Protein AF-A0A117N1T4-F1 (afdb_monomer)

Secondary structure (DSSP, 8-state):
--EEEEETTTEEEEPPTT--HHHHHHHTT-----TTTTSSS-STTEEEEEE-GGGSPPPPHHHHHHHHHHT--TTEEETTT---SS-EEEEE---SHHHHHHHHHTSTTS-----EEEEEEEEEEEEETHHHHHHHS-HHHHHHHHHHHHHHHHHHHHHTT-EEEEEETTEEEEEE-TT--TTHHHHHHHHHHHHHHHHHHHHHHHHHHH----EEEEEEEEEEEEEEEESSTT--EEEEESHHHHHHHHHHHHHHHHT-SEEEEHHHHHHHTTTEEEEEEEEEE-TT-SSEEEEEEEEEE-HHHHHHHH------EEEETTEEEEEEEEGGGS-TT-EEEEEETTEEEEEEEETTEEEEEESS-TTT---SS--TT--S-----------S--PEEEEE-SSEEEEEE--

Radius of gyration: 28.41 Å; Cα contacts (8 Å, |Δi|>4): 791; chains: 1; bounding box: 65×54×87 Å

InterPro domains:
  IPR001041 2Fe-2S ferredoxin-type iron-sulfur binding domain [PF00111] (17-84)
  IPR001041 2Fe-2S ferredoxin-type iron-sulfur binding domain [PS51085] (1-96)
  IPR001041 2Fe-2S ferredoxin-type iron-sulfur binding domain [cd00207] (18-91)
  IPR001054 Adenylyl cyclase class-3/4/guanylyl cyclase [PF00211] (116-296)
  IPR001054 Adenylyl cyclase class-3/4/guanylyl cyclase [PS50125] (121-252)
  IPR001054 Adenylyl cyclase class-3/4/guanylyl cyclase [SM00044] (70-288)
  IPR001054 Adenylyl cyclase class-3/4/guanylyl cyclase [cd07302] (120-298)
  IPR012675 Beta-grasp domain superfamily [G3DSA:3.10.20.30] (4-97)
  IPR017941 Rieske [2Fe-2S] iron-sulphur domain [PF00355] (325-374)
  IPR029787 Nucleotide cyclase [G3DSA:3.30.70.1230] (109-312)
  IPR029787 Nucleotide cyclase [SSF55073] (114-299)
  IPR036010 2Fe-2S ferredoxin-like superfamily [SSF54292] (3-97)
  IPR036922 Rieske [2Fe-2S] iron-sulphur domain superfamily [G3DSA:2.102.10.10] (321-385)
  IPR036922 Rieske [2Fe-2S] iron-sulphur domain superfamily [SSF50022] (322-376)
  IPR050697 Adenylyl/Guanylyl Cyclase Class-3/4 [PTHR43081] (112-321)

Nearest PDB structures (foldseek):
  1wc1-assembly2_B  TM=8.988E-01  e=6.268E-16  Limnospira platensis
  8qfi-assembly1_A  TM=6.606E-01  e=1.288E-14  Oscillatoria acuminata PCC 6304
  4yut-assembly1_B  TM=6.236E-01  e=1.098E-13  Oscillatoria acuminata PCC 6304
  3uvj-assembly2_C  TM=7.834E-01  e=2.689E-10  Homo sapiens
  7r65-assembly1_A  TM=8.099E-01  e=1.658E-08  Burkholderia cepacia

Organism: Rhizobium loti (NCBI:txid381)

Solvent-accessible surface area (backbone atoms only — not comparable to full-atom values): 22817 Å² total; per-residue (Å²): 121,28,39,37,39,39,41,91,77,74,45,78,44,77,44,58,92,88,44,24,50,41,56,46,30,55,76,67,74,44,86,66,34,44,57,53,76,52,71,66,78,55,76,57,30,39,30,38,45,79,38,44,59,89,51,42,64,82,75,50,73,59,52,43,59,54,32,68,77,66,71,56,56,90,47,50,44,47,24,52,74,41,50,61,73,40,51,32,31,33,31,62,76,66,85,50,73,64,48,49,51,56,27,58,37,60,36,96,89,41,95,57,63,54,40,49,78,40,68,30,34,29,37,26,38,40,43,54,63,48,72,64,52,61,74,71,44,54,73,67,57,49,48,52,51,48,53,56,51,49,56,57,42,49,52,41,33,46,77,41,65,30,42,77,57,47,75,54,91,82,21,39,36,33,38,18,21,88,88,66,50,89,60,26,66,54,29,50,54,50,26,50,56,52,38,52,56,50,44,64,50,44,26,64,55,41,35,72,76,69,72,39,84,63,48,58,26,30,5,32,20,47,32,60,26,30,44,27,66,52,64,57,94,96,60,59,41,66,42,75,49,49,66,32,56,59,51,8,50,50,40,17,57,47,20,71,83,70,74,48,49,41,28,30,30,49,66,36,41,74,75,33,58,94,39,47,40,68,74,52,71,48,79,45,65,51,91,95,51,95,58,72,44,51,34,35,29,63,68,48,63,34,70,69,49,45,47,68,74,65,57,74,63,82,56,59,67,47,81,58,93,95,39,70,31,34,45,73,51,46,39,88,78,51,51,74,74,36,70,48,50,43,81,54,97,97,36,48,32,33,39,37,26,51,94,90,41,59,44,32,36,57,33,36,39,88,85,76,52,30,23,79,62,61,67,69,88,65,82,84,82,82,90,80,86,44,80,36,67,72,70,80,89,52,48,32,48,42,48,78,51,93,66,31,31,32,38,28,76,52,128

pLDDT: mean 80.66, std 16.35, range [27.03, 98.62]

Structure (mmCIF, N/CA/C/O backbone):
data_AF-A0A117N1T4-F1
#
_entry.id   AF-A0A117N1T4-F1
#
loop_
_atom_site.group_PDB
_atom_site.id
_atom_site.type_symbol
_atom_site.label_atom_id
_atom_site.label_alt_id
_atom_site.label_comp_id
_atom_site.label_asym_id
_atom_site.label_entity_id
_atom_site.label_seq_id
_atom_site.pdbx_PDB_ins_code
_atom_site.Cartn_x
_atom_site.Cartn_y
_atom_site.Cartn_z
_atom_site.occupancy
_atom_site.B_iso_or_equiv
_atom_site.auth_seq_id
_atom_site.auth_comp_id
_atom_site.auth_asym_id
_atom_site.auth_atom_id
_atom_site.pdbx_PDB_model_num
ATOM 1 N N . MET A 1 1 ? 35.570 -6.246 -32.658 1.00 75.81 1 MET A N 1
ATOM 2 C CA . MET A 1 1 ? 34.630 -5.667 -31.676 1.00 75.81 1 MET A CA 1
ATOM 3 C C . MET A 1 1 ? 33.412 -5.249 -32.464 1.00 75.81 1 MET A C 1
ATOM 5 O O . MET A 1 1 ? 33.623 -4.558 -33.455 1.00 75.81 1 MET A O 1
ATOM 9 N N . PRO A 1 2 ? 32.216 -5.724 -32.101 1.00 88.81 2 PRO A N 1
ATOM 10 C CA . PRO A 1 2 ? 31.012 -5.414 -32.850 1.00 88.81 2 PRO A CA 1
ATOM 11 C C . PRO A 1 2 ? 30.695 -3.917 -32.803 1.00 88.81 2 PRO A C 1
ATOM 13 O O . PRO A 1 2 ? 31.080 -3.198 -31.873 1.00 88.81 2 PRO A O 1
ATOM 16 N N . THR A 1 3 ? 29.995 -3.456 -33.824 1.00 92.69 3 THR A N 1
ATOM 17 C CA . THR A 1 3 ? 29.616 -2.064 -34.023 1.00 92.69 3 THR A CA 1
ATOM 18 C C . THR A 1 3 ? 28.097 -1.946 -34.021 1.00 92.69 3 THR A C 1
ATOM 20 O O . THR A 1 3 ? 27.393 -2.762 -34.612 1.00 92.69 3 THR A O 1
ATOM 23 N N . LEU A 1 4 ? 27.584 -0.931 -33.332 1.00 93.75 4 LEU A N 1
ATOM 24 C CA . LEU A 1 4 ? 26.169 -0.593 -33.290 1.00 93.75 4 LEU A CA 1
ATOM 25 C C . LEU A 1 4 ? 25.915 0.633 -34.154 1.00 93.75 4 LEU A C 1
ATOM 27 O O . LEU A 1 4 ? 26.528 1.672 -33.915 1.00 93.75 4 LEU A O 1
ATOM 31 N N . LEU A 1 5 ? 24.969 0.545 -35.081 1.00 93.62 5 LEU A N 1
ATOM 32 C CA . LEU A 1 5 ? 24.425 1.717 -35.761 1.00 93.62 5 LEU A CA 1
ATOM 33 C C . LEU A 1 5 ? 23.055 2.062 -35.163 1.00 93.62 5 LEU A C 1
ATOM 35 O O . LEU A 1 5 ? 22.120 1.263 -35.251 1.00 93.62 5 LEU A O 1
ATOM 39 N N . SER A 1 6 ? 22.943 3.234 -34.533 1.00 90.38 6 SER A N 1
ATOM 40 C CA . SER A 1 6 ? 21.685 3.749 -33.976 1.00 90.38 6 SER A CA 1
ATOM 41 C C . SER A 1 6 ? 20.964 4.626 -34.993 1.00 90.38 6 SER A C 1
ATOM 43 O O . SER A 1 6 ? 21.455 5.694 -35.351 1.00 90.38 6 SER A O 1
ATOM 45 N N . LEU A 1 7 ? 19.761 4.220 -35.397 1.00 86.06 7 LEU A N 1
ATOM 46 C CA . LEU A 1 7 ? 18.867 5.014 -36.238 1.00 86.06 7 LEU A CA 1
ATOM 47 C C . LEU A 1 7 ? 17.685 5.575 -35.421 1.00 86.06 7 LEU A C 1
ATOM 49 O O . LEU A 1 7 ? 17.166 4.894 -34.527 1.00 86.06 7 LEU A O 1
ATOM 53 N N . PRO A 1 8 ? 17.205 6.797 -35.728 1.00 79.38 8 PRO A N 1
ATOM 54 C CA . PRO A 1 8 ? 17.583 7.662 -36.856 1.00 79.38 8 PRO A CA 1
ATOM 55 C C . PRO A 1 8 ? 18.780 8.598 -36.597 1.00 79.38 8 PRO A C 1
ATOM 57 O O . PRO A 1 8 ? 19.053 9.446 -37.435 1.00 79.38 8 PRO A O 1
ATOM 60 N N . ASP A 1 9 ? 19.470 8.485 -35.458 1.00 80.75 9 ASP A N 1
ATOM 61 C CA . ASP A 1 9 ? 20.530 9.438 -35.070 1.00 80.75 9 ASP A CA 1
ATOM 62 C C . ASP 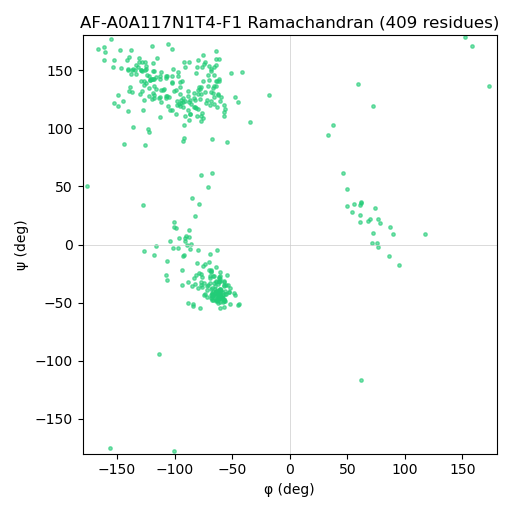A 1 9 ? 21.803 9.348 -35.923 1.00 80.75 9 ASP A C 1
ATOM 64 O O . ASP A 1 9 ? 22.644 10.237 -35.853 1.00 80.75 9 ASP A O 1
ATOM 68 N N . ASP A 1 10 ? 21.950 8.260 -36.680 1.00 87.00 10 ASP A N 1
ATOM 69 C CA . ASP A 1 10 ? 23.131 7.919 -37.481 1.00 87.00 10 ASP A CA 1
ATOM 70 C C . ASP A 1 10 ? 24.427 7.877 -36.648 1.00 87.00 10 ASP A C 1
ATOM 72 O O . ASP A 1 10 ? 25.520 8.240 -37.081 1.00 87.00 10 ASP A O 1
ATOM 76 N N . ILE A 1 11 ? 24.293 7.428 -35.395 1.00 89.00 11 ILE A N 1
ATOM 77 C CA . ILE A 1 11 ? 25.401 7.326 -34.443 1.00 89.00 11 ILE A CA 1
ATOM 78 C C . ILE A 1 11 ? 25.976 5.914 -34.491 1.00 89.00 11 ILE A C 1
ATOM 80 O O . ILE A 1 11 ? 25.288 4.930 -34.201 1.00 89.00 11 ILE A O 1
ATOM 84 N N . LEU A 1 12 ? 27.269 5.834 -34.802 1.00 93.62 12 LEU A N 1
ATOM 85 C CA . LEU A 1 12 ? 28.042 4.599 -34.819 1.00 93.62 12 LEU A CA 1
ATOM 86 C C . LEU A 1 12 ? 28.783 4.403 -33.484 1.00 93.62 12 LEU A C 1
ATOM 88 O O . LEU A 1 12 ? 29.642 5.203 -33.111 1.00 93.62 12 LE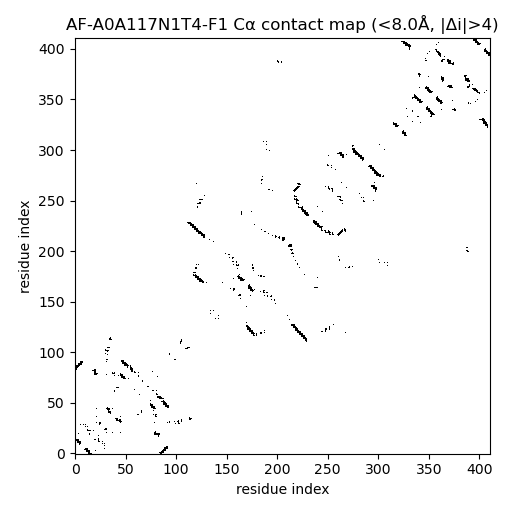U A O 1
ATOM 92 N N . ILE A 1 13 ? 28.484 3.319 -32.770 1.00 93.31 13 ILE A N 1
ATOM 93 C CA . ILE A 1 13 ? 29.021 3.027 -31.435 1.00 93.31 13 ILE A CA 1
ATOM 94 C C . ILE A 1 13 ? 29.834 1.733 -31.477 1.00 93.31 13 ILE A C 1
ATOM 96 O O . ILE A 1 13 ? 29.329 0.679 -31.852 1.00 93.31 13 ILE A O 1
ATOM 100 N N . LYS A 1 14 ? 31.090 1.774 -31.025 1.00 92.69 14 LYS A N 1
ATOM 101 C CA . LYS A 1 14 ? 31.903 0.560 -30.832 1.00 92.69 14 LYS A CA 1
ATOM 102 C C . LYS A 1 14 ? 31.557 -0.090 -29.490 1.00 92.69 14 LYS A C 1
ATOM 104 O O . LYS A 1 14 ? 31.662 0.586 -28.464 1.00 92.69 14 LYS A O 1
ATOM 109 N N . LEU A 1 15 ? 31.178 -1.370 -29.489 1.00 90.81 15 LEU A N 1
ATOM 110 C CA . LEU A 1 15 ? 30.863 -2.137 -28.274 1.00 90.81 15 LEU A CA 1
ATOM 111 C C . LEU A 1 15 ? 32.128 -2.626 -27.569 1.00 90.81 15 LEU A C 1
ATOM 113 O O . LEU A 1 15 ? 32.975 -3.279 -28.184 1.00 90.81 15 LEU A O 1
ATOM 117 N N . ALA A 1 16 ? 32.220 -2.376 -26.264 1.00 88.56 16 ALA A N 1
ATOM 118 C CA . ALA A 1 16 ? 33.188 -3.033 -25.397 1.00 88.56 16 ALA A CA 1
ATOM 119 C C . ALA A 1 16 ? 32.7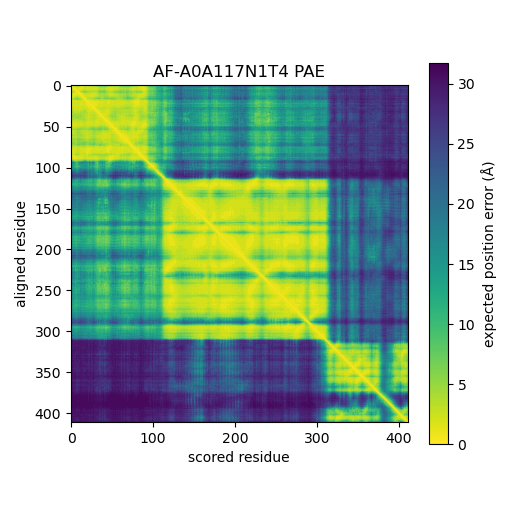91 -4.498 -25.130 1.00 88.56 16 ALA A C 1
ATOM 121 O O . ALA A 1 16 ? 31.632 -4.895 -25.257 1.00 88.56 16 ALA A O 1
ATOM 122 N N . LEU A 1 17 ? 33.769 -5.334 -24.768 1.00 84.12 17 LEU A N 1
ATOM 123 C CA . LEU A 1 17 ? 33.527 -6.752 -24.502 1.00 84.12 17 LEU A CA 1
ATOM 124 C C . LEU A 1 17 ? 32.538 -6.923 -23.336 1.00 84.12 17 LEU A C 1
ATOM 126 O O . LEU A 1 17 ? 32.786 -6.434 -22.237 1.00 84.12 17 LEU A O 1
ATOM 130 N N . GLY A 1 18 ? 31.432 -7.633 -23.573 1.00 83.56 18 GLY A N 1
ATOM 131 C CA . GLY A 1 18 ? 30.404 -7.895 -22.556 1.00 83.56 18 GLY A CA 1
ATOM 132 C C . GLY A 1 18 ? 29.480 -6.711 -22.239 1.00 83.56 18 GLY A C 1
ATOM 133 O O . GLY A 1 18 ? 28.582 -6.858 -21.406 1.00 83.56 18 GLY A O 1
ATOM 134 N N . GLU A 1 19 ? 29.662 -5.572 -22.908 1.00 91.62 19 GLU A N 1
ATOM 135 C CA . GLU A 1 19 ? 28.804 -4.393 -22.792 1.00 91.62 19 GLU A CA 1
ATOM 136 C C . GLU A 1 19 ? 27.441 -4.663 -23.446 1.00 91.62 19 GLU A C 1
ATOM 138 O O . GLU A 1 19 ? 27.341 -5.257 -24.522 1.00 91.62 19 GLU A O 1
ATOM 143 N N . SER A 1 20 ? 26.366 -4.259 -22.775 1.00 94.19 20 SER A N 1
ATOM 144 C CA . SER A 1 20 ? 25.017 -4.308 -23.337 1.00 94.19 20 SER A CA 1
ATOM 145 C C . SER A 1 20 ? 24.760 -3.135 -24.280 1.00 94.19 20 SER A C 1
ATOM 147 O O . SER A 1 20 ? 25.375 -2.073 -24.164 1.00 94.19 20 SER A O 1
ATOM 149 N N . VAL A 1 21 ? 23.780 -3.279 -25.176 1.00 93.38 21 VAL A N 1
ATOM 150 C CA . VAL A 1 21 ? 23.369 -2.179 -26.066 1.00 93.38 21 VAL A CA 1
ATOM 151 C C . VAL A 1 21 ? 22.954 -0.934 -25.274 1.00 93.38 21 VAL A C 1
ATOM 153 O O . VAL A 1 21 ? 23.255 0.179 -25.692 1.00 93.38 21 VAL A O 1
ATOM 156 N N . LEU A 1 22 ? 22.313 -1.091 -24.109 1.00 91.38 22 LEU A N 1
ATOM 157 C CA . LEU A 1 22 ? 21.934 0.043 -23.259 1.00 91.38 22 LEU A CA 1
ATOM 158 C C . LEU A 1 22 ? 23.149 0.782 -22.676 1.00 91.38 22 LEU A C 1
ATOM 160 O O . LEU A 1 22 ? 23.126 2.008 -22.594 1.00 91.38 22 LEU A O 1
ATOM 164 N N . GLU A 1 23 ? 24.182 0.061 -22.241 1.00 91.25 23 GLU A N 1
ATOM 165 C CA . GLU A 1 23 ? 25.411 0.664 -21.702 1.00 91.25 23 GLU A CA 1
ATOM 166 C C . GLU A 1 23 ? 26.177 1.409 -22.799 1.00 91.25 23 GLU A C 1
ATOM 168 O O . GLU A 1 23 ? 26.521 2.577 -22.614 1.00 91.25 23 GLU A O 1
ATOM 173 N N . ALA A 1 24 ? 26.328 0.780 -23.969 1.00 91.94 24 ALA A N 1
ATOM 174 C CA . ALA A 1 24 ? 26.963 1.390 -25.133 1.00 91.94 24 ALA A CA 1
ATOM 175 C C . ALA A 1 24 ? 26.208 2.645 -25.605 1.00 91.94 24 ALA A C 1
ATOM 177 O O . ALA A 1 24 ? 26.825 3.681 -25.851 1.00 91.94 24 ALA A O 1
ATOM 178 N N . ALA A 1 25 ? 24.873 2.581 -25.668 1.00 89.31 25 ALA A N 1
ATOM 179 C CA . ALA A 1 25 ? 24.029 3.719 -26.022 1.00 89.31 25 ALA A CA 1
ATOM 180 C C . ALA A 1 25 ? 24.180 4.879 -25.029 1.00 89.31 25 ALA A C 1
ATOM 182 O O . ALA A 1 25 ? 24.385 6.011 -25.450 1.00 89.31 25 ALA A O 1
ATOM 183 N N . ARG A 1 26 ? 24.165 4.605 -23.717 1.00 88.50 26 ARG A N 1
ATOM 184 C CA . ARG A 1 26 ? 24.381 5.633 -22.682 1.00 88.50 26 ARG A CA 1
ATOM 185 C C . ARG A 1 26 ? 25.748 6.298 -22.798 1.00 88.50 26 ARG A C 1
ATOM 187 O O . ARG A 1 26 ? 25.838 7.507 -22.651 1.00 88.50 26 ARG A O 1
ATOM 194 N N . ARG A 1 27 ? 26.798 5.519 -23.065 1.00 90.38 27 ARG A N 1
ATOM 195 C CA . ARG A 1 27 ? 28.164 6.033 -23.243 1.00 90.38 27 ARG A CA 1
ATOM 196 C C . ARG A 1 27 ? 28.308 6.918 -24.484 1.00 90.38 27 ARG A C 1
ATOM 198 O O . ARG A 1 27 ? 29.194 7.761 -24.515 1.00 90.38 27 ARG A O 1
ATOM 205 N N . ALA A 1 28 ? 27.471 6.701 -25.493 1.00 87.88 28 ALA A N 1
ATOM 206 C CA . ALA A 1 28 ? 27.436 7.484 -26.723 1.00 87.88 28 ALA A CA 1
ATOM 207 C C . ALA A 1 28 ? 26.331 8.558 -26.729 1.00 87.88 28 ALA A C 1
ATOM 209 O O . ALA A 1 28 ? 25.990 9.054 -27.799 1.00 87.88 28 ALA A O 1
ATOM 210 N N . ASP A 1 29 ? 25.736 8.866 -25.569 1.00 83.62 29 ASP A N 1
ATOM 211 C CA . ASP A 1 29 ? 24.627 9.819 -25.417 1.00 83.62 29 ASP A CA 1
ATOM 212 C C . ASP A 1 29 ? 23.409 9.534 -26.319 1.00 83.62 29 ASP A C 1
ATOM 214 O O . ASP A 1 29 ? 22.625 10.421 -26.654 1.00 83.62 29 ASP A O 1
ATOM 218 N N . VAL A 1 30 ? 23.200 8.263 -26.673 1.00 85.00 30 VAL A N 1
ATOM 219 C CA . VAL A 1 30 ? 22.030 7.789 -27.415 1.00 85.00 30 VAL A CA 1
ATOM 220 C C . VAL A 1 30 ? 20.894 7.481 -26.428 1.00 85.00 30 VAL A C 1
ATOM 222 O O . VAL A 1 30 ? 20.984 6.523 -25.648 1.00 85.00 30 VAL A O 1
ATOM 225 N N . PRO A 1 31 ? 19.789 8.251 -26.439 1.00 78.00 31 PRO A N 1
ATOM 226 C CA . PRO A 1 31 ? 18.756 8.142 -25.418 1.00 78.00 31 PRO A CA 1
ATOM 227 C C . PRO A 1 31 ? 17.866 6.915 -25.654 1.00 78.00 31 PRO A C 1
ATOM 229 O O . PRO A 1 31 ? 17.000 6.914 -26.531 1.00 78.00 31 PRO A O 1
ATOM 232 N N . ILE A 1 32 ? 18.037 5.879 -24.827 1.00 82.12 32 ILE A N 1
ATOM 233 C CA . ILE A 1 32 ? 17.149 4.706 -24.755 1.00 82.12 32 ILE A CA 1
ATOM 234 C C . ILE A 1 32 ? 16.408 4.710 -23.413 1.00 82.12 32 ILE A C 1
ATOM 236 O O . ILE A 1 32 ? 17.031 4.674 -22.348 1.00 82.12 32 ILE A O 1
ATOM 240 N N . ALA A 1 33 ? 15.073 4.696 -23.455 1.00 78.88 33 ALA A N 1
ATOM 241 C CA . ALA A 1 33 ? 14.235 4.688 -22.258 1.00 78.88 33 ALA A CA 1
ATOM 242 C C . ALA A 1 33 ? 14.513 3.459 -21.382 1.00 78.88 33 ALA A C 1
ATOM 244 O O . ALA A 1 33 ? 14.410 2.321 -21.828 1.00 78.88 33 ALA A O 1
ATOM 245 N N . CYS A 1 34 ? 14.809 3.640 -20.096 1.00 78.50 34 CYS A N 1
ATOM 246 C CA . CYS A 1 34 ? 15.058 2.513 -19.196 1.00 78.50 34 CYS A CA 1
ATOM 247 C C . CYS A 1 34 ? 14.535 2.765 -17.778 1.00 78.50 34 CYS A C 1
ATOM 249 O O . CYS A 1 34 ? 15.284 3.179 -16.897 1.00 78.50 34 CYS A O 1
ATOM 251 N N . ALA A 1 35 ? 13.255 2.460 -17.546 1.00 75.31 35 ALA A N 1
ATOM 252 C CA . ALA A 1 35 ? 12.581 2.734 -16.277 1.00 75.31 35 ALA A CA 1
ATOM 253 C C . ALA A 1 35 ? 13.143 1.924 -15.095 1.00 75.31 35 ALA A C 1
ATOM 255 O O . ALA A 1 35 ? 13.200 2.414 -13.981 1.00 75.31 35 ALA A O 1
ATOM 256 N N . CYS A 1 36 ? 13.608 0.690 -15.310 1.00 75.06 36 CYS A N 1
ATOM 257 C CA . CYS A 1 36 ? 14.199 -0.119 -14.233 1.00 75.06 36 CYS A CA 1
ATOM 258 C C . CYS A 1 36 ? 15.719 0.069 -14.072 1.00 75.06 36 CYS A C 1
ATOM 260 O O . CYS A 1 36 ? 16.368 -0.718 -13.378 1.00 75.06 36 CYS A O 1
ATOM 262 N N . GLY A 1 37 ? 16.315 1.030 -14.785 1.00 78.06 37 GLY A N 1
ATOM 263 C CA . GLY A 1 37 ? 17.757 1.288 -14.763 1.00 78.06 37 GLY A CA 1
ATOM 264 C C . GLY A 1 37 ? 18.637 0.237 -15.457 1.00 78.06 37 GLY A C 1
ATOM 265 O O . GLY A 1 37 ? 19.851 0.409 -15.478 1.00 78.06 37 GLY A O 1
ATOM 266 N N . GLY A 1 38 ? 18.056 -0.809 -16.055 1.00 83.06 38 GLY A N 1
ATOM 267 C CA . GLY A 1 38 ? 18.767 -1.847 -16.822 1.00 83.06 38 GLY A CA 1
ATOM 268 C C . GLY A 1 38 ? 18.649 -3.256 -16.236 1.00 83.06 38 GLY A C 1
ATOM 269 O O . GLY A 1 38 ? 19.316 -4.175 -16.691 1.00 83.06 38 GLY A O 1
ATOM 270 N N . LYS A 1 39 ? 17.784 -3.446 -15.237 1.00 83.06 39 LYS A N 1
ATOM 271 C CA . LYS A 1 39 ? 17.642 -4.693 -14.466 1.00 83.06 39 LYS A CA 1
ATOM 272 C C . LYS A 1 39 ? 16.670 -5.716 -15.079 1.00 83.06 39 LYS A C 1
ATOM 274 O O . LYS A 1 39 ? 16.237 -6.621 -14.376 1.00 83.06 39 LYS A O 1
ATOM 279 N N . ALA A 1 40 ? 16.253 -5.529 -16.335 1.00 84.81 40 ALA A N 1
ATOM 280 C CA . ALA A 1 40 ? 15.218 -6.329 -17.009 1.00 84.81 40 ALA A CA 1
ATOM 281 C C . ALA A 1 40 ? 13.906 -6.505 -16.215 1.00 84.81 40 ALA A C 1
ATOM 283 O O . ALA A 1 40 ? 13.230 -7.521 -16.328 1.00 84.81 40 ALA A O 1
ATOM 284 N N . LYS A 1 41 ? 13.521 -5.491 -15.428 1.00 81.38 41 LYS A N 1
ATOM 285 C CA . LYS A 1 41 ? 12.224 -5.443 -14.725 1.00 81.38 41 LYS A CA 1
ATOM 286 C C . LYS A 1 41 ? 11.160 -4.622 -15.467 1.00 81.38 41 LYS A C 1
ATOM 288 O O . LYS A 1 41 ? 10.018 -4.550 -15.032 1.00 81.38 41 LYS A O 1
ATOM 293 N N . CYS A 1 42 ? 11.521 -4.006 -16.592 1.00 79.88 42 CYS A N 1
ATOM 294 C CA . CYS A 1 42 ? 10.615 -3.264 -17.468 1.00 79.88 42 CYS A CA 1
ATOM 295 C C . CYS A 1 42 ? 10.946 -3.529 -18.942 1.00 79.88 42 CYS A C 1
ATOM 297 O O . CYS A 1 42 ? 12.077 -3.882 -19.274 1.00 79.88 42 CYS A O 1
ATOM 299 N N . SER A 1 43 ? 10.002 -3.247 -19.838 1.00 85.44 43 SER A N 1
ATOM 300 C CA . SER A 1 43 ? 10.183 -3.337 -21.294 1.00 85.44 43 SER A CA 1
ATOM 301 C C . SER A 1 43 ? 10.434 -1.982 -21.969 1.00 85.44 43 SER A C 1
ATOM 303 O O . SER A 1 43 ? 10.322 -1.867 -23.185 1.00 85.44 43 SER A O 1
ATOM 305 N N . THR A 1 44 ? 10.763 -0.924 -21.225 1.00 84.38 44 THR A N 1
ATOM 306 C CA . THR A 1 44 ? 10.928 0.415 -21.826 1.00 84.38 44 THR A CA 1
ATOM 307 C C . THR A 1 44 ? 12.157 0.508 -22.731 1.00 84.38 44 THR A C 1
ATOM 309 O O . THR A 1 44 ? 12.129 1.245 -23.704 1.00 84.38 44 THR A O 1
ATOM 312 N N . CYS A 1 45 ? 13.205 -0.285 -22.472 1.00 87.06 45 CYS A N 1
ATOM 313 C CA . CYS A 1 45 ? 14.449 -0.276 -23.258 1.00 87.06 45 CYS A CA 1
ATOM 314 C C . CYS A 1 45 ? 14.373 -1.107 -24.544 1.00 87.06 45 CYS A C 1
ATOM 316 O O . CYS A 1 45 ? 15.388 -1.610 -25.026 1.00 87.06 45 CYS A O 1
ATOM 318 N N . ARG A 1 46 ? 13.161 -1.309 -25.069 1.00 91.00 46 ARG A N 1
ATOM 319 C CA . ARG A 1 46 ? 12.951 -2.036 -26.317 1.00 91.00 46 ARG A CA 1
ATOM 320 C C . ARG A 1 46 ? 13.599 -1.280 -27.473 1.00 91.00 46 ARG A C 1
ATOM 322 O O . ARG A 1 46 ? 13.439 -0.069 -27.615 1.00 91.00 46 ARG A O 1
ATOM 329 N N . ILE A 1 47 ? 14.277 -2.041 -28.314 1.00 91.00 47 ILE A N 1
ATOM 330 C CA . ILE A 1 47 ? 14.844 -1.592 -29.579 1.00 91.00 47 ILE A CA 1
ATOM 331 C C . ILE A 1 47 ? 14.401 -2.544 -30.678 1.00 91.00 47 ILE A C 1
ATOM 333 O O . ILE A 1 47 ? 14.177 -3.733 -30.434 1.00 91.00 47 ILE A O 1
ATOM 337 N N . TRP A 1 48 ? 14.274 -2.009 -31.884 1.00 91.19 48 TRP A N 1
ATOM 338 C CA . TRP A 1 48 ? 14.029 -2.797 -33.079 1.00 91.19 48 TRP A CA 1
ATOM 339 C C . TRP A 1 48 ? 15.363 -3.059 -33.772 1.00 91.19 48 TRP A C 1
ATOM 341 O O . TRP A 1 48 ? 16.038 -2.113 -34.159 1.00 91.19 48 TRP A O 1
ATOM 351 N N . ILE A 1 49 ? 15.738 -4.322 -33.949 1.00 93.12 49 ILE A N 1
ATOM 352 C CA . ILE A 1 49 ? 16.903 -4.728 -34.738 1.00 93.12 49 ILE A CA 1
ATOM 353 C C . ILE A 1 49 ? 16.515 -4.717 -36.215 1.00 93.12 49 ILE A C 1
ATOM 355 O O . ILE A 1 49 ? 15.663 -5.494 -36.647 1.00 93.12 49 ILE A O 1
ATOM 359 N N . LEU A 1 50 ? 17.072 -3.764 -36.956 1.00 91.44 50 LEU A N 1
ATOM 360 C CA . LEU A 1 50 ? 16.819 -3.581 -38.383 1.00 91.44 50 LEU A CA 1
ATOM 361 C C . LEU A 1 50 ? 17.721 -4.480 -39.228 1.00 91.44 50 LEU A C 1
ATOM 363 O O . LEU A 1 50 ? 17.275 -4.981 -40.253 1.00 91.44 50 LEU A O 1
ATOM 367 N N . ASP A 1 51 ? 18.958 -4.688 -38.776 1.00 92.75 51 ASP A N 1
ATOM 368 C CA . ASP A 1 51 ? 19.945 -5.544 -39.431 1.00 92.75 51 ASP A CA 1
ATOM 369 C C . ASP A 1 51 ? 20.843 -6.234 -38.391 1.00 92.75 51 ASP A C 1
ATOM 371 O O . ASP A 1 51 ? 21.043 -5.709 -37.290 1.00 92.75 51 ASP A O 1
ATOM 375 N N . GLY A 1 52 ? 21.363 -7.417 -38.731 1.00 89.25 52 GLY A N 1
ATOM 376 C CA . GLY A 1 52 ? 22.194 -8.241 -37.846 1.00 89.25 52 GLY A CA 1
ATOM 377 C C . GLY A 1 52 ? 21.415 -9.041 -36.789 1.00 89.25 52 GLY A C 1
ATOM 378 O O . GLY A 1 52 ? 21.991 -9.486 -35.795 1.00 89.25 52 GLY A O 1
ATOM 379 N N . ALA A 1 53 ? 20.104 -9.240 -36.979 1.00 87.00 53 ALA A N 1
ATOM 380 C CA . ALA A 1 53 ? 19.258 -9.987 -36.040 1.00 87.00 53 ALA A CA 1
ATOM 381 C C . ALA A 1 53 ? 19.712 -11.448 -35.861 1.00 87.00 53 ALA A C 1
ATOM 383 O O . ALA A 1 53 ? 19.742 -11.934 -34.731 1.00 87.00 53 ALA A O 1
ATOM 384 N N . ASP A 1 54 ? 20.140 -12.107 -36.942 1.00 84.62 54 ASP A N 1
ATOM 385 C CA . ASP A 1 54 ? 20.597 -13.506 -36.925 1.00 84.62 54 ASP A CA 1
ATOM 386 C C . ASP A 1 54 ? 21.917 -13.702 -36.158 1.00 84.62 54 ASP A C 1
ATOM 388 O O . ASP A 1 54 ? 22.195 -14.786 -35.653 1.00 84.62 54 ASP A O 1
ATOM 392 N N . GLY A 1 55 ? 22.729 -12.645 -36.037 1.00 83.06 55 GLY A N 1
ATOM 393 C CA . GLY A 1 55 ? 23.977 -12.644 -35.265 1.00 83.06 55 GLY A CA 1
ATOM 394 C C . GLY A 1 55 ? 23.800 -12.256 -33.792 1.00 83.06 55 GLY A C 1
ATOM 395 O O . GLY A 1 55 ? 24.769 -12.216 -33.026 1.00 83.06 55 GLY A O 1
ATOM 396 N N . CYS A 1 56 ? 22.569 -11.957 -33.365 1.00 88.56 56 CYS A N 1
ATOM 397 C CA . CYS A 1 56 ? 22.279 -11.662 -31.969 1.00 88.56 56 CYS A CA 1
ATOM 398 C C . CYS A 1 56 ? 22.285 -12.948 -31.130 1.00 88.56 56 CYS A C 1
ATOM 400 O O . CYS A 1 56 ? 21.730 -13.961 -31.548 1.00 88.56 56 CYS A O 1
ATOM 402 N N . PRO A 1 57 ? 22.816 -12.913 -29.896 1.00 90.81 57 PRO A N 1
ATOM 403 C CA . PRO A 1 57 ? 22.735 -14.061 -29.007 1.00 90.81 57 PRO A CA 1
ATOM 404 C C . PRO A 1 57 ? 21.286 -14.389 -28.634 1.00 90.81 57 PRO A C 1
ATOM 406 O O . PRO A 1 57 ? 20.389 -13.528 -28.652 1.00 90.81 57 PRO A O 1
ATOM 409 N N . GLU A 1 58 ? 21.104 -15.629 -28.189 1.00 91.56 58 GLU A N 1
ATOM 410 C CA . GLU A 1 58 ? 19.865 -16.108 -27.588 1.00 91.56 58 GLU A CA 1
ATOM 411 C C . GLU A 1 58 ? 19.369 -15.190 -26.468 1.00 91.56 58 GLU A C 1
ATOM 413 O O . GLU A 1 58 ? 20.136 -14.555 -25.735 1.00 91.56 58 GLU A O 1
ATOM 418 N N . ARG A 1 59 ? 18.045 -15.115 -26.332 1.00 92.31 59 ARG A N 1
ATOM 419 C CA . ARG A 1 59 ? 17.410 -14.272 -25.316 1.00 92.31 59 ARG A CA 1
ATOM 420 C C . ARG A 1 59 ? 17.712 -14.798 -23.913 1.00 92.31 59 ARG A C 1
ATOM 422 O O . ARG A 1 59 ? 17.542 -15.988 -23.615 1.00 92.31 59 ARG A O 1
ATOM 429 N N . THR A 1 60 ? 18.080 -13.889 -23.010 1.00 92.31 60 THR A N 1
ATOM 430 C CA . THR A 1 60 ? 18.226 -14.222 -21.584 1.00 92.31 60 THR A CA 1
ATOM 431 C C . THR A 1 60 ? 16.884 -14.695 -21.013 1.00 92.31 60 THR A C 1
ATOM 433 O O . THR A 1 60 ? 15.826 -14.412 -21.577 1.00 92.31 60 THR A O 1
ATOM 436 N N . ALA A 1 61 ? 16.895 -15.419 -19.889 1.00 91.50 61 ALA A N 1
ATOM 437 C CA . ALA A 1 61 ? 15.654 -15.876 -19.252 1.00 91.50 61 ALA A CA 1
ATOM 438 C C . ALA A 1 61 ? 14.711 -14.701 -18.921 1.00 91.50 61 ALA A C 1
ATOM 440 O O . ALA A 1 61 ? 13.523 -14.757 -19.225 1.00 91.50 61 ALA A O 1
ATOM 441 N N . LEU A 1 62 ? 15.266 -13.602 -18.393 1.00 88.81 62 LEU A N 1
ATOM 442 C CA . LEU A 1 62 ? 14.514 -12.384 -18.071 1.00 88.81 62 LEU A CA 1
ATOM 443 C C . LEU A 1 62 ? 13.927 -11.713 -19.323 1.00 88.81 62 LEU A C 1
ATOM 445 O O . LEU A 1 62 ? 12.788 -11.247 -19.300 1.00 88.81 62 LEU A O 1
ATOM 449 N N . GLU A 1 63 ? 14.682 -11.677 -20.427 1.00 90.94 63 GLU A N 1
ATOM 450 C CA . GLU A 1 63 ? 14.188 -11.159 -21.706 1.00 90.94 63 GLU A CA 1
ATOM 451 C C . GLU A 1 63 ? 13.059 -12.034 -22.264 1.00 90.94 63 GLU A C 1
ATOM 453 O O . GLU A 1 63 ? 12.033 -11.494 -22.677 1.00 90.94 63 GLU A O 1
ATOM 458 N N . ARG A 1 64 ? 13.200 -13.367 -22.222 1.00 91.12 64 ARG A N 1
ATOM 459 C CA . ARG A 1 64 ? 12.166 -14.308 -22.687 1.00 91.12 64 ARG A CA 1
ATOM 460 C C . ARG A 1 64 ? 10.846 -14.123 -21.953 1.00 91.12 64 ARG A C 1
ATOM 462 O O . ARG A 1 64 ? 9.833 -13.921 -22.615 1.00 91.12 64 ARG A O 1
ATOM 469 N N . THR A 1 65 ? 10.867 -14.065 -20.620 1.00 87.12 65 THR A N 1
ATOM 470 C CA . THR A 1 65 ? 9.652 -13.842 -19.819 1.00 87.12 65 THR A CA 1
ATOM 471 C C . THR A 1 65 ? 8.919 -12.562 -20.231 1.00 87.12 65 THR A C 1
ATOM 473 O O . THR A 1 65 ? 7.693 -12.547 -20.346 1.00 87.12 65 THR A O 1
ATOM 476 N N . LEU A 1 66 ? 9.652 -11.470 -20.469 1.00 85.31 66 LEU A N 1
ATOM 477 C CA . LEU A 1 66 ? 9.048 -10.201 -20.876 1.00 85.31 66 LEU A CA 1
ATOM 478 C C . LEU A 1 66 ? 8.519 -10.232 -22.311 1.00 85.31 66 LEU A C 1
ATOM 480 O O . LEU A 1 66 ? 7.463 -9.656 -22.567 1.00 85.31 66 LEU A O 1
ATOM 484 N N . VAL A 1 67 ? 9.237 -10.875 -23.233 1.00 84.25 67 VAL A N 1
ATOM 485 C CA . VAL A 1 67 ? 8.824 -10.986 -24.636 1.00 84.25 67 VAL A CA 1
ATOM 486 C C . VAL A 1 67 ? 7.573 -11.846 -24.771 1.00 84.25 67 VAL A C 1
ATOM 488 O O . VAL A 1 67 ? 6.627 -11.403 -25.417 1.00 84.25 67 VAL A O 1
ATOM 491 N N . GLU A 1 68 ? 7.536 -13.019 -24.139 1.00 85.38 68 GLU A N 1
ATOM 492 C CA . GLU A 1 68 ? 6.377 -13.920 -24.169 1.00 85.38 68 GLU A CA 1
ATOM 493 C C . GLU A 1 68 ? 5.131 -13.222 -23.620 1.00 85.38 68 GLU A C 1
ATOM 495 O O . GLU A 1 68 ? 4.082 -13.220 -24.261 1.00 85.38 68 GLU A O 1
ATOM 500 N N . ARG A 1 69 ? 5.266 -12.524 -22.485 1.00 82.44 69 ARG A N 1
ATOM 501 C CA . ARG A 1 69 ? 4.159 -11.784 -21.865 1.00 82.44 69 ARG A CA 1
ATOM 502 C C . ARG A 1 69 ? 3.632 -10.632 -22.729 1.00 82.44 69 ARG A C 1
ATOM 504 O O . ARG A 1 69 ? 2.464 -10.279 -22.613 1.00 82.44 69 ARG A O 1
ATOM 511 N N . LEU A 1 70 ? 4.489 -10.005 -23.535 1.00 82.56 70 LEU A N 1
ATOM 512 C CA . LEU A 1 70 ? 4.146 -8.833 -24.351 1.00 82.56 70 LEU A CA 1
ATOM 513 C C . LEU A 1 70 ? 3.890 -9.167 -25.829 1.00 82.56 70 LEU A C 1
ATOM 515 O O . LEU A 1 70 ? 3.571 -8.258 -26.592 1.00 82.56 70 LEU A O 1
ATOM 519 N N . GLY A 1 71 ? 4.060 -10.427 -26.244 1.00 82.50 71 GLY A N 1
ATOM 520 C CA . GLY A 1 71 ? 3.910 -10.851 -27.638 1.00 82.50 71 GLY A CA 1
ATOM 521 C C . GLY A 1 71 ? 4.899 -10.181 -28.600 1.00 82.50 71 GLY A C 1
ATOM 522 O O . GLY A 1 71 ? 4.529 -9.833 -29.718 1.00 82.50 71 GLY A O 1
ATOM 523 N N . LEU A 1 72 ? 6.143 -9.930 -28.172 1.00 82.88 72 LEU A N 1
ATOM 524 C CA . LEU A 1 72 ? 7.120 -9.214 -29.005 1.00 82.88 72 LEU A CA 1
ATOM 525 C C . LEU A 1 72 ? 7.723 -10.129 -30.085 1.00 82.88 72 LEU A C 1
ATOM 527 O O . LEU A 1 72 ? 8.178 -11.235 -29.794 1.00 82.88 72 LEU A O 1
ATOM 531 N N . GLY A 1 73 ? 7.800 -9.630 -31.322 1.00 83.38 73 GLY A N 1
ATOM 532 C CA . GLY A 1 73 ? 8.454 -10.331 -32.431 1.00 83.38 73 GLY A CA 1
ATOM 533 C C . GLY A 1 73 ? 9.960 -10.534 -32.220 1.00 83.38 73 GLY A C 1
ATOM 534 O O . GLY A 1 73 ? 10.575 -9.913 -31.351 1.00 83.38 73 GLY A O 1
ATOM 535 N N . ASN A 1 74 ? 10.580 -11.394 -33.031 1.00 83.56 74 ASN A N 1
ATOM 536 C CA . ASN A 1 74 ? 11.997 -11.774 -32.890 1.00 83.56 74 ASN A CA 1
ATOM 537 C C . ASN A 1 74 ? 12.966 -10.590 -33.049 1.00 83.56 74 ASN A C 1
ATOM 539 O O . ASN A 1 74 ? 13.971 -10.519 -32.343 1.00 83.56 74 ASN A O 1
A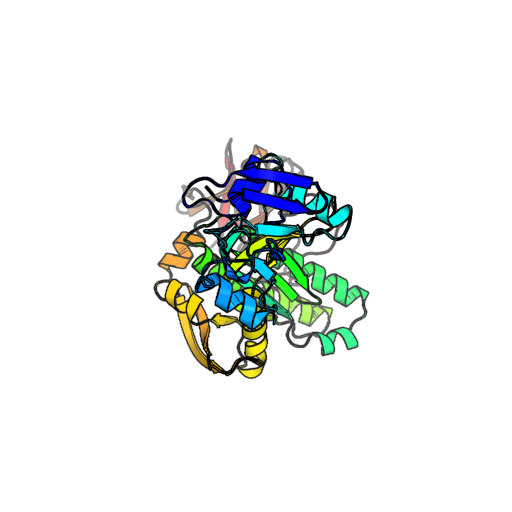TOM 543 N N . ASN A 1 75 ? 12.604 -9.613 -33.883 1.00 88.38 75 ASN A N 1
ATOM 544 C CA . ASN A 1 75 ? 13.423 -8.428 -34.155 1.00 88.38 75 ASN A CA 1
ATOM 545 C C . ASN A 1 75 ? 13.330 -7.358 -33.058 1.00 88.38 75 ASN A C 1
ATOM 547 O O . ASN A 1 75 ? 14.043 -6.361 -33.116 1.00 88.38 75 ASN A O 1
ATOM 551 N N . VAL A 1 76 ? 12.478 -7.535 -32.044 1.00 90.25 76 VAL A N 1
ATOM 552 C CA . VAL A 1 76 ? 12.427 -6.638 -30.885 1.00 90.25 76 VAL A CA 1
ATOM 553 C C . VAL A 1 76 ? 13.226 -7.258 -29.745 1.00 90.25 76 VAL A C 1
ATOM 555 O O . VAL A 1 76 ? 12.962 -8.386 -29.317 1.00 90.25 76 VAL A O 1
ATOM 558 N N . ARG A 1 77 ? 14.208 -6.506 -29.244 1.00 93.06 77 ARG A N 1
ATOM 559 C CA . ARG A 1 77 ? 15.108 -6.923 -28.159 1.00 93.06 77 ARG A CA 1
ATOM 560 C C . ARG A 1 77 ? 15.100 -5.905 -27.024 1.00 93.06 77 ARG A C 1
ATOM 562 O O . ARG A 1 77 ? 14.765 -4.737 -27.225 1.00 93.06 77 ARG A O 1
ATOM 569 N N . LEU A 1 78 ? 15.473 -6.336 -25.822 1.00 92.31 78 LEU A N 1
ATOM 570 C CA . LEU A 1 78 ? 15.712 -5.433 -24.693 1.00 92.31 78 LEU A CA 1
ATOM 571 C C . LEU A 1 78 ? 17.170 -4.968 -24.710 1.00 92.31 78 LEU A C 1
ATOM 573 O O . LEU A 1 78 ? 18.074 -5.771 -24.483 1.00 92.31 78 LEU A O 1
ATOM 577 N N . ALA A 1 79 ? 17.411 -3.668 -24.901 1.00 92.44 79 ALA A N 1
ATOM 578 C CA . ALA A 1 79 ? 18.764 -3.116 -25.003 1.00 92.44 79 ALA A CA 1
ATOM 579 C C . ALA A 1 79 ? 19.634 -3.415 -23.767 1.00 92.44 79 ALA A C 1
ATOM 581 O O . ALA A 1 79 ? 20.840 -3.596 -23.889 1.00 92.44 79 ALA A O 1
ATOM 582 N N . CYS A 1 80 ? 19.035 -3.513 -22.572 1.00 92.00 80 CYS A N 1
ATOM 583 C CA . CYS A 1 80 ? 19.764 -3.861 -21.343 1.00 92.00 80 CYS A CA 1
ATOM 584 C C . CYS A 1 80 ? 20.184 -5.336 -21.244 1.00 92.00 80 CYS A C 1
ATOM 586 O O . CYS A 1 80 ? 20.999 -5.682 -20.392 1.00 92.00 80 CYS A O 1
ATOM 588 N N . GLN A 1 81 ? 19.597 -6.219 -22.055 1.00 94.50 81 GLN A N 1
ATOM 589 C CA . GLN A 1 81 ? 19.885 -7.657 -22.046 1.00 94.50 81 GLN A CA 1
ATOM 590 C C . GLN A 1 81 ? 20.717 -8.083 -23.252 1.00 94.50 81 GLN A C 1
ATOM 592 O O . GLN A 1 81 ? 21.523 -9.006 -23.136 1.00 94.50 81 GLN A O 1
ATOM 597 N N . LEU A 1 82 ? 20.559 -7.394 -24.383 1.00 94.00 82 LEU A N 1
ATOM 598 C CA . LEU A 1 82 ? 21.264 -7.703 -25.616 1.00 94.00 82 LEU A CA 1
ATOM 599 C C . LEU A 1 82 ? 22.749 -7.320 -25.528 1.00 94.00 82 LEU A C 1
ATOM 601 O O . LEU A 1 82 ? 23.086 -6.162 -25.282 1.00 94.00 82 LEU A O 1
ATOM 605 N N . ARG A 1 83 ? 23.618 -8.304 -25.779 1.00 93.44 83 ARG A N 1
ATOM 606 C CA . ARG A 1 83 ? 25.080 -8.174 -25.900 1.00 93.44 83 ARG A CA 1
ATOM 607 C C . ARG A 1 83 ? 25.520 -8.759 -27.247 1.00 93.44 83 ARG A C 1
ATOM 609 O O . ARG A 1 83 ? 25.792 -9.956 -27.309 1.00 93.44 83 ARG A O 1
ATOM 616 N N . PRO A 1 84 ? 25.489 -7.979 -28.337 1.00 90.94 84 PRO A N 1
ATOM 617 C CA . PRO A 1 84 ? 25.744 -8.492 -29.681 1.00 90.94 84 PRO A CA 1
ATOM 618 C C . PRO A 1 84 ? 27.156 -9.064 -29.822 1.00 90.94 84 PRO A C 1
ATOM 620 O O . PRO A 1 84 ? 28.107 -8.510 -29.272 1.00 90.94 84 PRO A O 1
ATOM 623 N N . ALA A 1 85 ? 27.286 -10.160 -30.573 1.00 88.50 85 ALA A N 1
ATOM 624 C CA . ALA A 1 85 ? 28.581 -10.717 -30.969 1.00 88.50 85 ALA A CA 1
ATOM 625 C C . ALA A 1 85 ? 29.036 -10.205 -32.349 1.00 88.50 85 ALA A C 1
ATOM 627 O O . ALA A 1 85 ? 30.232 -10.200 -32.641 1.00 88.50 85 ALA A O 1
ATOM 628 N N . SER A 1 86 ? 28.088 -9.746 -33.170 1.00 90.50 86 SER A N 1
ATOM 629 C CA . SER A 1 86 ? 28.289 -9.161 -34.494 1.00 90.50 86 SER A CA 1
ATOM 630 C C . SER A 1 86 ? 27.765 -7.728 -34.553 1.00 90.50 86 SER A C 1
ATOM 632 O O . SER A 1 86 ? 27.095 -7.257 -33.628 1.00 90.50 86 SER A O 1
ATOM 634 N N . ASP A 1 87 ? 28.065 -7.049 -35.655 1.00 93.44 87 ASP A N 1
ATOM 635 C CA . ASP A 1 87 ? 27.516 -5.729 -35.942 1.00 93.44 87 ASP A CA 1
ATOM 636 C C . ASP A 1 87 ? 25.990 -5.806 -36.049 1.00 93.44 87 ASP A C 1
ATOM 638 O O . ASP A 1 87 ? 25.443 -6.780 -36.577 1.00 93.44 87 ASP A O 1
ATOM 642 N N . ILE A 1 88 ? 25.308 -4.793 -35.515 1.00 94.81 88 ILE A N 1
ATOM 643 C CA . ILE A 1 88 ? 23.853 -4.671 -35.609 1.00 94.81 88 ILE A CA 1
ATOM 644 C C . ILE A 1 88 ? 23.453 -3.230 -35.913 1.00 94.81 88 ILE A C 1
ATOM 646 O O . ILE A 1 88 ? 24.058 -2.271 -35.422 1.00 94.81 88 ILE A O 1
ATOM 650 N N . THR A 1 89 ? 22.363 -3.085 -36.658 1.00 93.94 89 THR A N 1
ATOM 651 C CA . THR A 1 89 ? 21.670 -1.804 -36.821 1.00 93.94 89 THR A CA 1
ATOM 652 C C . THR A 1 89 ? 20.385 -1.855 -36.022 1.00 93.94 89 THR A C 1
ATOM 654 O O . THR A 1 89 ? 19.587 -2.781 -36.182 1.00 93.94 89 THR A O 1
ATOM 657 N N . PHE A 1 90 ? 20.154 -0.865 -35.164 1.00 92.88 90 PHE A N 1
ATOM 658 C CA . PHE A 1 90 ? 18.941 -0.804 -34.360 1.00 92.88 90 PHE A CA 1
ATOM 659 C C . PHE A 1 90 ? 18.248 0.548 -34.466 1.00 92.88 90 PHE A C 1
ATOM 661 O O . PHE A 1 90 ? 18.871 1.593 -34.635 1.00 92.88 90 PHE A O 1
ATOM 668 N N . ARG A 1 91 ? 16.924 0.520 -34.324 1.00 87.88 91 ARG A N 1
ATOM 669 C CA . ARG A 1 91 ? 16.083 1.701 -34.192 1.00 87.88 91 ARG A CA 1
ATOM 670 C C . ARG A 1 91 ? 15.502 1.775 -32.792 1.00 87.88 91 ARG A C 1
ATOM 672 O O . ARG A 1 91 ? 14.967 0.795 -32.263 1.00 87.88 91 ARG A O 1
ATOM 679 N N . ARG A 1 92 ? 15.586 2.961 -32.198 1.00 81.00 92 ARG A N 1
ATOM 680 C CA . ARG A 1 92 ? 14.940 3.263 -30.918 1.00 81.00 92 ARG A CA 1
ATOM 681 C C . ARG A 1 92 ? 13.424 3.320 -31.103 1.00 81.00 92 ARG A C 1
ATOM 683 O O . ARG A 1 92 ? 12.944 3.867 -32.090 1.00 81.00 92 ARG A O 1
ATOM 690 N N . LEU A 1 93 ? 12.668 2.811 -30.132 1.00 68.69 93 LEU A N 1
ATOM 691 C CA . LEU A 1 93 ? 11.207 2.971 -30.085 1.00 68.69 93 LEU A CA 1
ATOM 692 C C . LEU A 1 93 ? 10.800 4.298 -29.423 1.00 68.69 93 LEU A C 1
ATOM 694 O O . LEU A 1 93 ? 9.878 4.326 -28.619 1.00 68.69 93 LEU A O 1
ATOM 698 N N . VAL A 1 94 ? 11.530 5.376 -29.710 1.00 60.84 94 VAL A N 1
ATOM 699 C CA . VAL A 1 94 ? 11.170 6.727 -29.266 1.00 60.84 94 VAL A CA 1
ATOM 700 C C . VAL A 1 94 ? 10.232 7.299 -30.320 1.00 60.84 94 VAL A C 1
ATOM 702 O O . VAL A 1 94 ? 10.645 7.471 -31.468 1.00 60.84 94 VAL A O 1
ATOM 705 N N . LEU A 1 95 ? 8.967 7.498 -29.956 1.00 58.47 95 LEU A N 1
ATOM 706 C CA . LEU A 1 95 ? 7.899 7.816 -30.902 1.00 58.47 95 LEU A CA 1
ATOM 707 C C . LEU A 1 95 ? 7.764 9.324 -31.152 1.00 58.47 95 LEU A C 1
ATOM 709 O O . LEU A 1 95 ? 7.426 9.710 -32.270 1.00 58.47 95 LEU A O 1
ATOM 713 N N . ASP A 1 96 ? 8.049 10.170 -30.157 1.00 58.62 96 ASP A N 1
ATOM 714 C CA . ASP A 1 96 ? 7.854 11.623 -30.241 1.00 58.62 96 ASP A CA 1
ATOM 715 C C . ASP A 1 96 ? 8.746 12.439 -29.267 1.00 58.62 96 ASP A C 1
ATOM 717 O O . ASP A 1 96 ? 9.612 11.912 -28.560 1.00 58.62 96 ASP A O 1
ATOM 721 N N . GLU A 1 97 ? 8.543 13.763 -29.230 1.00 60.56 97 GLU A N 1
ATOM 722 C CA . GLU A 1 97 ? 9.219 14.664 -28.283 1.00 60.56 97 GLU A CA 1
ATOM 723 C C . GLU A 1 97 ? 8.918 14.344 -26.811 1.00 60.56 97 GLU A C 1
ATOM 725 O O . GLU A 1 97 ? 9.736 14.641 -25.936 1.00 60.56 97 GLU A O 1
ATOM 730 N N . THR A 1 98 ? 7.766 13.744 -26.513 1.00 60.81 98 THR A N 1
ATOM 731 C CA . THR A 1 98 ? 7.374 13.368 -25.153 1.00 60.81 98 THR A CA 1
ATOM 732 C C . THR A 1 98 ? 8.202 12.180 -24.684 1.00 60.81 98 THR A C 1
ATOM 734 O O . THR A 1 98 ? 8.768 12.227 -23.591 1.00 60.81 98 THR A O 1
ATOM 737 N N . ASP A 1 99 ? 8.368 11.168 -25.534 1.00 62.84 99 ASP A N 1
ATOM 738 C CA . ASP A 1 99 ? 9.250 10.029 -25.288 1.00 62.84 99 ASP A CA 1
ATOM 739 C C . ASP A 1 99 ? 10.707 10.478 -25.135 1.00 62.84 99 ASP A C 1
ATOM 741 O O . ASP A 1 99 ? 11.411 9.987 -24.248 1.00 62.84 99 ASP A O 1
ATOM 745 N N . LEU A 1 100 ? 11.169 11.449 -25.935 1.00 62.56 100 LEU A N 1
ATOM 746 C CA . LEU A 1 100 ? 12.500 12.050 -25.777 1.00 62.56 100 LEU A CA 1
ATOM 747 C C . LEU A 1 100 ? 12.648 12.751 -24.422 1.00 62.56 100 LEU A C 1
ATOM 749 O O . LEU A 1 100 ? 13.638 12.526 -23.722 1.00 62.56 100 LEU A O 1
ATOM 753 N N . ARG A 1 101 ? 11.659 13.557 -24.011 1.00 62.50 101 ARG A N 1
ATOM 754 C CA . ARG A 1 101 ? 11.661 14.246 -22.709 1.00 62.50 101 ARG A CA 1
ATOM 755 C C . ARG A 1 101 ? 11.632 13.257 -21.547 1.00 62.50 101 ARG A C 1
ATOM 757 O O . ARG A 1 101 ? 12.477 13.371 -20.661 1.00 62.50 101 ARG A O 1
ATOM 764 N N . MET A 1 102 ? 10.751 12.258 -21.573 1.00 60.12 102 MET A N 1
ATOM 765 C CA . MET A 1 102 ? 10.703 11.202 -20.554 1.00 60.12 102 MET A CA 1
ATOM 766 C C . MET A 1 102 ? 12.017 10.414 -20.503 1.00 60.12 102 MET A C 1
ATOM 768 O O . MET A 1 102 ? 12.563 10.180 -19.431 1.00 60.12 102 MET A O 1
ATOM 772 N N . THR A 1 103 ? 12.593 10.067 -21.655 1.00 58.34 103 THR A N 1
ATOM 773 C CA . THR A 1 103 ? 13.886 9.369 -21.720 1.00 58.34 103 THR A CA 1
ATOM 774 C C . THR A 1 103 ? 15.028 10.227 -21.173 1.00 58.34 103 THR A C 1
ATOM 776 O O . THR A 1 103 ? 15.889 9.714 -20.461 1.00 58.34 103 THR A O 1
ATOM 779 N N . SER A 1 104 ? 15.010 11.538 -21.430 1.00 52.12 104 SER A N 1
ATOM 780 C CA . SER A 1 104 ? 15.995 12.482 -20.890 1.00 52.12 104 SER A CA 1
ATOM 781 C C . SER A 1 104 ? 15.871 12.694 -19.373 1.00 52.12 104 SER A C 1
ATOM 783 O O . SER A 1 104 ? 16.866 12.964 -18.707 1.00 52.12 104 SER A O 1
ATOM 785 N N . GLN A 1 105 ? 14.675 12.512 -18.803 1.00 49.84 105 GLN A N 1
ATOM 786 C CA . GLN A 1 105 ? 14.424 12.511 -17.354 1.00 49.84 105 GLN A CA 1
ATOM 787 C C . GLN A 1 105 ? 14.891 11.219 -16.663 1.00 49.84 105 GLN A C 1
ATOM 789 O O . GLN A 1 105 ? 15.094 11.210 -15.453 1.00 49.84 105 GLN A O 1
ATOM 794 N N . LEU A 1 106 ? 15.093 10.136 -17.422 1.00 49.44 106 LEU A N 1
ATOM 795 C CA . LEU A 1 106 ? 15.668 8.873 -16.941 1.00 49.44 106 LEU A CA 1
ATOM 796 C C . LEU A 1 106 ? 17.211 8.861 -17.000 1.00 49.44 106 LEU A C 1
ATOM 798 O O . LEU A 1 106 ? 17.833 7.878 -16.585 1.00 49.44 106 LEU A O 1
ATOM 802 N N . LEU A 1 107 ? 17.837 9.919 -17.536 1.00 44.09 107 LEU A N 1
ATOM 803 C CA . LEU A 1 107 ? 19.290 10.101 -17.518 1.00 44.09 107 LEU A CA 1
ATOM 804 C C . LEU A 1 107 ? 19.764 10.432 -16.090 1.00 44.09 107 LEU A C 1
ATOM 806 O O . LEU A 1 107 ? 19.078 11.148 -15.360 1.00 44.09 107 LEU A O 1
ATOM 810 N N . PRO A 1 108 ? 20.962 9.975 -15.685 1.00 43.47 108 PRO A N 1
ATOM 811 C CA . PRO A 1 108 ? 21.434 10.022 -14.294 1.00 43.47 108 PRO A CA 1
ATOM 812 C C . PRO A 1 108 ? 21.603 11.432 -13.686 1.00 43.47 108 PRO A C 1
ATOM 814 O O . PRO A 1 108 ? 21.903 11.543 -12.500 1.00 43.47 108 PRO A O 1
ATOM 817 N N . HIS A 1 109 ? 21.410 12.510 -14.455 1.00 39.59 109 HIS A N 1
ATOM 818 C CA . HIS A 1 109 ? 21.632 13.899 -14.028 1.00 39.59 109 HIS A CA 1
ATOM 819 C C . HIS A 1 109 ? 20.360 14.707 -13.726 1.00 39.59 109 HIS A C 1
ATOM 821 O O . HIS A 1 109 ? 20.457 15.878 -13.361 1.00 39.59 109 HIS A O 1
ATOM 827 N N . ARG A 1 110 ? 19.167 14.101 -13.804 1.00 38.62 110 ARG A N 1
ATOM 828 C CA . ARG A 1 110 ? 17.942 14.669 -13.222 1.00 38.62 110 ARG A CA 1
ATOM 829 C C . ARG A 1 110 ? 17.284 13.623 -12.335 1.00 38.62 110 ARG A C 1
ATOM 831 O O . ARG A 1 110 ? 16.871 12.568 -12.789 1.00 38.62 110 ARG A O 1
ATOM 838 N N . SER A 1 111 ? 17.223 13.923 -11.044 1.00 37.72 111 SER A N 1
ATOM 839 C CA . SER A 1 111 ? 16.691 13.092 -9.964 1.00 37.72 111 SER A CA 1
ATOM 840 C C . SER A 1 111 ? 15.162 12.951 -10.007 1.00 37.72 111 SER A C 1
ATOM 842 O O . SER A 1 111 ? 14.489 13.152 -9.001 1.00 37.72 111 SER A O 1
ATOM 844 N N . THR A 1 112 ? 14.590 12.619 -11.160 1.00 43.69 112 THR A N 1
ATOM 845 C CA . THR A 1 112 ? 13.245 12.047 -11.239 1.00 43.69 112 THR A CA 1
ATOM 846 C C . THR A 1 112 ? 13.431 10.541 -11.221 1.00 43.69 112 THR A C 1
ATOM 848 O O . THR A 1 112 ? 13.682 9.921 -12.251 1.00 43.69 112 THR A O 1
ATOM 851 N N . SER A 1 113 ? 13.446 9.969 -10.013 1.00 52.75 113 SER A N 1
ATOM 852 C CA . SER A 1 113 ? 13.663 8.537 -9.821 1.00 52.75 113 SER A CA 1
ATOM 853 C C . SER A 1 113 ? 12.600 7.772 -10.614 1.00 52.75 113 SER A C 1
ATOM 855 O O . SER A 1 113 ? 11.399 7.861 -10.356 1.00 52.75 113 SER A O 1
ATOM 857 N N . ALA A 1 114 ? 13.056 7.053 -11.636 1.00 61.19 114 ALA A N 1
ATOM 858 C CA . ALA A 1 114 ? 12.295 5.970 -12.219 1.00 61.19 114 ALA A CA 1
ATOM 859 C C . ALA A 1 114 ? 12.027 5.003 -11.062 1.00 61.19 114 ALA A C 1
ATOM 861 O O . ALA A 1 114 ? 12.988 4.477 -10.504 1.00 61.19 114 ALA A O 1
ATOM 862 N N . GLY A 1 115 ? 10.768 4.904 -10.626 1.00 74.12 115 GLY A N 1
ATOM 863 C CA . GLY A 1 115 ? 10.404 4.386 -9.304 1.00 74.12 115 GLY A CA 1
ATOM 864 C C . GLY A 1 115 ? 11.188 3.155 -8.827 1.00 74.12 115 GLY A C 1
ATOM 865 O O . GLY A 1 115 ? 11.600 2.284 -9.594 1.00 74.12 115 GLY A O 1
ATOM 866 N N . GLU A 1 116 ? 11.375 3.055 -7.518 1.00 82.50 116 GLU A N 1
ATOM 867 C CA . GLU A 1 116 ? 12.154 1.997 -6.887 1.00 82.50 116 GLU A CA 1
ATOM 868 C C . GLU A 1 116 ? 11.276 0.784 -6.581 1.00 82.50 116 GLU A C 1
ATOM 870 O O . GLU A 1 116 ? 10.251 0.905 -5.912 1.00 82.50 116 GLU A O 1
ATOM 875 N N . LEU A 1 117 ? 11.691 -0.407 -7.020 1.00 86.69 117 LEU A N 1
ATOM 876 C CA . LEU A 1 117 ? 11.036 -1.641 -6.592 1.00 86.69 117 LEU A CA 1
ATOM 877 C C . LEU A 1 117 ? 11.328 -1.891 -5.108 1.00 86.69 117 LEU A C 1
ATOM 879 O O . LEU A 1 117 ? 12.491 -2.049 -4.731 1.00 86.69 117 LEU A O 1
ATOM 883 N N . LYS A 1 118 ? 10.277 -1.957 -4.290 1.00 91.00 118 LYS A N 1
ATOM 884 C CA . LYS A 1 118 ? 10.346 -2.181 -2.844 1.00 91.00 118 LYS A CA 1
ATOM 885 C C . LYS A 1 118 ? 9.318 -3.215 -2.408 1.00 91.00 118 LYS A C 1
ATOM 887 O O . LYS A 1 118 ? 8.247 -3.322 -3.000 1.00 91.00 118 LYS A O 1
ATOM 892 N N . SER A 1 119 ? 9.642 -3.940 -1.342 1.00 94.25 119 SER A N 1
ATOM 893 C CA . SER A 1 119 ? 8.652 -4.708 -0.590 1.00 94.25 119 SER A CA 1
ATOM 894 C C . SER A 1 119 ? 7.913 -3.747 0.336 1.00 94.25 119 SER A C 1
ATOM 896 O O . SER A 1 119 ? 8.534 -3.108 1.186 1.00 94.25 119 SER A O 1
ATOM 898 N N . VAL A 1 120 ? 6.611 -3.592 0.122 1.00 97.38 120 VAL A N 1
ATOM 899 C CA . VAL A 1 120 ? 5.766 -2.631 0.841 1.00 97.38 120 VAL A CA 1
ATOM 900 C C . VAL A 1 120 ? 4.485 -3.303 1.303 1.00 97.38 120 VAL A C 1
ATOM 902 O O . VAL A 1 120 ? 4.028 -4.274 0.696 1.00 97.38 120 VAL A O 1
ATOM 905 N N . VAL A 1 121 ? 3.882 -2.765 2.363 1.00 98.50 121 VAL A N 1
ATOM 906 C CA . VAL A 1 121 ? 2.510 -3.136 2.715 1.00 98.50 121 VAL A CA 1
ATOM 907 C C . VAL A 1 121 ? 1.562 -2.160 2.056 1.00 98.50 121 VAL A C 1
ATOM 909 O O . VAL A 1 121 ? 1.643 -0.955 2.299 1.00 98.50 121 VAL A O 1
ATOM 912 N N . ILE A 1 122 ? 0.651 -2.688 1.253 1.00 98.38 122 ILE A N 1
ATOM 913 C CA . ILE A 1 122 ? -0.471 -1.930 0.726 1.00 98.38 122 ILE A CA 1
ATOM 914 C C . ILE A 1 122 ? -1.655 -2.124 1.670 1.00 98.38 122 ILE A C 1
ATOM 916 O O . ILE A 1 122 ? -2.030 -3.254 1.987 1.00 98.38 122 ILE A O 1
ATOM 920 N N . PHE A 1 123 ? -2.211 -1.008 2.118 1.00 98.50 123 PHE A N 1
ATOM 921 C CA . PHE A 1 123 ? -3.388 -0.914 2.966 1.00 98.50 123 PHE A CA 1
ATOM 922 C C . PHE A 1 123 ? -4.545 -0.400 2.119 1.00 98.50 123 PHE A C 1
ATOM 924 O O . PHE A 1 123 ? -4.422 0.658 1.500 1.00 98.50 123 PHE A O 1
ATOM 931 N N . PHE A 1 124 ? -5.665 -1.111 2.137 1.00 97.88 124 PHE A N 1
ATOM 932 C CA . PHE A 1 124 ? -6.934 -0.636 1.603 1.00 97.88 124 PHE A CA 1
ATOM 933 C C . PHE A 1 124 ? -7.990 -0.639 2.696 1.00 97.88 124 PHE A C 1
ATOM 935 O O . PHE A 1 124 ? -8.055 -1.576 3.494 1.00 97.88 124 PHE A O 1
ATOM 942 N N . SER A 1 125 ? -8.842 0.379 2.689 1.00 96.62 125 SER A N 1
ATOM 943 C CA . SER A 1 125 ? -10.109 0.338 3.407 1.00 96.62 125 SER A CA 1
ATOM 944 C C . SER A 1 125 ? -11.260 0.800 2.533 1.00 96.62 125 SER A C 1
ATOM 946 O O . SER A 1 125 ? -11.051 1.623 1.647 1.00 96.62 125 SER A O 1
ATOM 948 N N . ASP A 1 126 ? -12.450 0.297 2.834 1.00 95.12 126 ASP A N 1
ATOM 949 C CA . ASP A 1 126 ? -13.718 0.569 2.147 1.00 95.12 126 ASP A CA 1
ATOM 950 C C . ASP A 1 126 ? -14.841 0.694 3.184 1.00 95.12 126 ASP A C 1
ATOM 952 O O . ASP A 1 126 ? -14.760 0.068 4.253 1.00 95.12 126 ASP A O 1
ATOM 956 N N . VAL A 1 127 ? -15.880 1.489 2.910 1.00 94.31 127 VAL A N 1
ATOM 957 C CA . VAL A 1 127 ? -17.006 1.626 3.837 1.00 94.31 127 VAL A CA 1
ATOM 958 C C . VAL A 1 127 ? -18.041 0.539 3.564 1.00 94.31 127 VAL A C 1
ATOM 960 O O . VAL A 1 127 ? -18.643 0.421 2.496 1.00 94.31 127 VAL A O 1
ATOM 963 N N . ALA A 1 128 ? -18.333 -0.251 4.593 1.00 92.62 128 ALA A N 1
ATOM 964 C CA . ALA A 1 128 ? -19.315 -1.313 4.499 1.00 92.62 128 ALA A CA 1
ATOM 965 C C . ALA A 1 128 ? -20.712 -0.735 4.218 1.00 92.62 128 ALA A C 1
ATOM 967 O O . ALA A 1 128 ? -21.279 -0.002 5.022 1.00 92.62 128 ALA A O 1
ATOM 968 N N . GLY A 1 129 ? -21.285 -1.109 3.072 1.00 86.75 129 GLY A N 1
ATOM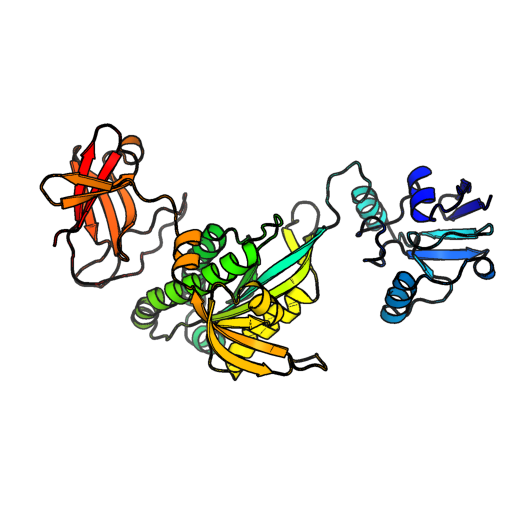 969 C CA . GLY A 1 129 ? -22.642 -0.700 2.710 1.00 86.75 129 GLY A CA 1
ATOM 970 C C . GLY A 1 129 ? -22.757 0.744 2.215 1.00 86.75 129 GLY A C 1
ATOM 971 O O . GLY A 1 129 ? -23.866 1.274 2.235 1.00 86.75 129 GLY A O 1
ATOM 972 N N . PHE A 1 130 ? -21.659 1.352 1.736 1.00 88.19 130 PHE A N 1
ATOM 973 C CA . PHE A 1 130 ? -21.629 2.729 1.225 1.00 88.19 130 PHE A CA 1
ATOM 974 C C . PHE A 1 130 ? -22.798 3.090 0.313 1.00 88.19 130 PHE A C 1
ATOM 976 O O . PHE A 1 130 ? -23.505 4.063 0.566 1.00 88.19 130 PHE A O 1
ATOM 983 N N . THR A 1 131 ? -23.052 2.255 -0.696 1.00 84.31 131 THR A N 1
ATOM 984 C CA . THR A 1 131 ? -24.125 2.465 -1.677 1.00 84.31 131 THR A CA 1
ATOM 985 C C . THR A 1 131 ? -25.485 2.696 -1.019 1.00 84.31 131 THR A C 1
ATOM 987 O O . THR A 1 131 ? -26.224 3.581 -1.431 1.00 84.31 131 THR A O 1
ATOM 990 N N . HIS A 1 132 ? -25.805 1.945 0.038 1.00 83.56 132 HIS A N 1
ATOM 991 C CA . HIS A 1 132 ? -27.114 2.034 0.678 1.00 83.56 132 HIS A CA 1
ATOM 992 C C . HIS A 1 132 ? -27.315 3.377 1.390 1.00 83.56 132 HIS A C 1
ATOM 994 O O . HIS A 1 132 ? -28.371 4.002 1.271 1.00 83.56 132 HIS A O 1
ATOM 1000 N N . PHE A 1 133 ? -26.300 3.864 2.110 1.00 82.81 133 PHE A N 1
ATOM 1001 C CA . PHE A 1 133 ? -26.442 5.144 2.795 1.00 82.81 133 PHE A CA 1
ATOM 1002 C C . PHE A 1 133 ? -26.201 6.342 1.873 1.00 82.81 133 PHE A C 1
ATOM 1004 O O . PHE A 1 133 ? -26.787 7.393 2.118 1.00 82.81 133 PHE A O 1
ATOM 1011 N N . SER A 1 134 ? -25.420 6.213 0.793 1.00 85.44 134 SER A N 1
ATOM 1012 C CA . SER A 1 134 ? -25.266 7.296 -0.188 1.00 85.44 134 SER A CA 1
ATOM 1013 C C . SER A 1 134 ? -26.548 7.561 -0.984 1.00 85.44 134 SER A C 1
ATOM 1015 O O . SER A 1 134 ? -26.721 8.657 -1.502 1.00 85.44 134 SER A O 1
ATOM 1017 N N . GLU A 1 135 ? -27.447 6.575 -1.072 1.00 87.06 135 GLU A N 1
ATOM 1018 C CA . GLU A 1 135 ? -28.802 6.734 -1.624 1.00 87.06 135 GLU A CA 1
ATOM 1019 C C . GLU A 1 135 ? -29.784 7.378 -0.632 1.00 87.06 135 GLU A C 1
ATOM 1021 O O . GLU A 1 135 ? -30.772 7.982 -1.046 1.00 87.06 135 GLU A O 1
ATOM 1026 N N . THR A 1 136 ? -29.523 7.257 0.673 1.00 85.25 136 THR A N 1
ATOM 1027 C CA . THR A 1 136 ? -30.431 7.733 1.733 1.00 85.25 136 THR A CA 1
ATOM 1028 C C . THR A 1 136 ? -30.085 9.148 2.207 1.00 85.25 136 THR A C 1
ATOM 1030 O O . THR A 1 136 ? -30.972 9.926 2.555 1.00 85.25 136 THR A O 1
ATOM 1033 N N . LEU A 1 137 ? -28.796 9.489 2.242 1.00 87.06 137 LEU A N 1
ATOM 1034 C CA . LEU A 1 137 ? -28.294 10.778 2.715 1.00 87.06 137 LEU A CA 1
ATOM 1035 C C . LEU A 1 137 ? -28.159 11.793 1.581 1.00 87.06 137 LEU A C 1
ATOM 1037 O O . LEU A 1 137 ? -27.978 11.444 0.416 1.00 87.06 137 LEU A O 1
ATOM 1041 N N . THR A 1 138 ? -28.182 13.082 1.929 1.00 89.75 138 THR A N 1
ATOM 1042 C CA . THR A 1 138 ? -27.868 14.121 0.946 1.00 89.75 138 THR A CA 1
ATOM 1043 C C . THR A 1 138 ? -26.382 14.060 0.564 1.00 89.75 138 THR A C 1
ATOM 1045 O O . THR A 1 138 ? -25.546 13.706 1.401 1.00 89.75 138 THR A O 1
ATOM 1048 N N . PRO A 1 139 ? -25.993 14.461 -0.662 1.00 87.19 139 PRO A N 1
ATOM 1049 C CA . PRO A 1 139 ? -24.585 14.471 -1.065 1.00 87.19 139 PRO A CA 1
ATOM 1050 C C . PRO A 1 139 ? -23.675 15.277 -0.124 1.00 87.19 139 PRO A C 1
ATOM 1052 O O . PRO A 1 139 ? -22.536 14.881 0.122 1.00 87.19 139 PRO A O 1
ATOM 1055 N N . TYR A 1 140 ? -24.175 16.381 0.444 1.00 87.38 140 TYR A N 1
ATOM 1056 C CA . TYR A 1 140 ? -23.424 17.189 1.409 1.00 87.38 140 TYR A CA 1
ATOM 1057 C C . TYR A 1 140 ? -23.200 16.458 2.737 1.00 87.38 140 TYR A C 1
ATOM 1059 O O . TYR A 1 140 ? -22.107 16.552 3.298 1.00 87.38 140 TYR A O 1
ATOM 1067 N N . ASP A 1 141 ? -24.184 15.691 3.211 1.00 85.94 141 ASP A N 1
ATOM 1068 C CA . ASP A 1 141 ? -24.036 14.868 4.415 1.00 85.94 141 ASP A CA 1
ATOM 1069 C C . ASP A 1 141 ? -23.040 13.727 4.191 1.00 85.94 141 ASP A C 1
ATOM 1071 O O . ASP A 1 141 ? -22.168 13.499 5.032 1.00 85.94 141 ASP A O 1
ATOM 1075 N N . VAL A 1 142 ? -23.101 13.065 3.027 1.00 89.12 142 VAL A N 1
ATOM 1076 C CA . VAL A 1 142 ? -22.122 12.038 2.631 1.00 89.12 142 VAL A CA 1
ATOM 1077 C C . VAL A 1 142 ? -20.711 12.627 2.612 1.00 89.12 142 VAL A C 1
ATOM 1079 O O . VAL A 1 142 ? -19.792 12.051 3.193 1.00 89.12 142 VAL A O 1
ATOM 1082 N N . MET A 1 143 ? -20.529 13.807 2.010 1.00 86.81 143 MET A N 1
ATOM 1083 C CA . MET A 1 143 ? -19.234 14.494 2.000 1.00 86.81 143 MET A CA 1
ATOM 1084 C C . MET A 1 143 ? -18.748 14.850 3.409 1.00 86.81 143 MET A C 1
ATOM 1086 O O . MET A 1 143 ? -17.577 14.635 3.723 1.00 86.81 143 MET A O 1
ATOM 1090 N N . TYR A 1 144 ? -19.616 15.397 4.264 1.00 84.00 144 TYR A N 1
ATOM 1091 C CA . TYR A 1 144 ? -19.260 15.738 5.643 1.00 84.00 144 TYR A CA 1
ATOM 1092 C C . TYR A 1 144 ? -18.798 14.500 6.420 1.00 84.00 144 TYR A C 1
ATOM 1094 O O . TYR A 1 144 ? -17.761 14.524 7.092 1.00 84.00 144 TYR A O 1
ATOM 1102 N N . LEU A 1 145 ? -19.536 13.401 6.275 1.00 87.50 145 LEU A N 1
ATOM 1103 C CA . LEU A 1 145 ? -19.235 12.131 6.910 1.00 87.50 145 LEU A CA 1
ATOM 1104 C C . LEU A 1 145 ? -17.891 11.561 6.448 1.00 87.50 145 LEU A C 1
ATOM 1106 O O . LEU A 1 145 ? -17.049 11.228 7.287 1.00 87.50 145 LEU A O 1
ATOM 1110 N N . LEU A 1 146 ? -17.669 11.485 5.132 1.00 89.12 146 LEU A N 1
ATOM 1111 C CA . LEU A 1 146 ? -16.424 10.967 4.564 1.00 89.12 146 LEU A CA 1
ATOM 1112 C C . LEU A 1 146 ? -15.228 11.817 4.990 1.00 89.12 146 LEU A C 1
ATOM 1114 O O . LEU A 1 146 ? -14.229 11.276 5.451 1.00 89.12 146 LEU A O 1
ATOM 1118 N N . ASN A 1 147 ? -15.341 13.147 4.948 1.00 83.94 147 ASN A N 1
ATOM 1119 C CA . ASN A 1 147 ? -14.270 14.038 5.400 1.00 83.94 147 ASN A CA 1
ATOM 1120 C C . ASN A 1 147 ? -13.935 13.837 6.882 1.00 83.94 147 ASN A C 1
ATOM 1122 O O . ASN A 1 147 ? -12.762 13.871 7.270 1.00 83.94 147 ASN A O 1
ATOM 1126 N N . ARG A 1 148 ? -14.950 13.604 7.723 1.00 82.31 148 ARG A N 1
ATOM 1127 C CA . ARG A 1 148 ? -14.756 13.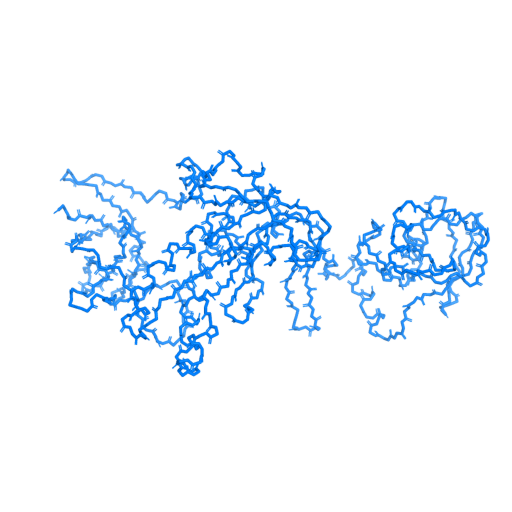295 9.142 1.00 82.31 148 ARG A CA 1
ATOM 1128 C C . ARG A 1 148 ? -14.010 11.977 9.332 1.00 82.31 148 ARG A C 1
ATOM 1130 O O . ARG A 1 148 ? -13.066 11.929 10.122 1.00 82.31 148 ARG A O 1
ATOM 1137 N N . TYR A 1 149 ? -14.441 10.935 8.627 1.00 86.31 149 TYR A N 1
ATOM 1138 C CA . TYR A 1 149 ? -13.813 9.618 8.641 1.00 86.31 149 TYR A CA 1
ATOM 1139 C C . TYR A 1 149 ? -12.356 9.694 8.159 1.00 86.31 149 TYR A C 1
ATOM 1141 O O . TYR A 1 149 ? -11.440 9.351 8.909 1.00 86.31 149 TYR A O 1
ATOM 1149 N N . PHE A 1 150 ? -12.130 10.244 6.964 1.00 85.06 150 PHE A N 1
ATOM 1150 C CA . PHE A 1 150 ? -10.809 10.371 6.357 1.00 85.06 150 PHE A CA 1
ATOM 1151 C C . PHE A 1 150 ? -9.848 11.200 7.201 1.00 85.06 150 PHE A C 1
ATOM 1153 O O . PHE A 1 150 ? -8.697 10.801 7.335 1.00 85.06 150 PHE A O 1
ATOM 1160 N N . THR A 1 151 ? -10.300 12.290 7.836 1.00 79.69 151 THR A N 1
ATOM 1161 C CA . THR A 1 151 ? -9.436 13.081 8.732 1.00 79.69 151 THR A CA 1
ATOM 1162 C C . THR A 1 151 ? -8.846 12.209 9.845 1.00 79.69 151 THR A C 1
ATOM 1164 O O . THR A 1 151 ? -7.647 12.268 10.104 1.00 79.69 151 THR A O 1
ATOM 1167 N N . GLN A 1 152 ? -9.674 11.411 10.528 1.00 81.19 152 GLN A N 1
ATOM 1168 C CA . GLN A 1 152 ? -9.209 10.652 11.693 1.00 81.19 152 GLN A CA 1
ATOM 1169 C C . GLN A 1 152 ? -8.379 9.432 11.298 1.00 81.19 152 GLN A C 1
ATOM 1171 O O . GLN A 1 152 ? -7.412 9.099 11.980 1.00 81.19 152 GLN A O 1
ATOM 1176 N N . VAL A 1 153 ? -8.736 8.766 10.198 1.00 84.38 153 VAL A N 1
ATOM 1177 C CA . VAL A 1 153 ? -7.959 7.624 9.706 1.00 84.38 153 VAL A CA 1
ATOM 1178 C C . VAL A 1 153 ? -6.626 8.073 9.116 1.00 84.38 153 VAL A C 1
ATOM 1180 O O . VAL A 1 153 ? -5.620 7.401 9.335 1.00 84.38 153 VAL A O 1
ATOM 1183 N N . ALA A 1 154 ? -6.585 9.230 8.450 1.00 79.75 154 ALA A N 1
ATOM 1184 C CA . ALA A 1 154 ? -5.340 9.798 7.952 1.00 79.75 154 ALA A CA 1
ATOM 1185 C C . ALA A 1 154 ? -4.322 10.003 9.081 1.00 79.75 154 ALA A C 1
ATOM 1187 O O . ALA A 1 154 ? -3.194 9.526 8.981 1.00 79.75 154 ALA A O 1
ATOM 1188 N N . GLU A 1 155 ? -4.753 10.604 10.196 1.00 80.31 155 GLU A N 1
ATOM 1189 C CA . GLU A 1 155 ? -3.901 10.785 11.374 1.00 80.31 155 GLU A CA 1
ATOM 1190 C C . GLU A 1 155 ? -3.374 9.439 11.904 1.00 80.31 155 GLU A C 1
ATOM 1192 O O . GLU A 1 155 ? -2.186 9.308 12.187 1.00 80.31 155 GLU A O 1
ATOM 1197 N N . VAL A 1 156 ? -4.217 8.403 11.992 1.00 85.06 156 VAL A N 1
ATOM 1198 C CA . VAL A 1 156 ? -3.786 7.062 12.429 1.00 85.06 156 VAL A CA 1
ATOM 1199 C C . VAL A 1 156 ? -2.718 6.473 11.503 1.00 85.06 156 VAL A C 1
ATOM 1201 O O . VAL A 1 156 ? -1.718 5.937 11.987 1.00 85.06 156 VAL A O 1
ATOM 1204 N N . ILE A 1 157 ? -2.913 6.560 10.188 1.00 87.94 157 ILE A N 1
ATOM 1205 C CA . ILE A 1 157 ? -1.985 6.008 9.194 1.00 87.94 157 ILE A CA 1
ATOM 1206 C C . ILE A 1 157 ? -0.634 6.720 9.272 1.00 87.94 157 ILE A C 1
ATOM 1208 O O . ILE A 1 157 ? 0.400 6.059 9.380 1.00 87.94 157 ILE A O 1
ATOM 1212 N N . GLU A 1 158 ? -0.637 8.052 9.293 1.00 82.94 158 GLU A N 1
ATOM 1213 C CA . GLU A 1 158 ? 0.582 8.864 9.356 1.00 82.94 158 GLU A CA 1
ATOM 1214 C C . GLU A 1 158 ? 1.358 8.643 10.661 1.00 82.94 158 GLU A C 1
ATOM 1216 O O . GLU A 1 158 ? 2.582 8.515 10.647 1.00 82.94 158 GLU A O 1
ATOM 1221 N N . LEU A 1 159 ? 0.661 8.516 11.796 1.00 83.44 159 LEU A N 1
ATOM 1222 C CA . LEU A 1 159 ? 1.278 8.222 13.095 1.00 83.44 159 LEU A CA 1
ATOM 1223 C C . LEU A 1 159 ? 1.965 6.853 13.155 1.00 83.44 159 LEU A C 1
ATOM 1225 O O . LEU A 1 159 ? 2.792 6.629 14.039 1.00 83.44 159 LEU A O 1
ATOM 1229 N N . ASN A 1 160 ? 1.611 5.953 12.241 1.00 87.62 160 ASN A N 1
ATOM 1230 C CA . ASN A 1 160 ? 2.230 4.646 12.065 1.00 87.62 160 ASN A CA 1
ATOM 1231 C C . ASN A 1 160 ? 3.225 4.628 10.891 1.00 87.62 160 ASN A C 1
ATOM 1233 O O . ASN A 1 160 ? 3.572 3.555 10.403 1.00 87.62 160 ASN A O 1
ATOM 1237 N N . ASP A 1 161 ? 3.700 5.795 10.447 1.00 86.56 161 ASP A N 1
ATOM 1238 C CA . ASP A 1 161 ? 4.634 5.960 9.327 1.00 86.56 161 ASP A CA 1
ATOM 1239 C C . ASP A 1 161 ? 4.095 5.435 7.978 1.00 86.56 161 ASP A C 1
ATOM 1241 O O . ASP A 1 161 ? 4.864 5.078 7.079 1.00 86.56 161 ASP A O 1
ATOM 1245 N N . GLY A 1 162 ? 2.770 5.394 7.824 1.00 89.44 162 GLY A N 1
ATOM 1246 C CA . GLY A 1 162 ? 2.106 5.115 6.557 1.00 89.44 162 GLY A CA 1
ATOM 1247 C C . GLY A 1 162 ? 2.024 6.356 5.670 1.00 89.44 162 GLY A C 1
ATOM 1248 O O . GLY A 1 162 ? 1.889 7.480 6.148 1.00 89.44 162 GLY A O 1
ATOM 1249 N N . TYR A 1 163 ? 2.089 6.148 4.358 1.00 90.00 163 TYR A N 1
ATOM 1250 C CA . TYR A 1 163 ? 1.886 7.184 3.350 1.00 90.00 163 TYR A CA 1
ATOM 1251 C C . TYR A 1 163 ? 0.517 7.006 2.696 1.00 90.00 163 TYR A C 1
ATOM 1253 O O . TYR A 1 163 ? 0.263 5.967 2.089 1.00 90.00 163 TYR A O 1
ATOM 1261 N N . ILE A 1 164 ? -0.362 8.001 2.801 1.00 90.06 164 ILE A N 1
ATOM 1262 C CA . ILE A 1 164 ? -1.663 7.980 2.124 1.00 90.06 164 ILE A CA 1
ATOM 1263 C C . ILE A 1 164 ? -1.432 8.296 0.648 1.00 90.06 164 ILE A C 1
ATOM 1265 O O . ILE A 1 164 ? -1.038 9.406 0.301 1.00 90.06 164 ILE A O 1
ATOM 1269 N N . ASP A 1 165 ? -1.674 7.312 -0.215 1.00 88.25 165 ASP A N 1
ATOM 1270 C CA . ASP A 1 165 ? -1.512 7.458 -1.662 1.00 88.25 165 ASP A CA 1
ATOM 1271 C C . ASP A 1 165 ? -2.702 8.225 -2.250 1.00 88.25 165 ASP A C 1
ATOM 1273 O O . ASP A 1 165 ? -2.547 9.265 -2.895 1.00 88.25 165 ASP A O 1
ATOM 1277 N N . LYS A 1 166 ? -3.922 7.735 -1.993 1.00 87.12 166 LYS A N 1
ATOM 1278 C CA . LYS A 1 166 ? -5.151 8.388 -2.453 1.00 87.12 166 LYS A CA 1
ATOM 1279 C C . LYS A 1 166 ? -6.391 7.930 -1.688 1.00 87.12 166 LYS A C 1
ATOM 1281 O O . LYS A 1 166 ? -6.430 6.830 -1.141 1.00 87.12 166 LYS A O 1
ATOM 1286 N N . PHE A 1 167 ? -7.425 8.761 -1.738 1.00 87.50 167 PHE A N 1
ATOM 1287 C CA . PHE A 1 167 ? -8.798 8.389 -1.400 1.00 87.50 167 PHE A CA 1
ATOM 1288 C C . PHE A 1 167 ? -9.480 7.843 -2.662 1.00 87.50 167 PHE A C 1
ATOM 1290 O O . PHE A 1 167 ? -9.349 8.444 -3.733 1.00 87.50 167 PHE A O 1
ATOM 1297 N N . VAL A 1 168 ? -10.149 6.693 -2.564 1.00 81.38 168 VAL A N 1
ATOM 1298 C CA . VAL A 1 168 ? -10.791 6.003 -3.696 1.00 81.38 168 VAL A CA 1
ATOM 1299 C C . VAL A 1 168 ? -12.265 5.815 -3.368 1.00 81.38 168 VAL A C 1
ATOM 1301 O O . VAL A 1 168 ? -12.615 4.900 -2.633 1.00 81.38 168 VAL A O 1
ATOM 1304 N N . GLY A 1 169 ? -13.124 6.685 -3.906 1.00 85.00 169 GLY A N 1
ATOM 1305 C CA . GLY A 1 169 ? -14.547 6.679 -3.562 1.00 85.00 169 GLY A CA 1
ATOM 1306 C C . GLY A 1 169 ? -14.747 6.965 -2.073 1.00 85.00 169 GLY A C 1
ATOM 1307 O O . GLY A 1 169 ? -14.394 8.040 -1.591 1.00 85.00 169 GLY A O 1
ATOM 1308 N N . ASP A 1 170 ? -15.295 5.991 -1.362 1.00 88.38 170 ASP A N 1
ATOM 1309 C CA . ASP A 1 170 ? -15.520 5.978 0.082 1.00 88.38 170 ASP A CA 1
ATOM 1310 C C . ASP A 1 170 ? -14.368 5.356 0.886 1.00 88.38 170 ASP A C 1
ATOM 1312 O O . ASP A 1 170 ? -14.310 5.481 2.109 1.00 88.38 170 ASP A O 1
ATOM 1316 N N . GLY A 1 171 ? -13.409 4.751 0.193 1.00 90.94 171 GLY A N 1
ATOM 1317 C CA . GLY A 1 171 ? -12.233 4.124 0.764 1.00 90.94 171 GLY A CA 1
ATOM 1318 C C . GLY A 1 171 ? -10.954 4.956 0.682 1.00 90.94 171 GLY A C 1
ATOM 1319 O O . GLY A 1 171 ? -10.910 6.079 0.167 1.00 90.94 171 GLY A O 1
ATOM 1320 N N . LEU A 1 172 ? -9.856 4.368 1.154 1.00 94.50 172 LEU A N 1
ATOM 1321 C CA . LEU A 1 172 ? -8.514 4.914 0.954 1.00 94.50 172 LEU A CA 1
ATOM 1322 C C . LEU A 1 172 ? -7.485 3.823 0.693 1.00 94.50 172 LEU A C 1
ATOM 1324 O O . LEU A 1 172 ? -7.652 2.667 1.084 1.00 94.50 172 LEU A O 1
ATOM 1328 N N . MET A 1 173 ? -6.387 4.243 0.074 1.00 96.62 173 MET A N 1
ATOM 1329 C CA . MET A 1 173 ? -5.187 3.450 -0.133 1.00 96.62 173 MET A CA 1
ATOM 1330 C C . MET A 1 173 ? -4.003 4.110 0.573 1.00 96.62 173 MET A C 1
ATOM 1332 O O . MET A 1 173 ? -3.725 5.296 0.371 1.00 96.62 173 MET A O 1
ATOM 1336 N N . ALA A 1 174 ? -3.268 3.323 1.353 1.00 96.94 174 ALA A N 1
ATOM 1337 C CA . ALA A 1 174 ? -2.021 3.742 1.979 1.00 96.94 174 ALA A CA 1
ATOM 1338 C C . ALA A 1 174 ? -0.899 2.721 1.758 1.00 96.94 174 ALA A C 1
ATOM 1340 O O . ALA A 1 174 ? -1.134 1.545 1.481 1.00 96.94 174 ALA A O 1
ATOM 1341 N N . ILE A 1 175 ? 0.340 3.194 1.864 1.00 97.25 175 ILE A N 1
ATOM 1342 C CA . ILE A 1 175 ? 1.556 2.431 1.602 1.00 97.25 175 ILE A CA 1
ATOM 1343 C C . ILE A 1 175 ? 2.463 2.544 2.825 1.00 97.25 175 ILE A C 1
ATOM 1345 O O . ILE A 1 175 ? 2.849 3.643 3.222 1.00 97.25 175 ILE A O 1
ATOM 1349 N N . PHE A 1 176 ? 2.856 1.410 3.394 1.00 97.19 176 PHE A N 1
ATOM 1350 C CA . PHE A 1 176 ? 3.854 1.343 4.461 1.00 97.19 176 PHE A CA 1
ATOM 1351 C C . PHE A 1 176 ? 5.158 0.765 3.916 1.00 97.19 176 PHE A C 1
ATOM 1353 O O . PHE A 1 176 ? 5.151 -0.133 3.073 1.00 97.19 176 PHE A O 1
ATOM 1360 N N . GLY A 1 177 ? 6.291 1.273 4.406 1.00 93.62 177 GLY A N 1
ATOM 1361 C CA . GLY A 1 177 ? 7.616 0.841 3.948 1.00 93.62 177 GLY A CA 1
ATOM 1362 C C . GLY A 1 177 ? 8.135 1.598 2.722 1.00 93.62 177 GLY A C 1
ATOM 1363 O O . GLY A 1 177 ? 9.130 1.191 2.130 1.00 93.62 177 GLY A O 1
ATOM 1364 N N . VAL A 1 178 ? 7.537 2.743 2.365 1.00 88.81 178 VAL A N 1
ATOM 1365 C CA . VAL A 1 178 ? 8.032 3.644 1.298 1.00 88.81 178 VAL A CA 1
ATOM 1366 C C . VAL A 1 178 ? 9.515 3.997 1.492 1.00 88.81 178 VAL A C 1
ATOM 1368 O O . VAL A 1 178 ? 10.286 4.064 0.530 1.00 88.81 178 VAL A O 1
ATOM 1371 N N . LYS A 1 179 ? 9.932 4.184 2.751 1.00 83.94 179 LYS A N 1
ATOM 1372 C CA . LYS A 1 179 ? 11.318 4.479 3.149 1.00 83.94 179 LYS A CA 1
ATOM 1373 C C . LYS A 1 179 ? 12.150 3.224 3.464 1.00 83.94 179 LYS A C 1
ATOM 1375 O O . LYS A 1 179 ? 13.285 3.362 3.899 1.00 83.94 179 LYS A O 1
ATOM 1380 N N . GLY A 1 180 ? 11.607 2.023 3.249 1.00 82.31 180 GLY A N 1
ATOM 1381 C CA . GLY A 1 180 ? 12.295 0.750 3.491 1.00 82.31 180 GLY A CA 1
ATOM 1382 C C . GLY A 1 180 ? 12.446 0.374 4.968 1.00 82.31 180 GLY A C 1
ATOM 1383 O O . GLY A 1 180 ? 13.443 -0.239 5.328 1.00 82.31 180 GLY A O 1
ATOM 1384 N N . GLN A 1 181 ? 11.506 0.764 5.835 1.00 87.62 181 GLN A N 1
ATOM 1385 C CA . GLN A 1 181 ? 11.556 0.414 7.261 1.00 87.62 181 GLN A CA 1
ATOM 1386 C C . GLN A 1 181 ? 11.203 -1.066 7.490 1.00 87.62 181 GLN A C 1
ATOM 1388 O O . GLN A 1 181 ? 10.161 -1.531 7.027 1.00 87.62 181 GLN A O 1
ATOM 1393 N N . ASP A 1 182 ? 12.019 -1.788 8.262 1.00 90.12 182 ASP A N 1
ATOM 1394 C CA . ASP A 1 182 ? 11.817 -3.220 8.540 1.00 90.12 182 ASP A CA 1
ATOM 1395 C C . ASP A 1 182 ? 10.567 -3.530 9.375 1.00 90.12 182 ASP A C 1
ATOM 1397 O O . ASP A 1 182 ? 10.004 -4.623 9.255 1.00 90.12 182 ASP A O 1
ATOM 1401 N N . ASP A 1 183 ? 10.132 -2.580 10.208 1.00 92.38 183 ASP A N 1
ATOM 1402 C CA . ASP A 1 183 ? 8.953 -2.684 11.074 1.00 92.38 183 ASP A CA 1
ATOM 1403 C C . ASP A 1 183 ? 7.662 -2.166 10.410 1.00 92.38 183 ASP A C 1
ATOM 1405 O O . ASP A 1 183 ? 6.591 -2.210 11.021 1.00 92.38 183 ASP A O 1
ATOM 1409 N N . ALA A 1 184 ? 7.722 -1.741 9.141 1.00 95.69 184 ALA A N 1
ATOM 1410 C CA . ALA A 1 184 ? 6.550 -1.334 8.367 1.00 95.69 184 ALA A CA 1
ATOM 1411 C C . ALA A 1 184 ? 5.419 -2.390 8.340 1.00 95.69 184 ALA A C 1
ATOM 1413 O O . ALA A 1 184 ? 4.262 -1.996 8.502 1.00 95.69 184 ALA A O 1
ATOM 1414 N N . PRO A 1 185 ? 5.695 -3.710 8.214 1.00 98.19 185 PRO A N 1
ATOM 1415 C CA . PRO A 1 185 ? 4.683 -4.764 8.311 1.00 98.19 185 PRO A CA 1
ATOM 1416 C C . PRO A 1 185 ? 3.810 -4.691 9.562 1.00 98.19 185 PRO A C 1
ATOM 1418 O O . PRO A 1 185 ? 2.583 -4.681 9.467 1.00 98.19 185 PRO A O 1
ATOM 1421 N N . VAL A 1 186 ? 4.428 -4.601 10.739 1.00 97.75 186 VAL A N 1
ATOM 1422 C CA . VAL A 1 186 ? 3.683 -4.589 12.000 1.00 97.75 186 VAL A CA 1
ATOM 1423 C C . VAL A 1 186 ? 3.038 -3.225 12.269 1.00 97.75 186 VAL A C 1
ATOM 1425 O O . VAL A 1 186 ? 1.925 -3.173 12.789 1.00 97.75 186 VAL A O 1
ATOM 1428 N N . ARG A 1 187 ? 3.658 -2.119 11.832 1.00 96.75 187 ARG A N 1
ATOM 1429 C CA . ARG A 1 187 ? 3.042 -0.781 11.881 1.00 96.75 187 ARG A CA 1
ATOM 1430 C C . ARG A 1 187 ? 1.772 -0.688 11.048 1.00 96.75 187 ARG A C 1
ATOM 1432 O O . ARG A 1 187 ? 0.797 -0.107 11.510 1.00 96.75 187 ARG A O 1
ATOM 1439 N N . ALA A 1 188 ? 1.754 -1.296 9.864 1.00 98.44 188 ALA A N 1
ATOM 1440 C CA . ALA A 1 188 ? 0.565 -1.334 9.022 1.00 98.44 188 ALA A CA 1
ATOM 1441 C C . ALA A 1 188 ? -0.591 -2.073 9.719 1.00 98.44 188 ALA A C 1
ATOM 1443 O O . ALA A 1 188 ? -1.724 -1.592 9.731 1.00 98.44 188 ALA A O 1
ATOM 1444 N N . VAL A 1 189 ? -0.298 -3.202 10.378 1.00 98.56 189 VAL A N 1
ATOM 1445 C CA . VAL A 1 189 ? -1.288 -3.941 11.180 1.00 98.56 189 VAL A CA 1
ATOM 1446 C C . VAL A 1 189 ? -1.761 -3.123 12.386 1.00 98.56 189 VAL A C 1
ATOM 1448 O O . VAL A 1 189 ? -2.961 -3.070 12.654 1.00 98.56 189 VAL A O 1
ATOM 1451 N N . ASN A 1 190 ? -0.855 -2.432 13.086 1.00 97.50 190 ASN A N 1
ATOM 1452 C CA . ASN A 1 190 ? -1.214 -1.522 14.178 1.00 97.50 190 ASN A CA 1
ATOM 1453 C C . ASN A 1 190 ? -2.145 -0.400 13.691 1.00 97.50 190 ASN A C 1
ATOM 1455 O O . ASN A 1 190 ? -3.179 -0.145 14.306 1.00 97.50 190 ASN A O 1
ATOM 1459 N N . ALA A 1 191 ? -1.822 0.222 12.553 1.00 96.69 191 ALA A N 1
ATOM 1460 C CA . ALA A 1 191 ? -2.641 1.258 11.933 1.00 96.69 191 ALA A CA 1
ATOM 1461 C C . ALA A 1 191 ? -4.037 0.737 11.572 1.00 96.69 191 ALA A C 1
ATOM 1463 O O . ALA A 1 191 ? -5.023 1.432 11.802 1.00 96.69 191 ALA A O 1
ATOM 1464 N N . ALA A 1 192 ? -4.145 -0.494 11.065 1.00 98.50 192 ALA A N 1
ATOM 1465 C CA . ALA A 1 192 ? -5.426 -1.129 10.764 1.00 98.50 192 ALA A CA 1
ATOM 1466 C C . ALA A 1 192 ? -6.292 -1.326 12.011 1.00 98.50 192 ALA A C 1
ATOM 1468 O O . ALA A 1 192 ? -7.450 -0.912 12.029 1.00 98.50 192 ALA A O 1
ATOM 1469 N N . LEU A 1 193 ? -5.717 -1.877 13.081 1.00 98.12 193 LEU A N 1
ATOM 1470 C CA . LEU A 1 193 ? -6.420 -2.067 14.351 1.00 98.12 193 LEU A CA 1
ATOM 1471 C C . LEU A 1 193 ? -6.854 -0.728 14.967 1.00 98.12 193 LEU A C 1
ATOM 1473 O O . LEU A 1 193 ? -7.995 -0.584 15.405 1.00 98.12 193 LEU A O 1
ATOM 1477 N N . GLN A 1 194 ? -5.978 0.279 14.945 1.00 94.31 194 GLN A N 1
ATOM 1478 C CA . GLN A 1 194 ? -6.302 1.632 15.406 1.00 94.31 194 GLN A CA 1
ATOM 1479 C C . GLN A 1 194 ? -7.374 2.297 14.539 1.00 94.31 194 GLN A C 1
ATOM 1481 O O . GLN A 1 194 ? -8.226 3.009 15.063 1.00 94.31 194 GLN A O 1
ATOM 1486 N N . THR A 1 195 ? -7.373 2.038 13.232 1.00 95.44 195 THR A N 1
ATOM 1487 C CA . THR A 1 195 ? -8.383 2.532 12.289 1.00 95.44 195 THR A CA 1
ATOM 1488 C C . THR A 1 195 ? -9.758 1.947 12.609 1.00 95.44 195 THR A C 1
ATOM 1490 O O . THR A 1 195 ? -10.715 2.709 12.754 1.00 95.44 195 THR A O 1
ATOM 1493 N N . LEU A 1 196 ? -9.856 0.632 12.839 1.00 97.25 196 LEU A N 1
ATOM 1494 C CA . LEU A 1 196 ? -11.099 -0.002 13.297 1.00 97.25 196 LEU A CA 1
ATOM 1495 C C . LEU A 1 196 ? -11.577 0.578 14.635 1.00 97.25 196 LEU A C 1
ATOM 1497 O O . LEU A 1 196 ? -12.744 0.947 14.768 1.00 97.25 196 LEU A O 1
ATOM 1501 N N . ALA A 1 197 ? -10.669 0.744 15.602 1.00 92.44 197 ALA A N 1
ATOM 1502 C CA . ALA A 1 197 ? -10.992 1.339 16.898 1.00 92.44 197 ALA A CA 1
ATOM 1503 C C . ALA A 1 197 ? -11.432 2.811 16.783 1.00 92.44 197 ALA A C 1
ATOM 1505 O O . ALA A 1 197 ? -12.240 3.290 17.577 1.00 92.44 197 ALA A O 1
ATOM 1506 N N . THR A 1 198 ? -10.904 3.567 15.820 1.00 86.06 198 THR A N 1
ATOM 1507 C CA . THR A 1 198 ? -11.356 4.931 15.500 1.00 86.06 198 THR A CA 1
ATOM 1508 C C . THR A 1 198 ? -12.767 4.925 14.922 1.00 86.06 198 THR A C 1
ATOM 1510 O O . THR A 1 198 ? -13.610 5.696 15.377 1.00 86.06 198 THR A O 1
ATOM 1513 N N . VAL A 1 199 ? -13.066 4.016 13.993 1.00 91.44 199 VAL A N 1
ATOM 1514 C CA . VAL A 1 199 ? -14.417 3.867 13.432 1.00 91.44 199 VAL A CA 1
ATOM 1515 C C . VAL A 1 199 ? -15.428 3.443 14.495 1.00 91.44 199 VAL A C 1
ATOM 1517 O O . VAL A 1 199 ? -16.506 4.028 14.574 1.00 91.44 199 VAL A O 1
ATOM 1520 N N . ASP A 1 200 ? -15.069 2.524 15.391 1.00 90.81 200 ASP A N 1
ATOM 1521 C CA . ASP A 1 200 ? -15.956 2.102 16.482 1.00 90.81 200 ASP A CA 1
ATOM 1522 C C . ASP A 1 200 ? -16.313 3.252 17.437 1.00 90.81 200 ASP A C 1
ATOM 1524 O O . ASP A 1 200 ? -17.403 3.282 18.009 1.00 90.81 200 ASP A O 1
ATOM 1528 N N . ARG A 1 201 ? -15.431 4.250 17.566 1.00 84.62 201 ARG A N 1
ATOM 1529 C CA . ARG A 1 201 ? -15.700 5.485 18.318 1.00 84.62 201 ARG A CA 1
ATOM 1530 C C . ARG A 1 201 ? -16.597 6.465 17.560 1.00 84.62 201 ARG A C 1
ATOM 1532 O O . ARG A 1 201 ? -17.279 7.269 18.191 1.00 84.62 201 ARG A O 1
ATOM 1539 N N . LEU A 1 202 ? -16.608 6.405 16.231 1.00 82.19 202 LEU A N 1
ATOM 1540 C CA . LEU A 1 202 ? -17.449 7.236 15.369 1.00 82.19 202 LEU A CA 1
ATOM 1541 C C . LEU A 1 202 ? -18.868 6.682 15.198 1.00 82.19 202 LEU A C 1
ATOM 1543 O O . LEU A 1 202 ? -19.803 7.469 15.043 1.00 82.19 202 LEU A O 1
ATOM 1547 N N . LYS A 1 203 ? -19.047 5.359 15.289 1.00 87.44 203 LYS A N 1
ATOM 1548 C CA . LYS A 1 203 ? -20.345 4.674 15.150 1.00 87.44 203 LYS A CA 1
ATOM 1549 C C . LYS A 1 203 ? -21.496 5.341 15.920 1.00 87.44 203 LYS A C 1
ATOM 1551 O O . LYS A 1 203 ? -22.499 5.665 15.288 1.00 87.44 203 LYS A O 1
ATOM 1556 N N . PRO A 1 204 ? -21.385 5.645 17.233 1.00 83.44 204 PRO A N 1
ATOM 1557 C CA . PRO A 1 204 ? -22.492 6.254 17.975 1.00 83.44 204 PRO A CA 1
ATOM 1558 C C . PRO A 1 204 ? -22.897 7.636 17.452 1.00 83.44 204 PRO A C 1
ATOM 1560 O O . PRO A 1 204 ? -24.075 7.991 17.490 1.00 83.44 204 PRO A O 1
ATOM 1563 N N . PHE A 1 205 ? -21.929 8.420 16.967 1.00 81.12 205 PHE A N 1
ATOM 1564 C CA . PHE A 1 205 ? -22.188 9.736 16.390 1.00 81.12 205 PHE A CA 1
ATOM 1565 C C . PHE A 1 205 ? -22.977 9.606 15.085 1.00 81.12 205 PHE A C 1
ATOM 1567 O O . PHE A 1 205 ? -24.000 10.269 14.929 1.00 81.12 205 PHE A O 1
ATOM 1574 N N . PHE A 1 206 ? -22.553 8.712 14.189 1.00 83.81 206 PHE A N 1
ATOM 1575 C CA . PHE A 1 206 ? -23.243 8.495 12.918 1.00 83.81 206 PHE A CA 1
ATOM 1576 C C . PHE A 1 206 ? -24.635 7.878 13.095 1.00 83.81 206 PHE A C 1
ATOM 1578 O O . PHE A 1 206 ? -25.581 8.325 12.449 1.00 83.81 206 PHE A O 1
ATOM 1585 N N . ALA A 1 207 ? -24.796 6.963 14.051 1.00 85.62 207 ALA A N 1
ATOM 1586 C CA . ALA A 1 207 ? -26.102 6.423 14.411 1.00 85.62 207 ALA A CA 1
ATOM 1587 C C . ALA A 1 207 ? -27.049 7.509 14.951 1.00 85.62 207 ALA A C 1
ATOM 1589 O O . ALA A 1 207 ? -28.214 7.556 14.575 1.00 85.62 207 ALA A O 1
ATOM 1590 N N . THR A 1 208 ? -26.553 8.417 15.800 1.00 79.56 208 THR A N 1
ATOM 1591 C CA . THR A 1 208 ? -27.384 9.473 16.409 1.00 79.56 208 THR A CA 1
ATOM 1592 C C . THR A 1 208 ? -27.759 10.570 15.412 1.00 79.56 208 THR A C 1
ATOM 1594 O O . THR A 1 208 ? -28.895 11.030 15.413 1.00 79.56 208 THR A O 1
ATOM 1597 N N . MET A 1 209 ? -26.809 11.009 14.582 1.00 77.38 209 MET A N 1
ATOM 1598 C CA . MET A 1 209 ? -27.009 12.137 13.665 1.00 77.38 209 MET A CA 1
ATOM 1599 C C . MET A 1 209 ? -27.720 11.742 12.373 1.00 77.38 209 MET A C 1
ATOM 1601 O O . MET A 1 209 ? -28.476 12.542 11.832 1.00 77.38 209 MET A O 1
ATOM 1605 N N . TYR A 1 210 ? -27.467 10.528 11.880 1.00 83.62 210 TYR A N 1
ATOM 1606 C CA . TYR A 1 210 ? -27.884 10.109 10.541 1.00 83.62 210 TYR A CA 1
ATOM 1607 C C . TYR A 1 210 ? -28.682 8.801 10.532 1.00 83.62 210 TYR A C 1
ATOM 1609 O O . TYR A 1 210 ? -29.166 8.403 9.479 1.00 83.62 210 TYR A O 1
ATOM 1617 N N . GLY A 1 211 ? -28.828 8.116 11.673 1.00 83.88 211 GLY A N 1
ATOM 1618 C CA . GLY A 1 211 ? -29.539 6.835 11.738 1.00 83.88 211 GLY A CA 1
ATOM 1619 C C . GLY A 1 211 ? -28.822 5.686 11.023 1.00 83.88 211 GLY A C 1
ATOM 1620 O O . GLY A 1 211 ? -29.471 4.705 10.672 1.00 83.88 211 GLY A O 1
ATOM 1621 N N . ILE A 1 212 ? -27.509 5.797 10.788 1.00 86.12 212 ILE A N 1
ATOM 1622 C CA . ILE A 1 212 ? -26.732 4.805 10.032 1.00 86.12 212 ILE A CA 1
ATOM 1623 C C . ILE A 1 212 ? -25.814 3.974 10.935 1.00 86.12 212 ILE A C 1
ATOM 1625 O O . ILE A 1 212 ? -25.219 4.489 11.886 1.00 86.12 212 ILE A O 1
ATOM 1629 N N . ASP A 1 213 ? -25.639 2.701 10.584 1.00 88.88 213 ASP A N 1
ATOM 1630 C CA . ASP A 1 213 ? -24.601 1.835 11.147 1.00 88.88 213 ASP A CA 1
ATOM 1631 C C . ASP A 1 213 ? -23.346 1.905 10.268 1.00 88.88 213 ASP A C 1
ATOM 1633 O O . ASP A 1 213 ? -23.222 1.217 9.257 1.00 88.88 213 ASP A O 1
ATOM 1637 N N . PHE A 1 214 ? -22.447 2.829 10.605 1.00 90.75 214 PHE A N 1
ATOM 1638 C CA . PHE A 1 214 ? -21.236 3.069 9.827 1.00 90.75 214 PHE A CA 1
ATOM 1639 C C . PHE A 1 214 ? -20.130 2.084 10.216 1.00 90.75 214 PHE A C 1
ATOM 1641 O O . PHE A 1 214 ? -19.627 2.120 11.340 1.00 90.75 214 PHE A O 1
ATOM 1648 N N . ASP A 1 215 ? -19.676 1.258 9.279 1.00 94.94 215 ASP A N 1
ATOM 1649 C CA . ASP A 1 215 ? -18.526 0.380 9.488 1.00 94.94 215 ASP A CA 1
ATOM 1650 C C . ASP A 1 215 ? -17.612 0.346 8.265 1.00 94.94 215 ASP A C 1
ATOM 1652 O O . ASP A 1 215 ? -17.975 0.802 7.186 1.00 94.94 215 ASP A O 1
ATOM 1656 N N . ILE A 1 216 ? -16.416 -0.204 8.434 1.00 96.44 216 ILE A N 1
ATOM 1657 C CA . ILE A 1 216 ? -15.419 -0.325 7.376 1.00 96.44 216 ILE A CA 1
ATOM 1658 C C . ILE A 1 216 ? -14.859 -1.740 7.305 1.00 96.44 216 ILE A C 1
ATOM 1660 O O . ILE A 1 216 ? -14.903 -2.507 8.272 1.00 96.44 216 ILE A O 1
ATOM 1664 N N . ARG A 1 217 ? -14.269 -2.047 6.157 1.00 97.56 217 ARG A N 1
ATOM 1665 C CA . ARG A 1 217 ? -13.446 -3.232 5.929 1.00 97.56 217 ARG A CA 1
ATOM 1666 C C . ARG A 1 217 ? -12.035 -2.792 5.607 1.00 97.56 217 ARG A C 1
ATOM 1668 O O . ARG A 1 217 ? -11.837 -1.759 4.976 1.00 97.56 217 ARG A O 1
ATOM 1675 N N . VAL A 1 218 ? -11.058 -3.560 6.072 1.00 98.44 218 VAL A N 1
ATOM 1676 C CA . VAL A 1 218 ? -9.640 -3.275 5.885 1.00 98.44 218 VAL A CA 1
ATOM 1677 C C . VAL A 1 218 ? -8.936 -4.522 5.364 1.00 98.44 218 VAL A C 1
ATOM 1679 O O . VAL A 1 218 ? -9.064 -5.617 5.921 1.00 98.44 218 VAL A O 1
ATOM 1682 N N . GLY A 1 219 ? -8.176 -4.353 4.288 1.00 98.19 219 GLY A N 1
ATOM 1683 C CA . GLY A 1 219 ? -7.331 -5.385 3.703 1.00 98.19 219 GLY A CA 1
ATOM 1684 C C . GLY A 1 219 ? -5.882 -4.940 3.638 1.00 98.19 219 GLY A C 1
ATOM 1685 O O . GLY A 1 219 ? -5.591 -3.816 3.225 1.00 98.19 219 GLY A O 1
ATOM 1686 N N . LEU A 1 220 ? -4.964 -5.825 4.029 1.00 98.62 220 LEU A N 1
ATOM 1687 C CA . LEU A 1 220 ? -3.532 -5.565 3.916 1.00 98.62 220 LEU A CA 1
ATOM 1688 C C . LEU A 1 220 ? -2.817 -6.680 3.168 1.00 98.62 220 LEU A C 1
ATOM 1690 O O . LEU A 1 220 ? -3.053 -7.870 3.392 1.00 98.62 220 LEU A O 1
ATOM 1694 N N . HIS A 1 221 ? -1.867 -6.279 2.333 1.00 98.12 221 HIS A N 1
ATOM 1695 C CA . HIS A 1 221 ? -1.003 -7.208 1.625 1.00 98.12 221 HIS A CA 1
ATOM 1696 C C . HIS A 1 221 ? 0.441 -6.721 1.600 1.00 98.12 221 HIS A C 1
ATOM 1698 O O . HIS A 1 221 ? 0.700 -5.551 1.325 1.00 98.12 221 HIS A O 1
ATOM 1704 N N . LEU A 1 222 ? 1.374 -7.636 1.868 1.00 97.88 222 LEU A N 1
ATOM 1705 C CA . LEU A 1 222 ? 2.808 -7.421 1.699 1.00 97.88 222 LEU A CA 1
ATOM 1706 C C . LEU A 1 222 ? 3.246 -8.013 0.360 1.00 97.88 222 LEU A C 1
ATOM 1708 O O . LEU A 1 222 ? 3.124 -9.225 0.159 1.00 97.88 222 LEU A O 1
ATOM 1712 N N . GLY A 1 223 ? 3.796 -7.174 -0.515 1.00 95.12 223 GLY A N 1
ATOM 1713 C CA . GLY A 1 223 ? 4.278 -7.591 -1.829 1.00 95.12 223 GLY A CA 1
ATOM 1714 C C . GLY A 1 223 ? 5.253 -6.592 -2.447 1.00 95.12 223 GLY A C 1
ATOM 1715 O O . GLY A 1 223 ? 5.442 -5.482 -1.946 1.00 95.12 223 GLY A O 1
ATOM 1716 N N . GLU A 1 224 ? 5.891 -6.995 -3.546 1.00 93.50 224 GLU A N 1
ATOM 1717 C CA . GLU A 1 224 ? 6.762 -6.101 -4.309 1.00 93.50 224 GLU A CA 1
ATOM 1718 C C . GLU A 1 224 ? 5.935 -5.129 -5.164 1.00 93.50 224 GLU A C 1
ATOM 1720 O O . GLU A 1 224 ? 5.063 -5.535 -5.937 1.00 93.50 224 GLU A O 1
ATOM 1725 N N . ALA A 1 225 ? 6.247 -3.840 -5.061 1.00 92.88 225 ALA A N 1
ATOM 1726 C CA . ALA A 1 225 ? 5.686 -2.794 -5.905 1.00 92.88 225 ALA A CA 1
ATOM 1727 C C . ALA A 1 225 ? 6.759 -1.768 -6.277 1.00 92.88 225 ALA A C 1
ATOM 1729 O O . ALA A 1 225 ? 7.726 -1.544 -5.547 1.00 92.88 225 ALA A O 1
ATOM 1730 N N . VAL A 1 226 ? 6.594 -1.140 -7.435 1.00 89.88 226 VAL A N 1
ATOM 1731 C CA . VAL A 1 226 ? 7.407 -0.002 -7.857 1.00 89.88 226 VAL A CA 1
ATOM 1732 C C . VAL A 1 226 ? 6.850 1.249 -7.191 1.00 89.88 226 VAL A C 1
ATOM 1734 O O . VAL A 1 226 ? 5.705 1.621 -7.436 1.00 89.88 226 VAL A O 1
ATOM 1737 N N . ILE A 1 227 ? 7.661 1.886 -6.353 1.00 89.31 227 ILE A N 1
ATOM 1738 C CA . ILE A 1 227 ? 7.341 3.126 -5.650 1.00 89.31 227 ILE A CA 1
ATOM 1739 C C . ILE A 1 227 ? 7.971 4.290 -6.404 1.00 89.31 227 ILE A C 1
ATOM 1741 O O . ILE A 1 227 ? 9.194 4.412 -6.446 1.00 89.31 227 ILE A O 1
ATOM 1745 N N . GLY A 1 228 ? 7.154 5.153 -7.000 1.00 83.88 228 GLY A N 1
ATOM 1746 C CA . GLY A 1 228 ? 7.651 6.274 -7.795 1.00 83.88 228 GLY A CA 1
ATOM 1747 C C . GLY A 1 228 ? 6.622 7.376 -7.980 1.00 83.88 228 GLY A C 1
ATOM 1748 O O . GLY A 1 228 ? 5.436 7.189 -7.711 1.00 83.88 228 GLY A O 1
ATOM 1749 N N . SER A 1 229 ? 7.101 8.533 -8.428 1.00 81.31 229 SER A N 1
ATOM 1750 C CA . SER A 1 229 ? 6.250 9.661 -8.796 1.00 81.31 229 SER A CA 1
ATOM 1751 C C . SER A 1 229 ? 5.633 9.419 -10.171 1.00 81.31 229 SER A C 1
ATOM 1753 O O . SER A 1 229 ? 6.349 9.160 -11.137 1.00 81.31 229 SER A O 1
ATOM 1755 N N . VAL A 1 230 ? 4.307 9.486 -10.259 1.00 77.88 230 VAL A N 1
ATOM 1756 C CA . VAL A 1 230 ? 3.546 9.275 -11.497 1.00 77.88 230 VAL A CA 1
ATOM 1757 C C . VAL A 1 230 ? 2.594 10.450 -11.694 1.00 77.88 230 VAL A C 1
ATOM 1759 O O . VAL A 1 230 ? 1.894 10.847 -10.763 1.00 77.88 230 VAL A O 1
ATOM 1762 N N . GLY A 1 231 ? 2.568 11.017 -12.899 1.00 70.81 231 GLY A N 1
ATOM 1763 C CA . GLY A 1 231 ? 1.706 12.143 -13.259 1.00 70.81 231 GLY A CA 1
ATOM 1764 C C . GLY A 1 231 ? 2.311 12.997 -14.371 1.00 70.81 231 GLY A C 1
ATOM 1765 O O . GLY A 1 231 ? 3.406 12.719 -14.856 1.00 70.81 231 GLY A O 1
ATOM 1766 N N . SER A 1 232 ? 1.590 14.037 -14.791 1.00 69.19 232 SER A N 1
ATOM 1767 C CA . SER A 1 232 ? 2.146 15.067 -15.673 1.00 69.19 232 SER A CA 1
ATOM 1768 C C . SER A 1 232 ? 3.084 15.991 -14.885 1.00 69.19 232 SER A C 1
ATOM 1770 O O . SER A 1 232 ? 2.850 16.174 -13.687 1.00 69.19 232 SER A O 1
ATOM 1772 N N . PRO A 1 233 ? 4.064 16.656 -15.529 1.00 66.44 233 PRO A N 1
ATOM 1773 C CA . PRO A 1 233 ? 4.922 17.634 -14.860 1.00 66.44 233 PRO A CA 1
ATOM 1774 C C . PRO A 1 233 ? 4.111 18.632 -14.018 1.00 66.44 233 PRO A C 1
ATOM 1776 O O . PRO A 1 233 ? 3.154 19.227 -14.513 1.00 66.44 233 PRO A O 1
ATOM 1779 N N . GLY A 1 234 ? 4.466 18.778 -12.739 1.00 63.72 234 GLY A N 1
ATOM 1780 C CA . GLY A 1 234 ? 3.772 19.658 -11.787 1.00 63.72 234 GLY A CA 1
ATOM 1781 C C . GLY A 1 234 ? 2.555 19.052 -11.071 1.00 63.72 234 GLY A C 1
ATOM 1782 O O . GLY A 1 234 ? 2.093 19.637 -10.099 1.00 63.72 234 GLY A O 1
ATOM 1783 N N . ASN A 1 235 ? 2.073 17.875 -11.487 1.00 72.62 235 ASN A N 1
ATOM 1784 C CA . ASN A 1 235 ? 0.978 17.128 -10.847 1.00 72.62 235 ASN A CA 1
ATOM 1785 C C . ASN A 1 235 ? 1.382 15.673 -10.548 1.00 72.62 235 ASN A C 1
ATOM 1787 O O . ASN A 1 235 ? 0.577 14.746 -10.644 1.00 72.62 235 ASN A O 1
ATOM 1791 N N . GLU A 1 236 ? 2.651 15.462 -10.219 1.00 74.12 236 GLU A N 1
ATOM 1792 C CA . GLU A 1 236 ? 3.198 14.146 -9.903 1.00 74.12 236 GLU A CA 1
ATOM 1793 C C . GLU A 1 236 ? 2.834 13.750 -8.468 1.00 74.12 236 GLU A C 1
ATOM 1795 O O . GLU A 1 236 ? 2.953 14.551 -7.538 1.00 74.12 236 GLU A O 1
ATOM 1800 N N . ARG A 1 237 ? 2.406 12.501 -8.268 1.00 75.44 237 ARG A N 1
ATOM 1801 C CA . ARG A 1 237 ? 2.167 11.938 -6.933 1.00 75.44 237 ARG A CA 1
ATOM 1802 C C . ARG A 1 237 ? 2.960 10.660 -6.754 1.00 75.44 237 ARG A C 1
ATOM 1804 O O . ARG A 1 237 ? 3.045 9.847 -7.673 1.00 75.44 237 ARG A O 1
ATOM 1811 N N . LEU A 1 238 ? 3.533 10.494 -5.567 1.00 83.00 238 LEU A N 1
ATOM 1812 C CA . LEU A 1 238 ? 4.155 9.238 -5.181 1.00 83.00 238 LEU A CA 1
ATOM 1813 C C . LEU A 1 238 ? 3.062 8.174 -5.078 1.00 83.00 238 LEU A C 1
ATOM 1815 O O . LEU A 1 238 ? 2.080 8.381 -4.380 1.00 83.00 238 LEU A O 1
ATOM 1819 N N . THR A 1 239 ? 3.233 7.046 -5.754 1.00 88.12 239 THR A N 1
ATOM 1820 C CA . THR A 1 239 ? 2.257 5.953 -5.729 1.00 88.12 239 THR A CA 1
ATOM 1821 C C . THR A 1 239 ? 2.965 4.606 -5.857 1.00 88.12 239 THR A C 1
ATOM 1823 O O . THR A 1 239 ? 4.160 4.538 -6.164 1.00 88.12 239 THR A O 1
ATOM 1826 N N . ALA A 1 240 ? 2.230 3.526 -5.598 1.00 90.62 240 ALA A N 1
ATOM 1827 C CA . ALA A 1 240 ? 2.692 2.163 -5.818 1.00 90.62 240 ALA A CA 1
ATOM 1828 C C . ALA A 1 240 ? 2.109 1.615 -7.123 1.00 90.62 240 ALA A C 1
ATOM 1830 O O . ALA A 1 240 ? 0.903 1.683 -7.354 1.00 90.62 240 ALA A O 1
ATOM 1831 N N . ILE A 1 241 ? 2.960 1.016 -7.955 1.00 88.88 241 ILE A N 1
ATOM 1832 C CA . ILE A 1 241 ? 2.553 0.287 -9.157 1.00 88.88 241 ILE A CA 1
ATOM 1833 C C . ILE A 1 241 ? 3.017 -1.160 -9.041 1.00 88.88 241 ILE A C 1
ATOM 1835 O O . ILE A 1 241 ? 4.204 -1.439 -8.880 1.00 88.88 241 ILE A O 1
ATOM 1839 N N . GLY A 1 242 ? 2.085 -2.096 -9.178 1.00 87.12 242 GLY A N 1
ATOM 1840 C CA . GLY A 1 242 ? 2.389 -3.521 -9.195 1.00 87.12 242 GLY A CA 1
ATOM 1841 C C . GLY A 1 242 ? 1.178 -4.367 -8.844 1.00 87.12 242 GLY A C 1
ATOM 1842 O O . GLY A 1 242 ? 0.152 -3.855 -8.395 1.00 87.12 242 GLY A O 1
ATOM 1843 N N . ASP A 1 243 ? 1.316 -5.678 -9.024 1.00 88.69 243 ASP A N 1
ATOM 1844 C CA . ASP A 1 243 ? 0.254 -6.634 -8.704 1.00 88.69 243 ASP A CA 1
ATOM 1845 C C . ASP A 1 243 ? -0.118 -6.620 -7.212 1.00 88.69 243 ASP A C 1
ATOM 1847 O O . ASP A 1 243 ? -1.283 -6.796 -6.866 1.00 88.69 243 ASP A O 1
ATOM 1851 N N . ALA A 1 244 ? 0.832 -6.272 -6.334 1.00 93.06 244 ALA A N 1
ATOM 1852 C CA . ALA A 1 244 ? 0.597 -6.120 -4.900 1.00 93.06 244 ALA A CA 1
ATOM 1853 C C . ALA A 1 244 ? -0.572 -5.167 -4.574 1.00 93.06 244 ALA A C 1
ATOM 1855 O O . ALA A 1 244 ? -1.328 -5.424 -3.639 1.00 93.06 244 ALA A O 1
ATOM 1856 N N . VAL A 1 245 ? -0.772 -4.103 -5.365 1.00 94.19 245 VAL A N 1
ATOM 1857 C CA . VAL A 1 245 ? -1.899 -3.170 -5.180 1.00 94.19 245 VAL A CA 1
ATOM 1858 C C . VAL A 1 245 ? -3.232 -3.860 -5.477 1.00 94.19 245 VAL A C 1
ATOM 1860 O O . VAL A 1 245 ? -4.181 -3.747 -4.702 1.00 94.19 245 VAL A O 1
ATOM 1863 N N . ASN A 1 246 ? -3.292 -4.638 -6.558 1.00 92.00 246 ASN A N 1
ATOM 1864 C CA . ASN A 1 246 ? -4.494 -5.376 -6.942 1.00 92.00 246 ASN A CA 1
ATOM 1865 C C . ASN A 1 246 ? -4.820 -6.483 -5.936 1.00 92.00 246 ASN A C 1
ATOM 1867 O O . ASN A 1 246 ? -5.982 -6.672 -5.582 1.00 92.00 246 ASN A O 1
ATOM 1871 N N . VAL A 1 247 ? -3.805 -7.212 -5.462 1.00 93.38 247 VAL A N 1
ATOM 1872 C CA . VAL A 1 247 ? -3.980 -8.245 -4.435 1.00 93.38 247 VAL A CA 1
ATOM 1873 C C . VAL A 1 247 ? -4.511 -7.624 -3.147 1.00 93.38 247 VAL A C 1
ATOM 1875 O O . VAL A 1 247 ? -5.487 -8.131 -2.605 1.00 93.38 247 VAL A O 1
ATOM 1878 N N . ALA A 1 248 ? -3.952 -6.500 -2.694 1.00 95.50 248 ALA A N 1
ATOM 1879 C CA . ALA A 1 248 ? -4.408 -5.813 -1.486 1.00 95.50 248 ALA A CA 1
ATOM 1880 C C . ALA A 1 248 ? -5.880 -5.379 -1.557 1.00 95.50 248 ALA A C 1
ATOM 1882 O O . ALA A 1 248 ? -6.636 -5.631 -0.622 1.00 95.50 248 ALA A O 1
ATOM 1883 N N . SER A 1 249 ? -6.305 -4.801 -2.686 1.00 93.88 249 SER A N 1
ATOM 1884 C CA . SER A 1 249 ? -7.714 -4.449 -2.911 1.00 93.88 249 SER A CA 1
ATOM 1885 C C . SER A 1 249 ? -8.620 -5.685 -2.854 1.00 93.88 249 SER A C 1
ATOM 1887 O O . SER A 1 249 ? -9.678 -5.658 -2.238 1.00 93.88 249 SER A O 1
ATOM 1889 N N . ARG A 1 250 ? -8.183 -6.819 -3.412 1.00 93.44 250 ARG A N 1
ATOM 1890 C CA . ARG A 1 250 ? -8.947 -8.074 -3.344 1.00 93.44 250 ARG A CA 1
ATOM 1891 C C . ARG A 1 250 ? -8.991 -8.673 -1.931 1.00 93.44 250 ARG A C 1
ATOM 1893 O O . ARG A 1 250 ? -9.996 -9.285 -1.580 1.00 93.44 250 ARG A O 1
ATOM 1900 N N . VAL A 1 251 ? -7.932 -8.510 -1.132 1.00 95.69 251 VAL A N 1
ATOM 1901 C CA . VAL A 1 251 ? -7.909 -8.899 0.292 1.00 95.69 251 VAL A CA 1
ATOM 1902 C C . VAL A 1 251 ? -8.926 -8.078 1.083 1.00 95.69 251 VAL A C 1
ATOM 1904 O O . VAL A 1 251 ? -9.653 -8.645 1.892 1.00 95.69 251 VAL A O 1
ATOM 1907 N N . GLU A 1 252 ? -9.008 -6.767 0.832 1.00 96.12 252 GLU A N 1
ATOM 1908 C CA . GLU A 1 252 ? -10.034 -5.904 1.428 1.00 96.12 252 GLU A CA 1
ATOM 1909 C C . GLU A 1 252 ? -11.424 -6.446 1.083 1.00 96.12 252 GLU A C 1
ATOM 1911 O O . GLU A 1 252 ? -12.179 -6.791 1.991 1.00 96.12 252 GLU A O 1
ATOM 1916 N N . THR A 1 253 ? -11.710 -6.653 -0.204 1.00 93.50 253 THR A N 1
ATOM 1917 C CA . THR A 1 253 ? -13.043 -7.067 -0.659 1.00 93.50 253 THR A CA 1
ATOM 1918 C C . THR A 1 253 ? -13.464 -8.429 -0.090 1.00 93.50 253 THR A C 1
ATOM 1920 O O . THR A 1 253 ? -14.647 -8.645 0.186 1.00 93.50 253 THR A O 1
ATOM 1923 N N . ALA A 1 254 ? -12.511 -9.338 0.156 1.00 94.56 254 ALA A N 1
ATOM 1924 C CA . ALA A 1 254 ? -12.773 -10.649 0.756 1.00 94.56 254 ALA A CA 1
ATOM 1925 C C . ALA A 1 254 ? -13.394 -10.563 2.164 1.00 94.56 254 ALA A C 1
ATOM 1927 O O . ALA A 1 254 ? -14.111 -11.480 2.567 1.00 94.56 254 ALA A O 1
ATOM 1928 N N . ASN A 1 255 ? -13.207 -9.449 2.886 1.00 95.50 255 ASN A N 1
ATOM 1929 C CA . ASN A 1 255 ? -13.859 -9.224 4.179 1.00 95.50 255 ASN A CA 1
ATOM 1930 C C . ASN A 1 255 ? -15.387 -9.305 4.075 1.00 95.50 255 ASN A C 1
ATOM 1932 O O . ASN A 1 255 ? -16.046 -9.789 4.992 1.00 95.50 255 ASN A O 1
ATOM 1936 N N . LYS A 1 256 ? -15.963 -8.854 2.950 1.00 92.06 256 LYS A N 1
ATOM 1937 C CA . LYS A 1 256 ? -17.414 -8.877 2.730 1.00 92.06 256 LYS A CA 1
ATOM 1938 C C . LYS A 1 256 ? -17.969 -10.296 2.757 1.00 92.06 256 LYS A C 1
ATOM 1940 O O . LYS A 1 256 ? -19.000 -10.529 3.376 1.00 92.06 256 LYS A O 1
ATOM 1945 N N . GLU A 1 257 ? -17.301 -11.212 2.067 1.00 89.12 257 GLU A N 1
ATOM 1946 C CA . GLU A 1 257 ? -17.720 -12.612 1.962 1.00 89.12 257 GLU A CA 1
ATOM 1947 C C . GLU A 1 257 ? -17.440 -13.379 3.258 1.00 89.12 257 GLU A C 1
ATOM 1949 O O . GLU A 1 257 ? -18.215 -14.251 3.636 1.00 89.12 257 GLU A O 1
ATOM 1954 N N . ALA A 1 258 ? -16.360 -13.021 3.956 1.00 91.19 258 ALA A N 1
ATOM 1955 C CA . ALA A 1 258 ? -15.957 -13.646 5.210 1.00 91.19 258 ALA A CA 1
ATOM 1956 C C . ALA A 1 258 ? -16.725 -13.137 6.442 1.00 91.19 258 ALA A C 1
ATOM 1958 O O . ALA A 1 258 ? -16.664 -13.760 7.497 1.00 91.19 258 ALA A O 1
ATOM 1959 N N . GLY A 1 259 ? -17.423 -12.001 6.335 1.00 93.19 259 GLY A N 1
ATOM 1960 C CA . GLY A 1 259 ? -18.065 -11.352 7.480 1.00 93.19 259 GLY A CA 1
ATOM 1961 C C . GLY A 1 259 ? -17.072 -10.747 8.480 1.00 93.19 259 GLY A C 1
ATOM 1962 O O . GLY A 1 259 ? -17.418 -10.554 9.642 1.00 93.19 259 GLY A O 1
ATOM 1963 N N . THR A 1 260 ? -15.846 -10.452 8.043 1.00 96.38 260 THR A N 1
ATOM 1964 C CA . THR A 1 260 ? -14.765 -9.906 8.876 1.00 96.38 260 THR A CA 1
ATOM 1965 C C . THR A 1 260 ? -14.584 -8.404 8.639 1.00 96.38 260 THR A C 1
ATOM 1967 O O . THR A 1 260 ? -15.131 -7.831 7.695 1.00 96.38 260 THR A O 1
ATOM 1970 N N . ARG A 1 261 ? -13.798 -7.743 9.499 1.00 97.12 261 ARG A N 1
ATOM 1971 C CA . ARG A 1 261 ? -13.431 -6.317 9.341 1.00 97.12 261 ARG A CA 1
ATOM 1972 C C . ARG A 1 261 ? -11.980 -6.101 8.928 1.00 97.12 261 ARG A C 1
ATOM 1974 O O . ARG A 1 261 ? -11.670 -5.062 8.352 1.00 97.12 261 ARG A O 1
ATOM 1981 N N . LEU A 1 262 ? -11.093 -7.038 9.253 1.00 98.44 262 LEU A N 1
ATOM 1982 C CA . LEU A 1 262 ? -9.663 -6.931 8.994 1.00 98.44 262 LEU A CA 1
ATOM 1983 C C . LEU A 1 262 ? -9.103 -8.270 8.536 1.00 98.44 262 LEU A C 1
ATOM 1985 O O . LEU A 1 262 ? -9.015 -9.206 9.327 1.00 98.44 262 LEU A O 1
ATOM 1989 N N . LEU A 1 263 ? -8.645 -8.314 7.289 1.00 98.50 263 LEU A N 1
ATOM 1990 C CA . LEU A 1 263 ? -7.919 -9.448 6.733 1.00 98.50 263 LEU A CA 1
ATOM 1991 C C . LEU A 1 263 ? -6.529 -9.026 6.275 1.00 98.50 263 LEU A C 1
ATOM 1993 O O . LEU A 1 263 ? -6.335 -7.956 5.692 1.00 98.50 263 LEU A O 1
ATOM 1997 N N . ILE A 1 264 ? -5.564 -9.912 6.495 1.00 98.56 264 ILE A N 1
ATOM 1998 C CA . ILE A 1 264 ? -4.222 -9.782 5.936 1.00 98.56 264 ILE A CA 1
ATOM 1999 C C . ILE A 1 264 ? -3.865 -10.998 5.087 1.00 98.56 264 ILE A C 1
ATOM 2001 O O . ILE A 1 264 ? -4.246 -12.125 5.400 1.00 98.56 264 ILE A O 1
ATOM 2005 N N . SER A 1 265 ? -3.107 -10.782 4.014 1.00 97.62 265 SER A N 1
ATOM 2006 C CA . SER A 1 265 ? -2.577 -11.878 3.197 1.00 97.62 265 SER A CA 1
ATOM 2007 C C . SER A 1 265 ? -1.567 -12.738 3.962 1.00 97.62 265 SER A C 1
ATOM 2009 O O . SER A 1 265 ? -0.822 -12.209 4.791 1.00 97.62 265 SER A O 1
ATOM 2011 N N . GLU A 1 266 ? -1.442 -14.012 3.589 1.00 96.69 266 GLU A N 1
ATOM 2012 C CA . GLU A 1 266 ? -0.429 -14.950 4.101 1.00 96.69 266 GLU A CA 1
ATOM 2013 C C . GLU A 1 266 ? 0.998 -14.380 4.112 1.00 96.69 266 GLU A C 1
ATOM 2015 O O . GLU A 1 266 ? 1.691 -14.484 5.121 1.00 96.69 266 GLU A O 1
ATOM 2020 N N . THR A 1 267 ? 1.417 -13.683 3.050 1.00 96.69 267 THR A N 1
ATOM 2021 C CA . THR A 1 267 ? 2.758 -13.074 2.971 1.00 96.69 267 THR A CA 1
ATOM 2022 C C . THR A 1 267 ? 3.013 -12.050 4.078 1.00 96.69 267 THR A C 1
ATOM 2024 O O . THR A 1 267 ? 4.113 -11.985 4.625 1.00 96.69 267 THR A O 1
ATOM 2027 N N . LEU A 1 268 ? 1.997 -11.260 4.437 1.00 98.38 268 LEU A N 1
ATOM 2028 C CA . LEU A 1 268 ? 2.081 -10.312 5.544 1.00 98.38 268 LEU A CA 1
ATOM 2029 C C . LEU A 1 268 ? 2.023 -11.043 6.887 1.00 98.38 268 LEU A C 1
ATOM 2031 O O . LEU A 1 268 ? 2.823 -10.734 7.767 1.00 98.38 268 LEU A O 1
ATOM 2035 N N . TYR A 1 269 ? 1.131 -12.028 7.033 1.00 98.38 269 TYR A N 1
ATOM 2036 C CA . TYR A 1 269 ? 1.007 -12.813 8.261 1.00 98.38 269 TYR A CA 1
ATOM 2037 C C . TYR A 1 269 ? 2.324 -13.487 8.643 1.00 98.38 269 TYR A C 1
ATOM 2039 O O . TYR A 1 269 ? 2.776 -13.336 9.774 1.00 98.38 269 TYR A O 1
ATOM 2047 N N . GLU A 1 270 ? 3.001 -14.135 7.697 1.00 97.69 270 GLU A N 1
ATOM 2048 C CA . GLU A 1 270 ? 4.290 -14.785 7.951 1.00 97.69 270 GLU A CA 1
ATOM 2049 C C . GLU A 1 270 ? 5.350 -13.817 8.493 1.00 97.69 270 GLU A C 1
ATOM 2051 O O . GLU A 1 270 ? 6.176 -14.199 9.326 1.00 97.69 270 GLU A O 1
ATOM 2056 N N . ARG A 1 271 ? 5.289 -12.543 8.086 1.00 97.69 271 ARG A N 1
ATOM 2057 C CA . ARG A 1 271 ? 6.192 -11.493 8.566 1.00 97.69 271 ARG A CA 1
ATOM 2058 C C . ARG A 1 271 ? 5.849 -10.997 9.972 1.00 97.69 271 ARG A C 1
ATOM 2060 O O . ARG A 1 271 ? 6.754 -10.552 10.670 1.00 97.69 271 ARG A O 1
ATOM 2067 N N . VAL A 1 272 ? 4.583 -11.067 10.393 1.00 97.81 272 VAL A N 1
ATOM 2068 C CA . VAL A 1 272 ? 4.103 -10.484 11.664 1.00 97.81 272 VAL A CA 1
ATOM 2069 C C . VAL A 1 272 ? 3.577 -11.506 12.676 1.00 97.81 272 VAL A C 1
ATOM 2071 O O . VAL A 1 272 ? 3.220 -11.116 13.782 1.00 97.81 272 VAL A O 1
ATOM 2074 N N . LYS A 1 273 ? 3.549 -12.811 12.368 1.00 97.19 273 LYS A N 1
ATOM 2075 C CA . LYS A 1 273 ? 2.986 -13.878 13.229 1.00 97.19 273 LYS A CA 1
ATOM 2076 C C . LYS A 1 273 ? 3.560 -13.917 14.651 1.00 97.19 273 LYS A C 1
ATOM 2078 O O . LYS A 1 273 ? 2.899 -14.351 15.594 1.00 97.19 273 LYS A O 1
ATOM 2083 N N . GLY A 1 274 ? 4.793 -13.438 14.824 1.00 96.88 274 GLY A N 1
ATOM 2084 C CA . GLY A 1 274 ? 5.433 -13.284 16.131 1.00 96.88 274 GLY A CA 1
ATOM 2085 C C . GLY A 1 274 ? 4.802 -12.195 17.006 1.00 96.88 274 GLY A C 1
ATOM 2086 O O . GLY A 1 274 ? 4.899 -12.289 18.225 1.00 96.88 274 GLY A O 1
ATOM 2087 N N . GLU A 1 275 ? 4.105 -11.230 16.410 1.00 97.00 275 GLU A N 1
ATOM 2088 C CA . GLU A 1 275 ? 3.659 -9.971 17.021 1.00 97.00 275 GLU A CA 1
ATOM 2089 C C . GLU A 1 275 ? 2.131 -9.801 17.060 1.00 97.00 275 GLU A C 1
ATOM 2091 O O . GLU A 1 275 ? 1.636 -8.884 17.712 1.00 97.00 275 GLU A O 1
ATOM 2096 N N . VAL A 1 276 ? 1.374 -10.682 16.399 1.00 97.44 276 VAL A N 1
ATOM 2097 C CA . VAL A 1 276 ? -0.095 -10.612 16.301 1.00 97.44 276 VAL A CA 1
ATOM 2098 C C . VAL A 1 276 ? -0.773 -11.833 16.922 1.00 97.44 276 VAL A C 1
ATOM 2100 O O . VAL A 1 276 ? -0.190 -12.915 17.003 1.00 97.44 276 VAL A O 1
ATOM 2103 N N . GLU A 1 277 ? -2.030 -11.667 17.327 1.00 97.50 277 GLU A N 1
ATOM 2104 C CA . GLU A 1 277 ? -2.968 -12.755 17.605 1.00 97.50 277 GLU A CA 1
ATOM 2105 C C . GLU A 1 277 ? -4.052 -12.774 16.518 1.00 97.50 277 GLU A C 1
ATOM 2107 O O . GLU A 1 277 ? -4.620 -11.730 16.181 1.00 97.50 277 GLU A O 1
ATOM 2112 N N . ILE A 1 278 ? -4.340 -13.958 15.976 1.00 97.25 278 ILE A N 1
ATOM 2113 C CA . ILE A 1 278 ? -5.374 -14.151 14.951 1.00 97.25 278 ILE A CA 1
ATOM 2114 C C . ILE A 1 278 ? -6.679 -14.633 15.585 1.00 97.25 278 ILE A C 1
ATOM 2116 O O . ILE A 1 278 ? -6.650 -15.335 16.598 1.00 97.25 278 ILE A O 1
ATOM 2120 N N . SER A 1 279 ? -7.809 -14.249 14.997 1.00 95.44 279 SER A N 1
ATOM 2121 C CA . SER A 1 279 ? -9.121 -14.814 15.334 1.00 95.44 279 SER A CA 1
ATOM 2122 C C . SER A 1 279 ? -9.355 -16.112 14.569 1.00 95.44 279 SER A C 1
ATOM 2124 O O . SER A 1 279 ? -9.631 -17.140 15.180 1.00 95.44 279 SER A O 1
ATOM 2126 N N . ASP A 1 280 ? -9.203 -16.054 13.247 1.00 95.44 280 ASP A N 1
ATOM 2127 C CA . ASP A 1 280 ? -9.422 -17.171 12.333 1.00 95.44 280 ASP A CA 1
ATOM 2128 C C . ASP A 1 280 ? -8.605 -16.973 11.041 1.00 95.44 280 ASP A C 1
ATOM 2130 O O . ASP A 1 280 ? -7.924 -15.955 10.857 1.00 95.44 280 ASP A O 1
ATOM 2134 N N . PHE A 1 281 ? -8.661 -17.944 10.134 1.00 94.81 281 PHE A N 1
ATOM 2135 C CA . PHE A 1 281 ? -8.134 -17.833 8.781 1.00 94.81 281 PHE A CA 1
ATOM 2136 C C . PHE A 1 281 ? -9.106 -18.428 7.761 1.00 94.81 281 PHE A C 1
ATOM 2138 O O . PHE A 1 281 ? -9.817 -19.395 8.016 1.00 94.81 281 PHE A O 1
ATOM 2145 N N . ILE A 1 282 ? -9.084 -17.881 6.551 1.00 92.81 282 ILE A N 1
ATOM 2146 C CA . ILE A 1 282 ? -9.906 -18.343 5.435 1.00 92.81 282 ILE A CA 1
ATOM 2147 C C . ILE A 1 282 ? -9.025 -18.654 4.232 1.00 92.81 282 ILE A C 1
ATOM 2149 O O . ILE A 1 282 ? -7.981 -18.040 4.021 1.00 92.81 282 ILE A O 1
ATOM 2153 N N . ARG A 1 283 ? -9.460 -19.603 3.401 1.00 90.44 283 ARG A N 1
ATOM 2154 C CA . ARG A 1 283 ? -8.837 -19.874 2.101 1.00 90.44 283 ARG A CA 1
ATOM 2155 C C . ARG A 1 283 ? -9.799 -19.503 0.995 1.00 90.44 283 ARG A C 1
ATOM 2157 O O . ARG A 1 283 ? -10.786 -20.200 0.768 1.00 90.44 283 ARG A O 1
ATOM 2164 N N . VAL A 1 284 ? -9.476 -18.433 0.285 1.00 85.56 284 VAL A N 1
ATOM 2165 C CA . VAL A 1 284 ? -10.313 -17.896 -0.786 1.00 85.56 284 VAL A CA 1
ATOM 2166 C C . VAL A 1 284 ? -9.570 -17.948 -2.108 1.00 85.56 284 VAL A C 1
ATOM 2168 O O . VAL A 1 284 ? -8.343 -17.857 -2.173 1.00 85.56 284 VAL A O 1
ATOM 2171 N N . ARG A 1 285 ? -10.322 -18.114 -3.192 1.00 82.19 285 ARG A N 1
ATOM 2172 C CA . ARG A 1 285 ? -9.791 -17.886 -4.530 1.00 82.19 285 ARG A CA 1
ATOM 2173 C C . ARG A 1 285 ? -10.077 -16.435 -4.868 1.00 82.19 285 ARG A C 1
ATOM 2175 O O . ARG A 1 285 ? -11.238 -16.075 -5.041 1.00 82.19 285 ARG A O 1
ATOM 2182 N N . LEU A 1 286 ? -9.039 -15.608 -4.938 1.00 73.44 286 LEU A N 1
ATOM 2183 C CA . LEU A 1 286 ? -9.243 -14.228 -5.345 1.00 73.44 286 LEU A CA 1
ATOM 2184 C C . LEU A 1 286 ? -9.745 -14.186 -6.788 1.00 73.44 286 LEU A C 1
ATOM 2186 O O . LEU A 1 286 ? -9.305 -14.943 -7.658 1.00 73.44 286 LEU A O 1
ATOM 2190 N N . ARG A 1 287 ? -10.678 -13.276 -7.060 1.00 66.06 287 ARG A N 1
ATOM 2191 C CA . ARG A 1 287 ? -11.212 -13.083 -8.407 1.00 66.06 287 ARG A CA 1
ATOM 2192 C C . ARG A 1 287 ? -10.066 -12.758 -9.371 1.00 66.06 287 ARG A C 1
ATOM 2194 O O . ARG A 1 287 ? -9.376 -11.759 -9.195 1.00 66.06 287 ARG A O 1
ATOM 2201 N N . GLY A 1 288 ? -9.874 -13.595 -10.390 1.00 63.12 288 GLY A N 1
ATOM 2202 C CA . GLY A 1 288 ? -8.814 -13.421 -11.388 1.00 63.12 288 GLY A CA 1
ATOM 2203 C C . GLY A 1 288 ? -7.473 -14.091 -11.062 1.00 63.12 288 GLY A C 1
ATOM 2204 O O . GLY A 1 288 ? -6.523 -13.854 -11.800 1.00 63.12 288 GLY A O 1
ATOM 2205 N N . THR A 1 289 ? -7.371 -14.925 -10.017 1.00 62.59 289 THR A N 1
ATOM 2206 C CA . THR A 1 289 ? -6.213 -15.817 -9.796 1.00 62.59 289 THR A CA 1
ATOM 2207 C C . THR A 1 289 ? -6.597 -17.293 -9.958 1.00 62.59 289 THR A C 1
ATOM 2209 O O . THR A 1 289 ? -7.737 -17.704 -9.706 1.00 62.59 289 THR A O 1
ATOM 2212 N N . SER A 1 290 ? -5.655 -18.123 -10.419 1.00 57.41 290 SER A N 1
ATOM 2213 C CA . SER A 1 290 ? -5.807 -19.587 -10.417 1.00 57.41 290 SER A CA 1
ATOM 2214 C C . SER A 1 290 ? -5.732 -20.154 -9.002 1.00 57.41 290 SER A C 1
ATOM 2216 O O . SER A 1 290 ? -6.478 -21.077 -8.672 1.00 57.41 290 SER A O 1
ATOM 2218 N N . ASP A 1 291 ? -4.897 -19.545 -8.163 1.00 68.62 291 ASP A N 1
ATOM 2219 C CA . ASP A 1 291 ? -4.478 -20.126 -6.896 1.00 68.62 291 ASP A CA 1
ATOM 2220 C C . ASP A 1 291 ? -5.320 -19.602 -5.730 1.00 68.62 291 ASP A C 1
ATOM 2222 O O . ASP A 1 291 ? -5.767 -18.447 -5.710 1.00 68.62 291 ASP A O 1
ATOM 2226 N N . ARG A 1 292 ? -5.560 -20.490 -4.759 1.00 79.12 292 ARG A N 1
ATOM 2227 C CA . ARG A 1 292 ? -6.170 -20.141 -3.474 1.00 79.12 292 ARG A CA 1
ATOM 2228 C C . ARG A 1 292 ? -5.120 -19.479 -2.596 1.00 79.12 292 ARG A C 1
ATOM 2230 O O . ARG A 1 292 ? -4.018 -20.003 -2.480 1.00 79.12 292 ARG A O 1
ATOM 2237 N N . ILE A 1 293 ? -5.496 -18.392 -1.937 1.00 87.06 293 ILE A N 1
ATOM 2238 C CA . ILE A 1 293 ? -4.648 -17.731 -0.948 1.00 87.06 293 ILE A CA 1
ATOM 2239 C C . ILE A 1 293 ? -5.256 -17.875 0.445 1.00 87.06 293 ILE A C 1
ATOM 2241 O O . ILE A 1 293 ? -6.483 -17.873 0.600 1.00 87.06 293 ILE A O 1
ATOM 2245 N N . SER A 1 294 ? -4.395 -18.000 1.451 1.00 94.75 294 SER A N 1
ATOM 2246 C CA . SER A 1 294 ? -4.795 -17.920 2.855 1.00 94.75 294 SER A CA 1
ATOM 2247 C C . SER A 1 294 ? -4.867 -16.449 3.276 1.00 94.75 294 SER A C 1
ATOM 2249 O O . SER A 1 294 ? -3.933 -15.678 3.036 1.00 94.75 294 SER A O 1
ATOM 2251 N N . LEU A 1 295 ? -5.972 -16.056 3.905 1.00 97.25 295 LEU A N 1
ATOM 2252 C CA . LEU A 1 295 ? -6.152 -14.754 4.543 1.00 97.25 295 LEU A CA 1
ATOM 2253 C C . LEU A 1 295 ? -6.381 -14.962 6.035 1.00 97.25 295 LEU A C 1
ATOM 2255 O O . LEU A 1 295 ? -7.055 -15.910 6.427 1.00 97.25 295 LEU A O 1
ATOM 2259 N N . TYR A 1 296 ? -5.836 -14.071 6.852 1.00 98.31 296 TYR A N 1
ATOM 2260 C CA . TYR A 1 296 ? -5.867 -14.183 8.307 1.00 98.31 296 TYR A CA 1
ATOM 2261 C C . TYR A 1 296 ? -6.631 -13.011 8.901 1.00 98.31 296 TYR A C 1
ATOM 2263 O O . TYR A 1 296 ? -6.323 -11.856 8.594 1.00 98.31 296 TYR A O 1
ATOM 2271 N N . GLU A 1 297 ? -7.598 -13.307 9.764 1.00 98.19 297 GLU A N 1
ATOM 2272 C CA . GLU A 1 297 ? -8.305 -12.293 10.534 1.00 98.19 297 GLU A CA 1
ATOM 2273 C C . GLU A 1 297 ? -7.474 -11.916 11.759 1.00 98.19 297 GLU A C 1
ATOM 2275 O O . GLU A 1 297 ? -7.190 -12.750 12.625 1.00 98.19 297 GLU A O 1
ATOM 2280 N N . ILE A 1 298 ? -7.074 -10.648 11.844 1.00 98.00 298 ILE A N 1
ATOM 2281 C CA . ILE A 1 298 ? -6.250 -10.166 12.954 1.00 98.00 298 ILE A CA 1
ATOM 2282 C C . ILE A 1 298 ? -7.133 -9.657 14.083 1.00 98.00 298 ILE A C 1
ATOM 2284 O O . ILE A 1 298 ? -7.914 -8.726 13.907 1.00 98.00 298 ILE A O 1
ATOM 2288 N N . LYS A 1 299 ? -6.945 -10.234 15.272 1.00 95.38 299 LYS A N 1
ATOM 2289 C CA . LYS A 1 299 ? -7.691 -9.869 16.476 1.00 95.38 299 LYS A CA 1
ATOM 2290 C C . LYS A 1 299 ? -7.081 -8.669 17.187 1.00 95.38 299 LYS A C 1
ATOM 2292 O O . LYS A 1 299 ? -7.787 -7.738 17.561 1.00 95.38 299 LYS A O 1
ATOM 2297 N N . LYS A 1 300 ? -5.774 -8.731 17.441 1.00 95.19 300 LYS A N 1
ATOM 2298 C CA . LYS A 1 300 ? -5.006 -7.700 18.152 1.00 95.19 300 LYS A CA 1
ATOM 2299 C C . LYS A 1 300 ? -3.504 -7.930 17.989 1.00 95.19 300 LYS A C 1
ATOM 2301 O O . LYS A 1 300 ? -3.067 -8.998 17.557 1.00 95.19 300 LYS A O 1
ATOM 2306 N N . LEU A 1 301 ? -2.718 -6.937 18.388 1.00 94.19 301 LEU A N 1
ATOM 2307 C CA . LEU A 1 301 ? -1.289 -7.108 18.627 1.00 94.19 301 LEU A CA 1
ATOM 2308 C C . LEU A 1 301 ? -1.049 -7.830 19.957 1.00 94.19 301 LEU A C 1
ATOM 2310 O O . LEU A 1 301 ? -1.849 -7.736 20.890 1.00 94.19 301 LEU A O 1
ATOM 2314 N N . LYS A 1 302 ? 0.083 -8.527 20.049 1.00 94.38 302 LYS A N 1
ATOM 2315 C CA . LYS A 1 302 ? 0.622 -8.978 21.333 1.00 94.38 302 LYS A CA 1
ATOM 2316 C C . LYS A 1 302 ? 1.091 -7.770 22.138 1.00 94.38 302 LYS A C 1
ATOM 2318 O O . LYS A 1 302 ? 1.539 -6.772 21.571 1.00 94.38 302 LYS A O 1
ATOM 2323 N N . VAL A 1 303 ? 1.013 -7.883 23.460 1.00 87.44 303 VAL A N 1
ATOM 2324 C CA . VAL A 1 303 ? 1.231 -6.770 24.397 1.00 87.44 303 VAL A CA 1
ATOM 2325 C C . VAL A 1 303 ? 2.604 -6.120 24.205 1.00 87.44 303 VAL A C 1
ATOM 2327 O O . VAL A 1 303 ? 2.723 -4.897 24.243 1.00 87.44 303 VAL A O 1
ATOM 2330 N N . GLU A 1 304 ? 3.647 -6.912 23.958 1.00 89.00 304 GLU A N 1
ATOM 2331 C CA . GLU A 1 304 ? 5.013 -6.423 23.763 1.00 89.00 304 GLU A CA 1
ATOM 2332 C C . GLU A 1 304 ? 5.149 -5.597 22.478 1.00 89.00 304 GLU A C 1
ATOM 2334 O O . GLU A 1 304 ? 5.767 -4.530 22.488 1.00 89.00 304 GLU A O 1
ATOM 2339 N N . ALA A 1 305 ? 4.549 -6.068 21.382 1.00 87.56 305 ALA A N 1
ATOM 2340 C CA . ALA A 1 305 ? 4.561 -5.384 20.093 1.00 87.56 305 ALA A CA 1
ATOM 2341 C C . ALA A 1 305 ? 3.737 -4.094 20.144 1.00 87.56 305 ALA A C 1
ATOM 2343 O O . ALA A 1 305 ? 4.211 -3.036 19.728 1.00 87.56 305 ALA A O 1
ATOM 2344 N N . GLU A 1 306 ? 2.536 -4.166 20.724 1.00 85.12 306 GLU A N 1
ATOM 2345 C CA . GLU A 1 306 ? 1.672 -3.007 20.935 1.00 85.12 306 GLU A CA 1
ATOM 2346 C C . GLU A 1 306 ? 2.394 -1.932 21.747 1.00 85.12 306 GLU A C 1
ATOM 2348 O O . GLU A 1 306 ? 2.433 -0.771 21.341 1.00 85.12 306 GLU A O 1
ATOM 2353 N N . ARG A 1 307 ? 3.025 -2.319 22.860 1.00 82.31 307 ARG A N 1
ATOM 2354 C CA . ARG A 1 307 ? 3.789 -1.401 23.702 1.00 82.31 307 ARG A CA 1
ATOM 2355 C C . ARG A 1 307 ? 4.941 -0.766 22.929 1.00 82.31 307 ARG A C 1
ATOM 2357 O O . ARG A 1 307 ? 5.054 0.450 22.935 1.00 82.31 307 ARG A O 1
ATOM 2364 N N . ARG A 1 308 ? 5.761 -1.555 22.233 1.00 87.62 308 ARG A N 1
ATOM 2365 C CA . ARG A 1 308 ? 6.913 -1.055 21.465 1.00 87.62 308 ARG A CA 1
ATOM 2366 C C . ARG A 1 308 ? 6.512 -0.038 20.391 1.00 87.62 308 ARG A C 1
ATOM 2368 O O . ARG A 1 308 ? 7.212 0.949 20.194 1.00 87.62 308 ARG A O 1
ATOM 2375 N N . LEU A 1 309 ? 5.408 -0.284 19.687 1.00 80.88 309 LEU A N 1
ATOM 2376 C CA . LEU A 1 309 ? 4.939 0.577 18.595 1.00 80.88 309 LEU A CA 1
ATOM 2377 C C . LEU A 1 309 ? 4.202 1.817 19.104 1.00 80.88 309 LEU A C 1
ATOM 2379 O O . LEU A 1 309 ? 4.353 2.901 18.547 1.00 80.88 309 LEU A O 1
ATOM 2383 N N . ASN A 1 310 ? 3.427 1.662 20.178 1.00 72.88 310 ASN A N 1
ATOM 2384 C CA . ASN A 1 310 ? 2.605 2.728 20.746 1.00 72.88 310 ASN A CA 1
ATOM 2385 C C . ASN A 1 310 ? 3.288 3.462 21.907 1.00 72.88 310 ASN A C 1
ATOM 2387 O O . ASN A 1 310 ? 2.684 4.355 22.508 1.00 72.88 310 ASN A O 1
ATOM 2391 N N . GLU A 1 311 ? 4.557 3.155 22.192 1.00 66.31 311 GLU A N 1
ATOM 2392 C CA . GLU A 1 311 ? 5.457 3.927 23.052 1.00 66.31 311 GLU A CA 1
ATOM 2393 C C . GLU A 1 311 ? 5.787 5.286 22.401 1.00 66.31 311 GLU A C 1
ATOM 2395 O O . GLU A 1 311 ? 6.929 5.659 22.144 1.00 66.31 311 GLU A O 1
ATOM 2400 N N . LYS A 1 312 ? 4.758 6.109 22.179 1.00 51.66 312 LYS A N 1
ATOM 2401 C CA . LYS A 1 312 ? 4.912 7.550 22.015 1.00 51.66 312 LYS A CA 1
ATOM 2402 C C . LYS A 1 312 ? 5.363 8.113 23.353 1.00 51.66 312 LYS A C 1
ATOM 2404 O O . LYS A 1 312 ? 4.529 8.425 24.198 1.00 51.66 312 LYS A O 1
ATOM 2409 N N . GLY A 1 313 ? 6.686 8.172 23.520 1.00 43.94 313 GLY A N 1
ATOM 2410 C CA . GLY A 1 313 ? 7.437 8.810 24.600 1.00 43.94 313 GLY A CA 1
ATOM 2411 C C . GLY A 1 313 ? 6.727 8.765 25.943 1.00 43.94 313 GLY A C 1
ATOM 2412 O O . GLY A 1 313 ? 5.930 9.660 26.219 1.00 43.94 313 GLY A O 1
ATOM 2413 N N . ALA A 1 314 ? 7.037 7.761 26.773 1.00 41.59 314 ALA A N 1
ATOM 2414 C CA . ALA A 1 314 ? 6.570 7.665 28.154 1.00 41.59 314 ALA A CA 1
ATOM 2415 C C . ALA A 1 314 ? 6.474 9.068 28.772 1.00 41.59 314 ALA A C 1
ATOM 2417 O O . ALA A 1 314 ? 7.486 9.730 29.023 1.00 41.59 314 ALA A O 1
ATOM 2418 N N . ARG A 1 315 ? 5.242 9.574 28.920 1.00 55.22 315 ARG A N 1
ATOM 2419 C CA . ARG A 1 315 ? 5.007 10.904 29.483 1.00 55.22 315 ARG A CA 1
ATOM 2420 C C . ARG A 1 315 ? 5.683 10.900 30.839 1.00 55.22 315 ARG A C 1
ATOM 2422 O O . ARG A 1 315 ? 5.293 10.090 31.674 1.00 55.22 315 ARG A O 1
ATOM 2429 N N . LYS A 1 316 ? 6.702 11.749 31.042 1.00 61.53 316 LYS A N 1
ATOM 2430 C CA . LYS A 1 316 ? 7.408 11.831 32.330 1.00 61.53 316 LYS A CA 1
ATOM 2431 C C . LYS A 1 316 ? 6.361 11.854 33.443 1.00 61.53 316 LYS A C 1
ATOM 2433 O O . LYS A 1 316 ? 5.466 12.699 33.415 1.00 61.53 316 LYS A O 1
ATOM 2438 N N . THR A 1 317 ? 6.442 10.908 34.366 1.00 67.31 317 THR A N 1
ATOM 2439 C CA . THR A 1 317 ? 5.548 10.834 35.520 1.00 67.31 317 THR A CA 1
ATOM 2440 C C . THR A 1 317 ? 6.259 11.348 36.759 1.00 67.31 317 THR A C 1
ATOM 2442 O O . THR A 1 317 ? 7.455 11.121 36.922 1.00 67.31 317 THR A O 1
ATOM 2445 N N . MET A 1 318 ? 5.526 12.016 37.643 1.00 74.50 318 MET A N 1
ATOM 2446 C CA . MET A 1 318 ? 6.022 12.477 38.940 1.00 74.50 318 MET A CA 1
ATOM 2447 C C . MET A 1 318 ? 5.062 12.023 40.040 1.00 74.50 318 MET A C 1
ATOM 2449 O O . MET A 1 318 ? 3.848 12.060 39.850 1.00 74.50 318 MET A O 1
ATOM 2453 N N . GLN A 1 319 ? 5.592 11.604 41.188 1.00 74.50 319 GLN A N 1
ATOM 2454 C CA . GLN A 1 319 ? 4.787 11.316 42.376 1.00 74.50 319 GLN A CA 1
ATOM 2455 C C . GLN A 1 319 ? 4.759 12.553 43.274 1.00 74.50 319 GLN A C 1
ATOM 2457 O O . GLN A 1 319 ? 5.812 13.051 43.665 1.00 74.50 319 GLN A O 1
ATOM 2462 N N . LEU A 1 320 ? 3.568 13.050 43.606 1.00 71.19 320 LEU A N 1
ATOM 2463 C CA . LEU A 1 320 ? 3.399 14.172 44.532 1.00 71.19 320 LEU A CA 1
ATOM 2464 C C . LEU A 1 320 ? 2.122 13.973 45.354 1.00 71.19 320 LEU A C 1
ATOM 2466 O O . LEU A 1 320 ? 1.040 13.807 44.789 1.00 71.19 320 LEU A O 1
ATOM 2470 N N . GLY A 1 321 ? 2.250 13.977 46.685 1.00 68.06 321 GLY A N 1
ATOM 2471 C CA . GLY A 1 321 ? 1.120 13.798 47.607 1.00 68.06 321 GLY A CA 1
ATOM 2472 C C . GLY A 1 321 ? 0.409 12.445 47.469 1.00 68.06 321 GLY A C 1
ATOM 2473 O O . GLY A 1 321 ? -0.816 12.396 47.521 1.00 68.06 321 GLY A O 1
ATOM 2474 N N . GLY A 1 322 ? 1.157 11.365 47.206 1.00 70.38 322 GLY A N 1
ATOM 2475 C CA . GLY A 1 322 ? 0.604 10.016 47.007 1.00 70.38 322 GLY A CA 1
ATOM 2476 C C . GLY A 1 322 ? -0.139 9.813 45.679 1.00 70.38 322 GLY A C 1
ATOM 2477 O O . GLY A 1 322 ? -0.799 8.795 45.495 1.00 70.38 322 GLY A O 1
ATOM 2478 N N . LYS A 1 323 ? -0.055 10.776 44.753 1.00 71.88 323 LYS A N 1
ATOM 2479 C CA . LYS A 1 323 ? -0.719 10.736 43.445 1.00 71.88 323 LYS A CA 1
ATOM 2480 C C . LYS A 1 323 ? 0.298 10.787 42.310 1.00 71.88 323 LYS A C 1
ATOM 2482 O O . LYS A 1 323 ? 1.277 11.531 42.373 1.00 71.88 323 LYS A O 1
ATOM 2487 N N . THR A 1 324 ? 0.010 10.041 41.243 1.00 73.50 324 THR A N 1
ATOM 2488 C CA . THR A 1 324 ? 0.804 10.037 40.008 1.00 73.50 324 THR A CA 1
ATOM 2489 C C . THR A 1 324 ? 0.349 11.154 39.075 1.00 73.50 324 THR A C 1
ATOM 2491 O O . THR A 1 324 ? -0.807 11.203 38.655 1.00 73.50 324 THR A O 1
ATOM 2494 N N . TRP A 1 325 ? 1.273 12.047 38.746 1.00 75.94 325 TRP A N 1
ATOM 2495 C CA . TRP A 1 325 ? 1.095 13.140 37.798 1.00 75.94 325 TRP A CA 1
ATOM 2496 C C . TRP A 1 325 ? 1.759 12.789 36.475 1.00 75.94 325 TRP A C 1
ATOM 2498 O O . TRP A 1 325 ? 2.875 12.276 36.461 1.00 75.94 325 TRP A O 1
ATOM 2508 N N . HIS A 1 326 ? 1.103 13.106 35.363 1.00 73.12 326 HIS A N 1
ATOM 2509 C CA . HIS A 1 326 ? 1.598 12.840 34.017 1.00 73.12 326 HIS A CA 1
ATOM 2510 C C . HIS A 1 326 ? 1.913 14.152 33.306 1.00 73.12 326 HIS A C 1
ATOM 2512 O O . HIS A 1 326 ? 1.058 15.037 33.215 1.00 73.12 326 HIS A O 1
ATOM 2518 N N . ARG A 1 327 ? 3.136 14.280 32.784 1.00 76.19 327 ARG A N 1
ATOM 2519 C CA . ARG A 1 327 ? 3.541 15.436 31.981 1.00 76.19 327 ARG A CA 1
ATOM 2520 C C . ARG A 1 327 ? 2.755 15.463 30.676 1.00 76.19 327 ARG A C 1
ATOM 2522 O O . ARG A 1 327 ? 2.598 14.435 30.022 1.00 76.19 327 ARG A O 1
ATOM 2529 N N . THR A 1 328 ? 2.287 16.642 30.288 1.00 75.50 328 THR A N 1
ATOM 2530 C CA . THR A 1 328 ? 1.482 16.832 29.077 1.00 75.50 328 THR A CA 1
ATOM 2531 C C . THR A 1 328 ? 2.240 17.663 28.050 1.00 75.50 328 THR A C 1
ATOM 2533 O O . THR A 1 328 ? 3.041 17.127 27.292 1.00 75.50 328 THR A O 1
ATOM 2536 N N . VAL A 1 329 ? 2.025 18.972 28.048 1.00 72.50 329 VAL A N 1
ATOM 2537 C CA . VAL A 1 329 ? 2.611 19.939 27.122 1.00 72.50 329 VAL A CA 1
ATOM 2538 C C . VAL A 1 329 ? 3.522 20.904 27.876 1.00 72.50 329 VAL A C 1
ATOM 2540 O O . VAL A 1 329 ? 3.430 21.040 29.099 1.00 72.50 329 VAL A O 1
ATOM 2543 N N . ALA A 1 330 ? 4.425 21.570 27.157 1.00 72.44 330 ALA A N 1
ATOM 2544 C CA . ALA A 1 330 ? 5.233 22.635 27.739 1.00 72.44 330 ALA A CA 1
ATOM 2545 C C . ALA A 1 330 ? 4.347 23.826 28.133 1.00 72.44 330 ALA A C 1
ATOM 2547 O O . ALA A 1 330 ? 3.385 24.139 27.432 1.00 72.44 330 ALA A O 1
ATOM 2548 N N . THR A 1 331 ? 4.692 24.523 29.217 1.00 71.94 331 THR A N 1
ATOM 2549 C CA . THR A 1 331 ? 3.953 25.719 29.663 1.00 71.94 331 THR A CA 1
ATOM 2550 C C . THR A 1 331 ? 3.964 26.829 28.603 1.00 71.94 331 THR A C 1
ATOM 2552 O O . THR A 1 331 ? 2.988 27.563 28.463 1.00 71.94 331 THR A O 1
ATOM 2555 N N . SER A 1 332 ? 5.037 26.924 27.811 1.00 71.81 332 SER A N 1
ATOM 2556 C CA . SER A 1 332 ? 5.166 27.849 26.676 1.00 71.81 332 SER A CA 1
ATOM 2557 C C . SER A 1 332 ? 4.275 27.494 25.481 1.00 71.81 332 SER A C 1
ATOM 2559 O O . SER A 1 332 ? 3.963 28.364 24.673 1.00 71.81 332 SER A O 1
ATOM 2561 N N . ALA A 1 333 ? 3.843 26.235 25.371 1.00 69.00 333 ALA A N 1
ATOM 2562 C CA . ALA A 1 333 ? 3.025 25.744 24.264 1.00 69.00 333 ALA A CA 1
ATOM 2563 C C . ALA A 1 333 ? 1.515 25.979 24.465 1.00 69.00 333 ALA A C 1
ATOM 2565 O O . ALA A 1 333 ? 0.729 25.567 23.614 1.00 69.00 333 ALA A O 1
ATOM 2566 N N . LEU A 1 334 ? 1.107 26.598 25.580 1.00 76.06 334 LEU A N 1
ATOM 2567 C CA . LEU A 1 334 ? -0.284 26.936 25.883 1.00 76.06 334 LEU A CA 1
ATOM 2568 C C . LEU A 1 334 ? -0.363 28.366 26.444 1.00 76.06 334 LEU A C 1
ATOM 2570 O O . LEU A 1 334 ? -0.032 28.607 27.614 1.00 76.06 334 LEU A O 1
ATOM 2574 N N . LYS A 1 335 ? -0.764 29.323 25.597 1.00 81.12 335 LYS A N 1
ATOM 2575 C CA . LYS A 1 335 ? -0.928 30.733 25.984 1.00 81.12 335 LYS A CA 1
ATOM 2576 C C . LYS A 1 335 ? -2.205 30.916 26.808 1.00 81.12 335 LYS A C 1
ATOM 2578 O O . LYS A 1 335 ? -3.060 30.037 26.854 1.00 81.12 335 LYS A O 1
ATOM 2583 N N . ASP A 1 336 ? -2.315 32.038 27.515 1.00 81.56 336 ASP A N 1
ATOM 2584 C CA . ASP A 1 336 ? -3.536 32.341 28.269 1.00 81.56 336 ASP A CA 1
ATOM 2585 C C . ASP A 1 336 ? -4.705 32.584 27.301 1.00 81.56 336 ASP A C 1
ATOM 2587 O O . ASP A 1 336 ? -4.560 33.327 26.335 1.00 81.56 336 ASP A O 1
ATOM 2591 N N . GLY A 1 337 ? -5.838 31.92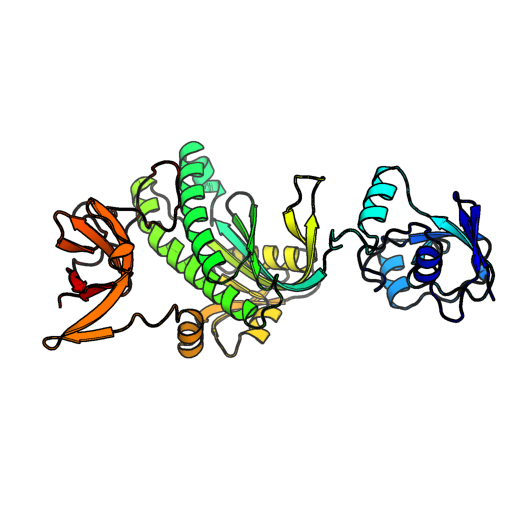4 27.537 1.00 76.69 337 GLY A N 1
ATOM 2592 C CA . GLY A 1 337 ? -6.987 31.872 26.629 1.00 76.69 337 GLY A CA 1
ATOM 2593 C C . GLY A 1 337 ? -7.009 30.651 25.699 1.00 76.69 337 GLY A C 1
ATOM 2594 O O . GLY A 1 337 ? -8.080 30.307 25.200 1.00 76.69 337 GLY A O 1
ATOM 2595 N N . ASP A 1 338 ? -5.879 29.956 25.520 1.00 78.62 338 ASP A N 1
ATOM 2596 C CA . ASP A 1 338 ? -5.785 28.793 24.633 1.00 78.62 338 ASP A CA 1
ATOM 2597 C C . ASP A 1 338 ? -6.161 27.484 25.335 1.00 78.62 338 ASP A C 1
ATOM 2599 O O . ASP A 1 338 ? -6.036 27.317 26.557 1.00 78.62 338 ASP A O 1
ATOM 2603 N N . HIS A 1 339 ? -6.561 26.506 24.520 1.00 80.25 339 HIS A N 1
ATOM 2604 C CA . HIS A 1 339 ? -6.782 25.132 24.947 1.00 80.25 339 HIS A CA 1
ATOM 2605 C C . HIS A 1 339 ? -6.038 24.134 24.055 1.00 80.25 339 HIS A C 1
ATOM 2607 O O . HIS A 1 339 ? -5.727 24.402 22.895 1.00 80.25 339 HIS A O 1
ATOM 2613 N N . LYS A 1 340 ? -5.780 22.943 24.596 1.00 78.00 340 LYS A N 1
ATOM 2614 C CA . LYS A 1 340 ? -5.230 21.812 23.852 1.00 78.00 340 LYS A CA 1
ATOM 2615 C C . LYS A 1 340 ? -5.902 20.523 24.287 1.00 78.00 340 LYS A C 1
ATOM 2617 O O . LYS A 1 340 ? -6.025 20.263 25.481 1.00 78.00 340 LYS A O 1
ATOM 2622 N N . VAL A 1 341 ? -6.333 19.721 23.322 1.00 76.00 341 VAL A N 1
ATOM 2623 C CA . VAL A 1 341 ? -6.928 18.411 23.591 1.00 76.00 341 VAL A CA 1
ATOM 2624 C C . VAL A 1 341 ? -5.839 17.358 23.481 1.00 76.00 341 VAL A C 1
ATOM 2626 O O . VAL A 1 341 ? -5.103 17.315 22.496 1.00 76.00 341 VAL A O 1
ATOM 2629 N N . ILE A 1 342 ? -5.731 16.514 24.498 1.00 73.31 342 ILE A N 1
ATOM 2630 C CA . ILE A 1 342 ? -4.790 15.399 24.523 1.00 73.31 342 ILE A CA 1
ATOM 2631 C C . ILE A 1 342 ? -5.515 14.107 24.872 1.00 73.31 342 ILE A C 1
ATOM 2633 O O . ILE A 1 342 ? -6.475 14.109 25.636 1.00 73.31 342 ILE A O 1
ATOM 2637 N N . GLU A 1 343 ? -5.033 12.984 24.361 1.00 70.19 343 GLU A N 1
ATOM 2638 C CA . GLU A 1 343 ? -5.499 11.677 24.817 1.00 70.19 343 GLU A CA 1
ATOM 2639 C C . GLU A 1 343 ? -4.806 11.306 26.136 1.00 70.19 343 GLU A C 1
ATOM 2641 O O . GLU A 1 343 ? -3.593 11.462 26.268 1.00 70.19 343 GLU A O 1
ATOM 2646 N N . PHE A 1 344 ? -5.536 10.837 27.140 1.00 69.69 344 PHE A N 1
ATOM 2647 C CA . PHE A 1 344 ? -5.015 10.420 28.438 1.00 69.69 344 PHE A CA 1
ATOM 2648 C C . PHE A 1 344 ? -5.875 9.293 29.021 1.00 69.69 344 PHE A C 1
ATOM 2650 O O . PHE A 1 344 ? -7.059 9.490 29.266 1.00 69.69 344 PHE A O 1
ATOM 2657 N N . GLN A 1 345 ? -5.276 8.118 29.258 1.00 68.50 345 GLN A N 1
ATOM 2658 C CA . GLN A 1 345 ? -5.962 6.931 29.803 1.00 68.50 345 GLN A CA 1
ATOM 2659 C C . GLN A 1 345 ? -7.270 6.586 29.058 1.00 68.50 345 GLN A C 1
ATOM 2661 O O . GLN A 1 345 ? -8.308 6.379 29.684 1.00 68.50 345 GLN A O 1
ATOM 2666 N N . ALA A 1 346 ? -7.219 6.554 27.719 1.00 59.69 346 ALA A N 1
ATOM 2667 C CA . ALA A 1 346 ? -8.369 6.321 26.834 1.00 59.69 346 ALA A CA 1
ATOM 2668 C C . ALA A 1 346 ? -9.505 7.368 26.935 1.00 59.69 346 ALA A C 1
ATOM 2670 O O . ALA A 1 346 ? -10.637 7.109 26.523 1.00 59.69 346 ALA A O 1
ATOM 2671 N N . LEU A 1 347 ? -9.216 8.560 27.469 1.00 65.81 347 LEU A N 1
ATOM 2672 C CA . LEU A 1 347 ? -10.103 9.725 27.469 1.00 65.81 347 LEU A CA 1
ATOM 2673 C C . LEU A 1 347 ? -9.455 10.878 26.702 1.00 65.81 347 LEU A C 1
ATOM 2675 O O . LEU A 1 347 ? -8.239 11.049 26.743 1.00 65.81 347 LEU A O 1
ATOM 2679 N N . TYR A 1 348 ? -10.257 11.724 26.062 1.00 73.75 348 TYR A N 1
ATOM 2680 C CA . TYR A 1 348 ? -9.774 13.014 25.574 1.00 73.75 348 TYR A CA 1
ATOM 2681 C C . TYR A 1 348 ? -9.890 14.040 26.697 1.00 73.75 348 TYR A C 1
ATOM 2683 O O . TYR A 1 348 ? -10.964 14.238 27.252 1.00 73.75 348 TYR A O 1
ATOM 2691 N N . VAL A 1 349 ? -8.790 14.695 27.049 1.00 78.25 349 VAL A N 1
ATOM 2692 C CA . VAL A 1 349 ? -8.726 15.709 28.103 1.00 78.25 349 VAL A CA 1
ATOM 2693 C C . VAL A 1 349 ? -8.411 17.054 27.470 1.00 78.25 349 VAL A C 1
ATOM 2695 O O . VAL A 1 349 ? -7.423 17.196 26.751 1.00 78.25 349 VAL A O 1
ATOM 2698 N N . VAL A 1 350 ? -9.248 18.046 27.754 1.00 80.38 350 VAL A N 1
ATOM 2699 C CA . VAL A 1 350 ? -8.999 19.447 27.411 1.00 80.38 350 VAL A CA 1
ATOM 2700 C C . VAL A 1 350 ? -8.109 20.037 28.488 1.00 80.38 350 VAL A C 1
ATOM 2702 O O . VAL A 1 350 ? -8.462 19.979 29.662 1.00 80.38 350 VAL A O 1
ATOM 2705 N N . ILE A 1 351 ? -6.986 20.627 28.093 1.00 83.94 351 ILE A N 1
ATOM 2706 C CA . ILE A 1 351 ? -6.149 21.476 28.938 1.00 83.94 351 ILE A CA 1
ATOM 2707 C C . ILE A 1 351 ? -6.402 22.918 28.515 1.00 83.94 351 ILE A C 1
ATOM 2709 O O . ILE A 1 351 ? -6.088 23.276 27.386 1.00 83.94 351 ILE A O 1
ATOM 2713 N N . LEU A 1 352 ? -6.958 23.734 29.403 1.00 82.50 352 LEU A N 1
ATOM 2714 C CA . LEU A 1 352 ? -7.289 25.140 29.163 1.00 82.50 352 LEU A CA 1
ATOM 2715 C C . LEU A 1 352 ? -6.456 26.022 30.089 1.00 82.50 352 LEU A C 1
ATOM 2717 O O . LEU A 1 352 ? -6.405 25.760 31.292 1.00 82.50 352 LEU A O 1
ATOM 2721 N N . ARG A 1 353 ? -5.858 27.093 29.566 1.00 80.81 353 ARG A N 1
ATOM 2722 C CA . ARG A 1 353 ? -5.209 28.117 30.392 1.00 80.81 353 ARG A CA 1
ATOM 2723 C C . ARG A 1 353 ? -6.052 29.388 30.399 1.00 80.81 353 ARG A C 1
ATOM 2725 O O . ARG A 1 353 ? -6.403 29.885 29.337 1.00 80.81 353 ARG A O 1
ATOM 2732 N N . ARG A 1 354 ? -6.409 29.907 31.574 1.00 80.81 354 ARG A N 1
ATOM 2733 C CA . ARG A 1 354 ? -7.189 31.149 31.703 1.00 80.81 354 ARG A CA 1
ATOM 2734 C C . ARG A 1 354 ? -6.822 31.891 32.983 1.00 80.81 354 ARG A C 1
ATOM 2736 O O . ARG A 1 354 ? -6.849 31.301 34.064 1.00 80.81 354 ARG A O 1
ATOM 2743 N N . GLY A 1 355 ? -6.507 33.183 32.877 1.00 78.38 355 GLY A N 1
ATOM 2744 C CA . GLY A 1 355 ? -6.134 34.008 34.028 1.00 78.38 355 GLY A CA 1
ATOM 2745 C C . GLY A 1 355 ? -4.879 33.496 34.741 1.00 78.38 355 GLY A C 1
ATOM 2746 O O . GLY A 1 355 ? -4.810 33.524 35.968 1.00 78.38 355 GLY A O 1
ATOM 2747 N N . GLY A 1 356 ? -3.926 32.931 33.993 1.00 75.44 356 GLY A N 1
ATOM 2748 C CA . GLY A 1 356 ? -2.683 32.374 34.530 1.00 75.44 356 GLY A CA 1
ATOM 2749 C C . GLY A 1 356 ? -2.822 31.005 35.207 1.00 75.44 356 GLY A C 1
ATOM 2750 O O . GLY A 1 356 ? -1.812 30.427 35.609 1.00 75.44 356 GLY A O 1
ATOM 2751 N N . ARG A 1 357 ? -4.037 30.449 35.301 1.00 78.81 357 ARG A N 1
ATOM 2752 C CA . ARG A 1 357 ? -4.307 29.109 35.847 1.00 78.81 357 ARG A CA 1
ATOM 2753 C C . ARG A 1 357 ? -4.538 28.101 34.730 1.00 78.81 357 ARG A C 1
ATOM 2755 O O . ARG A 1 357 ? -5.022 28.456 33.659 1.00 78.81 357 ARG A O 1
ATOM 2762 N N . VAL A 1 358 ? -4.210 26.839 34.995 1.00 79.75 358 VAL A N 1
ATOM 2763 C CA . VAL A 1 358 ? -4.465 25.727 34.074 1.00 79.75 358 VAL A CA 1
ATOM 2764 C C . VAL A 1 358 ? -5.575 24.848 34.631 1.00 79.75 358 VAL A C 1
ATOM 2766 O O . VAL A 1 358 ? -5.565 24.479 35.804 1.00 79.75 358 VAL A O 1
ATOM 2769 N N . HIS A 1 359 ? -6.516 24.491 33.770 1.00 82.44 359 HIS A N 1
ATOM 2770 C CA . HIS A 1 359 ? -7.632 23.604 34.048 1.00 82.44 359 HIS A CA 1
ATOM 2771 C C . HIS A 1 359 ? -7.534 22.382 33.137 1.00 82.44 359 HIS A C 1
ATOM 2773 O O . HIS A 1 359 ? -7.163 22.514 31.972 1.00 82.44 359 HIS A O 1
ATOM 2779 N N . ALA A 1 360 ? -7.884 21.204 33.652 1.00 81.81 360 ALA A N 1
ATOM 2780 C CA . ALA A 1 360 ? -8.039 20.003 32.843 1.00 81.81 360 ALA A CA 1
ATOM 2781 C C . ALA A 1 360 ? -9.413 19.379 33.079 1.00 81.81 360 ALA A C 1
ATOM 2783 O O . ALA A 1 360 ? -9.872 19.299 34.214 1.00 81.81 360 ALA A O 1
ATOM 2784 N N . PHE A 1 361 ? -10.082 18.932 32.023 1.00 80.50 361 PHE A N 1
ATOM 2785 C CA . PHE A 1 361 ? -11.373 18.254 32.138 1.00 80.50 361 PHE A CA 1
ATOM 2786 C C . PHE A 1 361 ? -11.603 17.300 30.972 1.00 80.50 361 PHE A C 1
ATOM 2788 O O . PHE A 1 361 ? -10.971 17.417 29.923 1.00 80.50 361 PHE A O 1
ATOM 2795 N N . ASN A 1 362 ? -12.500 16.334 31.169 1.00 79.00 362 ASN A N 1
ATOM 2796 C CA . ASN A 1 362 ? -12.886 15.409 30.112 1.00 79.00 362 ASN A CA 1
ATOM 2797 C C . ASN A 1 362 ? -13.542 16.185 28.958 1.00 79.00 362 ASN A C 1
ATOM 2799 O O . ASN A 1 362 ? -14.460 16.976 29.175 1.00 79.00 362 ASN A O 1
ATOM 2803 N N . ASN A 1 363 ? -13.076 15.944 27.739 1.00 77.06 363 ASN A N 1
ATOM 2804 C CA . ASN A 1 363 ? -13.565 16.545 26.511 1.00 77.06 363 ASN A CA 1
ATOM 2805 C C . ASN A 1 363 ? -14.885 15.894 26.076 1.00 77.06 363 ASN A C 1
ATOM 2807 O O . ASN A 1 363 ? -14.977 15.282 25.014 1.00 77.06 363 ASN A O 1
ATOM 2811 N N . ALA A 1 364 ? -15.897 15.971 26.935 1.00 69.88 364 ALA A N 1
ATOM 2812 C CA . ALA A 1 364 ? -17.186 15.343 26.720 1.00 69.88 364 ALA A CA 1
ATOM 2813 C C . ALA A 1 364 ? -18.294 16.108 27.456 1.00 69.88 364 ALA A C 1
ATOM 2815 O O . ALA A 1 364 ? -18.267 16.252 28.679 1.00 69.88 364 ALA A O 1
ATOM 2816 N N . CYS A 1 365 ? -19.288 16.565 26.703 1.00 63.88 365 CYS A N 1
ATOM 2817 C CA . CYS A 1 365 ? -20.520 17.160 27.189 1.00 63.88 365 CYS A CA 1
ATOM 2818 C C . CYS A 1 365 ? -21.336 16.099 27.943 1.00 63.88 365 CYS A C 1
ATOM 2820 O O . CYS A 1 365 ? -21.722 15.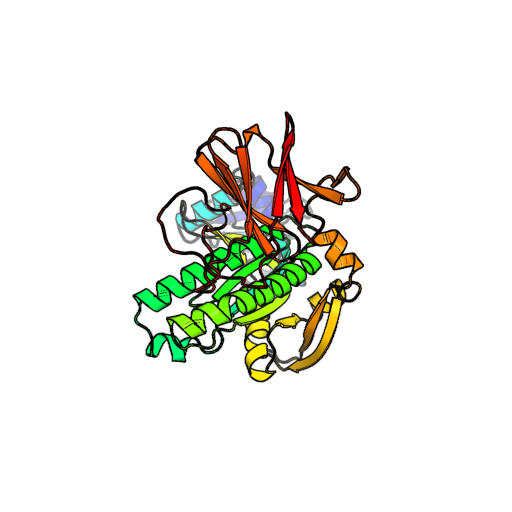095 27.333 1.00 63.88 365 CYS A O 1
ATOM 2822 N N . PRO A 1 366 ? -21.647 16.316 29.236 1.00 59.56 366 PRO A N 1
ATOM 2823 C CA . PRO A 1 366 ? -22.401 15.355 30.041 1.00 59.56 366 PRO A CA 1
ATOM 2824 C C . PRO A 1 366 ? -23.808 15.066 29.505 1.00 59.56 366 PRO A C 1
ATOM 2826 O O . PRO A 1 366 ? -24.313 13.967 29.699 1.00 59.56 366 PRO A O 1
ATOM 2829 N N . HIS A 1 367 ? -24.427 16.043 28.833 1.00 52.38 367 HIS A N 1
ATOM 2830 C CA . HIS A 1 367 ? -25.818 15.969 28.377 1.00 52.38 367 HIS A CA 1
ATOM 2831 C C . HIS A 1 367 ? -25.947 15.339 26.992 1.00 52.38 367 HIS A C 1
ATOM 2833 O O . HIS A 1 367 ? -26.732 14.421 26.794 1.00 52.38 367 HIS A O 1
ATOM 2839 N N . LEU A 1 368 ? -25.161 15.831 26.033 1.00 51.66 368 LEU A N 1
ATOM 2840 C CA . LEU A 1 368 ? -25.291 15.447 24.627 1.00 51.66 368 LEU A CA 1
ATOM 2841 C C . LEU A 1 368 ? -24.391 14.287 24.238 1.00 51.66 368 LEU A C 1
ATOM 2843 O O . LEU A 1 368 ? -24.515 13.789 23.126 1.00 51.66 368 LEU A O 1
ATOM 2847 N N . LYS A 1 369 ? -23.459 13.889 25.118 1.00 57.34 369 LYS A N 1
ATOM 2848 C CA . LYS A 1 369 ? -22.370 12.994 24.747 1.00 57.34 369 LYS A CA 1
ATOM 2849 C C . LYS A 1 369 ? -21.769 13.481 23.422 1.00 57.34 369 LYS A C 1
ATOM 2851 O O . LYS A 1 369 ? -21.795 12.741 22.451 1.00 57.34 369 LYS A O 1
ATOM 2856 N N . LEU A 1 370 ? -21.229 14.706 23.394 1.00 58.44 370 LEU A N 1
ATOM 2857 C CA . LEU A 1 370 ? -20.431 15.314 22.301 1.00 58.44 370 LEU A CA 1
ATOM 2858 C C . LEU A 1 370 ? -19.180 15.988 22.889 1.00 58.44 370 LEU A C 1
ATOM 2860 O O . LEU A 1 370 ? -19.281 16.466 24.013 1.00 58.44 370 LEU A O 1
ATOM 2864 N N . PRO A 1 371 ? -17.999 16.045 22.247 1.00 63.75 371 PRO A N 1
ATOM 2865 C CA . PRO A 1 371 ? -16.851 16.756 22.811 1.00 63.75 371 PRO A CA 1
ATOM 2866 C C . PRO A 1 371 ? -17.056 18.262 22.800 1.00 63.75 371 PRO A C 1
ATOM 2868 O O . PRO A 1 371 ? -17.750 18.800 21.942 1.00 63.75 371 PRO A O 1
ATOM 2871 N N . PHE A 1 372 ? -16.392 18.942 23.730 1.00 64.44 372 PHE A N 1
ATOM 2872 C CA . PHE A 1 372 ? -16.387 20.401 23.786 1.00 64.44 372 PHE A CA 1
ATOM 2873 C C . PHE A 1 372 ? -15.448 21.017 22.741 1.00 64.44 372 PHE A C 1
ATOM 2875 O O . PHE A 1 372 ? -15.747 22.080 22.207 1.00 64.44 372 PHE A O 1
ATOM 2882 N N . PHE A 1 373 ? -14.323 20.357 22.453 1.00 71.88 373 PHE A N 1
ATOM 2883 C CA . PHE A 1 373 ? -13.277 20.852 21.555 1.00 71.88 373 PHE A CA 1
ATOM 2884 C C . PHE A 1 373 ? -12.782 19.747 20.616 1.00 71.88 373 PHE A C 1
ATOM 2886 O O . PHE A 1 373 ? -12.788 18.568 20.970 1.00 71.88 373 PHE A O 1
ATOM 2893 N N . GLU A 1 374 ? -12.326 20.110 19.422 1.00 65.31 374 GLU A N 1
ATOM 2894 C CA . GLU A 1 374 ? -11.660 19.178 18.503 1.00 65.31 374 GLU A CA 1
ATOM 2895 C C . GLU A 1 374 ? -10.185 18.978 18.882 1.00 65.31 374 GLU A C 1
ATOM 2897 O O . GLU A 1 374 ? -9.556 19.859 19.473 1.00 65.31 374 GLU A O 1
ATOM 2902 N N . SER A 1 375 ? -9.605 17.821 18.546 1.00 55.34 375 SER A N 1
ATOM 2903 C CA . SER A 1 375 ? -8.168 17.606 18.721 1.00 55.34 375 SER A CA 1
ATOM 2904 C C . SER A 1 375 ? -7.359 18.466 17.754 1.00 55.34 375 SER A C 1
ATOM 2906 O O . SER A 1 375 ? -7.523 18.404 16.540 1.00 55.34 375 SER A O 1
ATOM 2908 N N . THR A 1 376 ? -6.459 19.280 18.303 1.00 45.41 376 THR A N 1
ATOM 2909 C CA . THR A 1 376 ? -5.653 20.275 17.581 1.00 45.41 376 THR A CA 1
ATOM 2910 C C . THR A 1 376 ? -4.448 19.688 16.825 1.00 45.41 376 THR A C 1
ATOM 2912 O O . THR A 1 376 ? -3.422 20.349 16.694 1.00 45.41 376 THR A O 1
ATOM 2915 N N . SER A 1 377 ? -4.553 18.477 16.262 1.00 39.62 377 SER A N 1
ATOM 2916 C CA . SER A 1 377 ? -3.635 18.032 15.191 1.00 39.62 377 SER A CA 1
ATOM 2917 C C . SER A 1 377 ? -3.863 18.807 13.875 1.00 39.62 377 SER A C 1
ATOM 2919 O O . SER A 1 377 ? -3.051 18.730 12.960 1.00 39.62 377 SER A O 1
ATOM 2921 N N . ARG A 1 378 ? -4.919 19.633 13.798 1.00 32.81 378 ARG A N 1
ATOM 2922 C CA . ARG A 1 378 ? -5.243 20.529 12.678 1.00 32.81 378 ARG A CA 1
ATOM 2923 C C . ARG A 1 378 ? -4.562 21.901 12.807 1.00 32.81 378 ARG A C 1
ATOM 2925 O O . ARG A 1 378 ? -5.006 22.747 13.581 1.00 32.81 378 ARG A O 1
ATOM 2932 N N . THR A 1 379 ? -3.545 22.180 11.993 1.00 27.73 379 THR A N 1
ATOM 2933 C CA . THR A 1 379 ? -3.203 23.564 11.618 1.00 27.73 379 THR A CA 1
ATOM 2934 C C . THR A 1 379 ? -4.197 24.065 10.566 1.00 27.73 379 THR A C 1
ATOM 2936 O O . THR A 1 379 ? -4.186 23.586 9.441 1.00 27.73 379 THR A O 1
ATOM 2939 N N . ASN A 1 380 ? -5.043 25.020 10.971 1.00 27.14 380 ASN A N 1
ATOM 2940 C CA . ASN A 1 380 ? -5.848 25.967 10.180 1.00 27.14 380 ASN A CA 1
ATOM 2941 C C . ASN A 1 380 ? -6.480 25.492 8.854 1.00 27.14 380 ASN A C 1
ATOM 2943 O O . ASN A 1 380 ? -5.870 25.584 7.794 1.00 27.14 380 ASN A O 1
ATOM 2947 N N . SER A 1 381 ? -7.784 25.207 8.871 1.00 27.67 381 SER A N 1
ATOM 2948 C CA . SER A 1 381 ? -8.820 26.098 8.305 1.00 27.67 381 SER A CA 1
ATOM 2949 C C . SER A 1 381 ? -10.199 25.418 8.322 1.00 27.67 381 SER A C 1
ATOM 2951 O O . SER A 1 381 ? -10.343 24.251 7.985 1.00 27.67 381 SER A O 1
ATOM 2953 N N . HIS A 1 382 ? -11.197 26.207 8.726 1.00 28.02 382 HIS A N 1
ATOM 2954 C CA . HIS A 1 382 ? -12.642 25.946 8.763 1.00 28.02 382 HIS A CA 1
ATOM 2955 C C . HIS A 1 382 ? -13.198 24.969 9.821 1.00 28.02 382 HIS A C 1
ATOM 2957 O O . HIS A 1 382 ? -12.865 23.793 9.912 1.00 28.02 382 HIS A O 1
ATOM 2963 N N . ALA A 1 383 ? -14.073 25.548 10.650 1.00 35.00 383 ALA A N 1
ATOM 2964 C CA . ALA A 1 383 ? -14.785 24.965 11.780 1.00 35.00 383 ALA A CA 1
ATOM 2965 C C . ALA A 1 383 ? -15.741 23.834 11.363 1.00 35.00 383 ALA A C 1
ATOM 2967 O O . ALA A 1 383 ? -16.429 23.970 10.352 1.00 35.00 383 ALA A O 1
ATOM 2968 N N . GLY A 1 384 ? -15.840 22.755 12.156 1.00 27.03 384 GLY A N 1
ATOM 2969 C CA . GLY A 1 384 ? -16.723 21.641 11.794 1.00 27.03 384 GLY A CA 1
ATOM 2970 C C . GLY A 1 384 ? -16.867 20.470 12.775 1.00 27.03 384 GLY A C 1
ATOM 2971 O O . GLY A 1 384 ? -16.821 19.327 12.333 1.00 27.03 384 GLY A O 1
ATOM 2972 N N . GLN A 1 385 ? -17.153 20.769 14.046 1.00 34.56 385 GLN A N 1
ATOM 2973 C CA . GLN A 1 385 ? -17.726 19.906 15.098 1.00 34.56 385 GLN A CA 1
ATOM 2974 C C . GLN A 1 385 ? -16.995 18.607 15.528 1.00 34.56 385 GLN A C 1
ATOM 2976 O O . GLN A 1 385 ? -16.536 17.767 14.757 1.00 34.56 385 GLN A O 1
ATOM 2981 N N . ALA A 1 386 ? -16.974 18.394 16.845 1.00 31.94 386 ALA A N 1
ATOM 2982 C CA . ALA A 1 386 ? -16.266 17.332 17.553 1.00 31.94 386 ALA A CA 1
ATOM 2983 C C . ALA A 1 386 ? -17.122 16.044 17.754 1.00 31.94 386 ALA A C 1
ATOM 2985 O O . ALA A 1 386 ? -18.343 16.128 17.840 1.00 31.94 386 ALA A O 1
ATOM 2986 N N . SER A 1 387 ? -16.500 14.849 17.860 1.00 35.41 387 SER A N 1
ATOM 2987 C CA . SER A 1 387 ? -17.155 13.536 18.114 1.00 35.41 387 SER A CA 1
ATOM 2988 C C . SER A 1 387 ? -16.609 12.809 19.342 1.00 35.41 387 SER A C 1
ATOM 2990 O O . SER A 1 387 ? -15.424 12.873 19.658 1.00 35.41 387 SER A O 1
ATOM 2992 N N . THR A 1 388 ? -17.506 12.096 20.003 1.00 33.59 388 THR A N 1
ATOM 2993 C CA . THR A 1 388 ? -17.565 11.861 21.443 1.00 33.59 388 THR A CA 1
ATOM 2994 C C . THR A 1 388 ? -16.932 10.577 21.938 1.00 33.59 388 THR A C 1
ATOM 2996 O O . THR A 1 388 ? -17.235 9.498 21.448 1.00 33.59 388 THR A O 1
ATOM 2999 N N . LEU A 1 389 ? -16.239 10.676 23.072 1.00 35.16 389 LEU A N 1
ATOM 3000 C CA . LEU A 1 389 ? -16.135 9.591 24.044 1.00 35.16 389 LEU A CA 1
ATOM 3001 C C . LEU A 1 389 ? -16.652 10.056 25.411 1.00 35.16 389 LEU A C 1
ATOM 3003 O O . LEU A 1 389 ? -15.932 10.661 26.199 1.00 35.16 389 LEU A O 1
ATOM 3007 N N . THR A 1 390 ? -17.913 9.754 25.720 1.00 32.88 390 THR A N 1
ATOM 3008 C CA . THR A 1 390 ? -18.441 9.801 27.093 1.00 32.88 390 THR A CA 1
ATOM 3009 C C . THR A 1 390 ? -18.291 8.439 27.753 1.00 32.88 390 THR A C 1
ATOM 3011 O O . THR A 1 390 ? -19.113 7.546 27.552 1.00 32.88 390 THR A O 1
ATOM 3014 N N . ARG A 1 391 ? -17.286 8.318 28.620 1.00 36.47 391 ARG A N 1
ATOM 3015 C CA . ARG A 1 391 ? -17.385 7.518 29.844 1.00 36.47 391 ARG A CA 1
ATOM 3016 C C . ARG A 1 391 ? -17.334 8.475 31.037 1.00 36.47 391 ARG A C 1
ATOM 3018 O O . ARG A 1 391 ? -16.665 9.504 30.976 1.00 36.47 391 ARG A O 1
ATOM 3025 N N . THR A 1 392 ? -18.131 8.148 32.051 1.00 36.22 392 THR A N 1
ATOM 3026 C CA . THR A 1 392 ? -18.305 8.791 33.369 1.00 36.22 392 THR A CA 1
ATOM 3027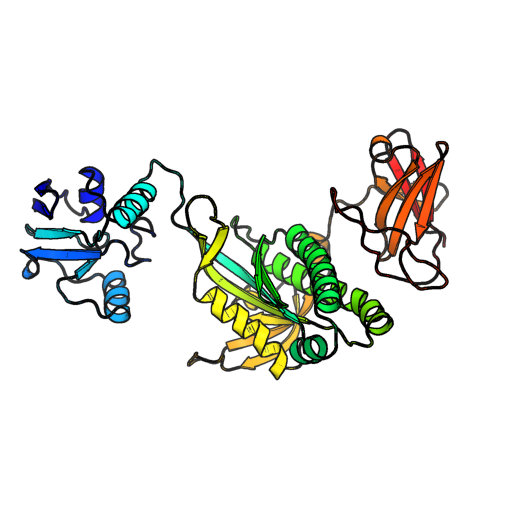 C C . THR A 1 392 ? -17.177 9.738 33.788 1.00 36.22 392 THR A C 1
ATOM 3029 O O . THR A 1 392 ? -16.006 9.365 33.763 1.00 36.22 392 THR A O 1
ATOM 3032 N N . ALA A 1 393 ? -17.551 10.958 34.189 1.00 37.88 393 ALA A N 1
ATOM 3033 C CA . ALA A 1 393 ? -16.670 12.086 34.486 1.00 37.88 393 ALA A CA 1
ATOM 3034 C C . ALA A 1 393 ? -15.575 11.770 35.527 1.00 37.88 393 ALA A C 1
ATOM 3036 O O . ALA A 1 393 ? -15.725 12.047 36.715 1.00 37.88 393 ALA A O 1
ATOM 3037 N N . ARG A 1 394 ? -14.425 11.265 35.066 1.00 46.16 394 ARG A N 1
ATOM 3038 C CA . ARG A 1 394 ? -13.160 11.415 35.789 1.00 46.16 394 ARG A CA 1
ATOM 3039 C C . ARG A 1 394 ? -12.680 12.843 35.587 1.00 46.16 394 ARG A C 1
ATOM 3041 O O . ARG A 1 394 ? -12.292 13.244 34.491 1.00 46.16 394 ARG A O 1
ATOM 3048 N N . TRP A 1 395 ? -12.748 13.631 36.649 1.00 50.62 395 TRP A N 1
ATOM 3049 C CA . TRP A 1 395 ? -12.184 14.973 36.662 1.00 50.62 395 TRP A CA 1
ATOM 3050 C C . TRP A 1 395 ? -10.662 14.868 36.600 1.00 50.62 395 TRP A C 1
ATOM 3052 O O . TRP A 1 395 ? -10.070 14.118 37.364 1.00 50.62 395 TRP A O 1
ATOM 3062 N N . CYS A 1 396 ? -10.006 15.606 35.713 1.00 60.59 396 CYS A N 1
ATOM 3063 C CA . CYS A 1 396 ? -8.551 15.723 35.757 1.00 60.59 396 CYS A CA 1
ATOM 3064 C C . CYS A 1 396 ? -8.185 16.974 36.562 1.00 60.59 396 CYS A C 1
ATOM 3066 O O . CYS A 1 396 ? -8.858 17.994 36.471 1.00 60.59 396 CYS A O 1
ATOM 3068 N N . VAL A 1 397 ? -7.141 16.917 37.381 1.00 62.59 397 VAL A N 1
ATOM 3069 C CA . VAL A 1 397 ? -6.544 18.115 37.986 1.00 62.59 397 VAL A CA 1
ATOM 3070 C C . VAL A 1 397 ? -5.328 18.479 37.155 1.00 62.59 397 VAL A C 1
ATOM 3072 O O . VAL A 1 397 ? -4.531 17.598 36.843 1.00 62.59 397 VAL A O 1
ATOM 3075 N N . ALA A 1 398 ? -5.194 19.754 36.793 1.00 68.56 398 ALA A N 1
ATOM 3076 C CA . ALA A 1 398 ? -4.000 20.272 36.142 1.00 68.56 398 ALA A CA 1
ATOM 3077 C C . ALA A 1 398 ? -3.125 21.035 37.141 1.00 68.56 398 ALA A C 1
ATOM 3079 O O . ALA A 1 398 ? -3.628 21.776 37.984 1.00 68.56 398 ALA A O 1
ATOM 3080 N N . GLY A 1 399 ? -1.815 20.855 37.026 1.00 68.19 399 GLY A N 1
ATOM 3081 C CA . GLY A 1 399 ? -0.784 21.610 37.727 1.00 68.19 399 GLY A CA 1
ATOM 3082 C C . GLY A 1 399 ? 0.194 22.209 36.722 1.00 68.19 399 GLY A C 1
ATOM 3083 O O . GLY A 1 399 ? 0.362 21.685 35.620 1.00 68.19 399 GLY A O 1
ATOM 3084 N N . ILE A 1 400 ? 0.834 23.314 37.089 1.00 69.19 400 ILE A N 1
ATOM 3085 C CA . ILE A 1 400 ? 1.797 24.021 36.243 1.00 69.19 400 ILE A CA 1
ATOM 3086 C C . ILE A 1 400 ? 3.138 24.098 36.975 1.00 69.19 400 ILE A C 1
ATOM 3088 O O . ILE A 1 400 ? 3.199 24.503 38.133 1.00 69.19 400 ILE A O 1
ATOM 3092 N N . THR A 1 401 ? 4.210 23.677 36.311 1.00 70.56 401 THR A N 1
ATOM 3093 C CA . THR A 1 401 ? 5.590 23.996 36.697 1.00 70.56 401 THR A CA 1
ATOM 3094 C C . THR A 1 401 ? 6.151 25.034 35.723 1.00 70.56 401 THR A C 1
ATOM 3096 O O . THR A 1 401 ? 5.508 25.339 34.712 1.00 70.56 401 THR A O 1
ATOM 3099 N N . ALA A 1 402 ? 7.346 25.572 36.001 1.00 63.94 402 ALA A N 1
ATOM 3100 C CA . ALA A 1 402 ? 8.001 26.564 35.137 1.00 63.94 402 ALA A CA 1
ATOM 3101 C C . ALA A 1 402 ? 8.009 26.133 33.655 1.00 63.94 402 ALA A C 1
ATOM 3103 O O . ALA A 1 402 ? 7.633 26.909 32.779 1.00 63.94 402 ALA A O 1
ATOM 3104 N N . ASP A 1 403 ? 8.290 24.851 33.399 1.00 70.25 403 ASP A N 1
ATOM 3105 C CA . ASP A 1 403 ? 8.496 24.350 32.039 1.00 70.25 403 ASP A CA 1
ATOM 3106 C C . ASP A 1 403 ? 7.346 23.496 31.494 1.00 70.25 403 ASP A C 1
ATOM 3108 O O . ASP A 1 403 ? 7.337 23.154 30.307 1.00 70.25 403 ASP A O 1
ATOM 3112 N N . SER A 1 404 ? 6.402 23.025 32.318 1.00 76.69 404 SER A N 1
ATOM 3113 C CA . SER A 1 404 ? 5.411 22.032 31.868 1.00 76.69 404 SER A CA 1
ATOM 3114 C C . SER A 1 404 ? 4.083 22.038 32.610 1.00 76.69 404 SER A C 1
ATOM 3116 O O . SER A 1 404 ? 3.998 22.335 33.798 1.00 76.69 404 SER A O 1
ATOM 3118 N N . ILE A 1 405 ? 3.052 21.592 31.894 1.00 79.50 405 ILE A N 1
ATOM 3119 C CA . ILE A 1 405 ? 1.729 21.306 32.434 1.00 79.50 405 ILE A CA 1
ATOM 3120 C C . ILE A 1 405 ? 1.634 19.817 32.774 1.00 79.50 405 ILE A C 1
ATOM 3122 O O . ILE A 1 405 ? 2.020 18.943 31.989 1.00 79.50 405 ILE A O 1
ATOM 3126 N N . TRP A 1 406 ? 1.079 19.528 33.941 1.00 80.12 406 TRP A N 1
ATOM 3127 C CA . TRP A 1 406 ? 0.917 18.190 34.495 1.00 80.12 406 TRP A CA 1
ATOM 3128 C C . TRP A 1 406 ? -0.554 17.912 34.744 1.00 80.12 406 TRP A C 1
ATOM 3130 O O . TRP A 1 406 ? -1.268 18.806 35.188 1.00 80.12 406 TRP A O 1
ATOM 3140 N N . ILE A 1 407 ? -1.005 16.684 34.495 1.00 81.50 407 ILE A N 1
ATOM 3141 C CA . ILE A 1 407 ? -2.376 16.268 34.810 1.00 81.50 407 ILE A CA 1
ATOM 3142 C C . ILE A 1 407 ? -2.405 15.031 35.700 1.00 81.50 407 ILE A C 1
ATOM 3144 O O . ILE A 1 407 ? -1.512 14.185 35.647 1.00 81.50 407 ILE A O 1
ATOM 3148 N N . GLN A 1 408 ? -3.459 14.921 36.498 1.00 79.88 408 GLN A N 1
ATOM 3149 C CA . GLN A 1 408 ? -3.727 13.795 37.385 1.00 79.88 408 GLN A CA 1
ATOM 3150 C C . GLN A 1 408 ? -5.209 13.424 37.283 1.00 79.88 408 GLN A C 1
ATOM 3152 O O . GLN A 1 408 ? -6.066 14.303 37.354 1.00 79.88 408 GLN A O 1
ATOM 3157 N N . ALA A 1 409 ? -5.529 12.140 37.106 1.00 69.12 409 ALA A N 1
ATOM 3158 C CA . ALA A 1 409 ? -6.918 11.675 37.144 1.00 69.12 409 ALA A CA 1
ATOM 3159 C C . ALA A 1 409 ? -7.437 11.703 38.589 1.00 69.12 409 ALA A C 1
ATOM 3161 O O . ALA A 1 409 ? -6.871 11.020 39.442 1.00 69.12 409 ALA A O 1
ATOM 3162 N N . LYS A 1 410 ? -8.520 12.429 38.891 1.00 63.50 410 LYS A N 1
ATOM 3163 C CA . LYS A 1 410 ? -9.244 12.216 40.153 1.00 63.50 410 LYS A CA 1
ATOM 3164 C C . LYS A 1 410 ? -9.794 10.790 40.153 1.00 63.50 410 LYS A C 1
ATOM 3166 O O . LYS A 1 410 ? -10.417 10.366 39.178 1.00 63.50 410 LYS A O 1
ATOM 3171 N N . SER A 1 411 ? -9.488 10.095 41.246 1.00 52.28 411 SER A N 1
ATOM 3172 C CA . SER A 1 411 ? -10.065 8.814 41.654 1.00 52.28 411 SER A CA 1
ATOM 3173 C C . SER A 1 411 ? -11.580 8.886 41.697 1.00 52.28 411 SER A C 1
ATOM 3175 O O . SER A 1 411 ? -12.063 9.887 42.281 1.00 52.28 411 SER A O 1
#

Mean predicted aligned error: 15.13 Å

Sequence (411 aa):
MPTLLSLPDDILIKLALGESVLEAARRADVPIACACGGKAKCSTCRIWILDGADGCPERTALERTLVERLGLGNNVRLACQLRPASDITFRRLVLDETDLRMTSQLLPHRSTSAGELKSVVIFFSDVAGFTHFSETLTPYDVMYLLNRYFTQVAEVIELNDGYIDKFVGDGLMAIFGVKGQDDAPVRAVNAALQTLATVDRLKPFFATMYGIDFDIRVGLHLGEAVIGSVGSPGNERLTAIGDAVNVASRVETANKEAGTRLLISETLYERVKGEVEISDFIRVRLRGTSDRISLYEIKKLKVEAERRLNEKGARKTMQLGGKTWHRTVATSALKDGDHKVIEFQALYVVILRRGGRVHAFNNACPHLKLPFFESTSRTNSHAGQASTLTRTARWCVAGITADSIWIQAKS

Foldseek 3Di:
DAWEQEPPVRDIFDDDVPDFQVRRCVVSVNQQADLALLPLPDQSRKKFWPPPLVQWDDFDPSFVVVCVVVVNDSRIGRRSGTDGPHYTYIYHPQDDPVSVVNSVCVRPPHPQRSFDKDWKKKKKKAKPPLVVVPVVDDPVVSVLVLVVLCVVLVVLQVLLVWAWQDADVSMTIIIFCLVPDLCSLVSSVSSLVVSQVVVVLCQVVCCVPPVDRIGMAMFMETDIWGFGWDDDVPPTTTDTHDVRNVVRVQRRVVCVVVVARYKYWPVSCVSCVVWFDFPDKDWDDGPPDPDTTIITHTDGTDPVSCCVSVCPDQFDWDDDPNFIKGWDAWPVVADAQGWAWDQDPNFIWIWHHHPNDIAIWTQADPPPQFGPDAHVPDDDDDDDGTGGDDDDTFGWGWDDDNTTIIITTDD